Protein AF-A0A0G0F1G5-F1 (afdb_monomer_lite)

Sequence (399 aa):
MINNISDILTPNNGWHKSIVNTLDTYQYIYGLPIIKKSKKISNSFYNYCIKGKYFVVIALYNSKRDFFIQKDFLEDNNKWDLVGGWVREEESFDQALDRIVSKETGNKLVEAVPVSRVKNKYYTKDNRKVYHEGIAFLGRVLHDSISTQNGIFTSDVKSLLSKRDLSILKLCKKILEDKVIEPPLEEVDNSHQAYYLTKINKNIIKPLSYYLSSRILSRVIIEHAFPQNNTKTKYILDLSCGDDKSILQIAKKAKLLVANDISRDIMKSLINSSAQNIIFTNQNLLDLEYKINFDLVICKNTLHHMRSSEEVELLMKTLKKFSRKRIIIMDIENPNNSFLSKAWNTYYKIIMKDHGDLFISFNQFREILKIAFPNSASIYSKRILTIKGYYMLGVIDLL

Foldseek 3Di:
DDDDPVCVVDVCPPQVVLQVLLLVVLCQWQVAAEAEAEDEDEPVVVVVQVVAAEKEFEQEAEPVRFTKWFADPPDPDRAIETFMDGQDPVGHLLNRVQVRCCVAFVWGFLFKAWHHKYWYWYAYPVGDIGIHIYTYIYTYTLDPHGPDPTMDGGPPCCVRYDPRRVVSVVSNVVLVVVDDDDGDSLVAVLPDADPVLVCCCVPPVCVVQCVFPVVVVLVVCVCLLPVDPDAADWEEEELAQFLRPSVQVVQNRHQAYEYEHSHPPRCVVDVSVDDSRYDYGHDDSLRDNTPAATCEYEYEAPQLLDPDPVSLLSNLVSQVVRHDWKYKYKHAADLVVDPQLVVLVCCCCVSVVDNRHPHHHLVVVVVSCCVSCVQFPDWDWDWDQTSNGIMIIIMTTHD

Structure (mmCIF, N/CA/C/O backbone):
data_AF-A0A0G0F1G5-F1
#
_entry.id   AF-A0A0G0F1G5-F1
#
loop_
_atom_site.group_PDB
_atom_site.id
_atom_site.type_symbol
_atom_site.label_atom_id
_atom_site.label_alt_id
_atom_site.label_comp_id
_atom_site.label_asym_id
_atom_site.label_entity_id
_atom_site.label_seq_id
_atom_site.pdbx_PDB_ins_code
_atom_site.Cartn_x
_atom_site.Cartn_y
_atom_site.Cartn_z
_atom_site.occupancy
_atom_site.B_iso_or_equiv
_atom_site.auth_seq_id
_atom_site.auth_comp_id
_atom_site.auth_asym_id
_atom_site.auth_atom_id
_atom_site.pdbx_PDB_model_num
ATOM 1 N N . MET A 1 1 ? -32.599 22.055 -5.367 1.00 34.88 1 MET A N 1
ATOM 2 C CA . MET A 1 1 ? -33.644 21.681 -4.391 1.00 34.88 1 MET A CA 1
ATOM 3 C C . MET A 1 1 ? -32.972 20.924 -3.263 1.00 34.88 1 MET A C 1
ATOM 5 O O . MET A 1 1 ? -32.361 19.897 -3.526 1.00 34.88 1 MET A O 1
ATOM 9 N N . ILE A 1 2 ? -32.984 21.500 -2.064 1.00 32.53 2 ILE A N 1
ATOM 10 C CA . ILE A 1 2 ? -32.437 20.912 -0.835 1.00 32.53 2 ILE A CA 1
ATOM 11 C C . ILE A 1 2 ? -33.630 20.254 -0.137 1.00 32.53 2 ILE A C 1
ATOM 13 O O . ILE A 1 2 ? -34.596 20.950 0.161 1.00 32.53 2 ILE A O 1
ATOM 17 N N . ASN A 1 3 ? -33.602 18.931 0.045 1.00 37.12 3 ASN A N 1
ATOM 18 C CA . ASN A 1 3 ? -34.797 18.150 0.392 1.00 37.12 3 ASN A CA 1
ATOM 19 C C . ASN A 1 3 ? -34.871 17.697 1.862 1.00 37.12 3 ASN A C 1
ATOM 21 O O . ASN A 1 3 ? -35.790 16.950 2.191 1.00 37.12 3 ASN A O 1
ATOM 25 N N . ASN A 1 4 ? -33.971 18.110 2.767 1.00 40.47 4 ASN A N 1
ATOM 26 C CA . ASN A 1 4 ? -34.129 17.748 4.180 1.00 40.47 4 ASN A CA 1
ATOM 27 C C . ASN A 1 4 ? -33.360 18.638 5.174 1.00 40.47 4 ASN A C 1
ATOM 29 O O . ASN A 1 4 ? -32.231 19.047 4.919 1.00 40.47 4 ASN A O 1
ATOM 33 N N . ILE A 1 5 ? -33.937 18.868 6.361 1.00 41.12 5 ILE A N 1
ATOM 34 C CA . ILE A 1 5 ? -33.299 19.588 7.486 1.00 41.12 5 ILE A CA 1
ATOM 35 C C . ILE A 1 5 ? -32.042 18.852 7.993 1.00 41.12 5 ILE A C 1
ATOM 37 O O . ILE A 1 5 ? -31.112 19.487 8.487 1.00 41.12 5 ILE A O 1
ATOM 41 N N . SER A 1 6 ? -31.948 17.531 7.801 1.00 40.59 6 SER A N 1
ATOM 42 C CA . SER A 1 6 ? -30.728 16.765 8.103 1.00 40.59 6 SER A CA 1
ATOM 43 C C . SER A 1 6 ? -29.518 17.197 7.267 1.00 40.59 6 SER A C 1
ATOM 45 O O . SER A 1 6 ? -28.393 17.127 7.760 1.00 40.59 6 SER A O 1
ATOM 47 N N . ASP A 1 7 ? -29.741 17.683 6.041 1.00 37.12 7 ASP A N 1
ATOM 48 C CA . ASP A 1 7 ? -28.675 18.149 5.141 1.00 37.12 7 ASP A CA 1
ATOM 49 C C . ASP A 1 7 ? -28.135 19.527 5.553 1.00 37.12 7 ASP A C 1
ATOM 51 O O . ASP A 1 7 ? -27.005 19.874 5.226 1.00 37.12 7 ASP A O 1
ATOM 55 N N . ILE A 1 8 ? -28.920 20.292 6.321 1.00 41.31 8 ILE A N 1
ATOM 56 C CA . ILE A 1 8 ? -28.511 21.563 6.938 1.00 41.31 8 ILE A CA 1
ATOM 57 C C . ILE A 1 8 ? -27.761 21.305 8.257 1.00 41.31 8 ILE A C 1
ATOM 59 O O . ILE A 1 8 ? -26.836 22.035 8.600 1.00 41.31 8 ILE A O 1
ATOM 63 N N . LEU A 1 9 ? -28.116 20.238 8.983 1.00 41.81 9 LEU A N 1
ATOM 64 C CA . LEU A 1 9 ? -27.511 19.879 10.274 1.00 41.81 9 LEU A CA 1
ATOM 65 C C . LEU A 1 9 ? -26.224 19.041 10.161 1.00 41.81 9 LEU A C 1
ATOM 67 O O . LEU A 1 9 ? -25.571 18.791 11.172 1.00 41.81 9 LEU A O 1
ATOM 71 N N . THR A 1 10 ? -25.843 18.611 8.956 1.00 47.53 10 THR A N 1
ATOM 72 C CA . THR A 1 10 ? -24.571 17.921 8.692 1.00 47.53 10 THR A CA 1
ATOM 73 C C . THR A 1 10 ? -23.862 18.573 7.500 1.00 47.53 10 THR A C 1
ATOM 75 O O . THR A 1 10 ? -23.963 18.082 6.376 1.00 47.53 10 THR A O 1
ATOM 78 N N . PRO A 1 11 ? -23.121 19.679 7.705 1.00 43.88 11 PRO A N 1
ATOM 79 C CA . PRO A 1 11 ? -22.544 20.491 6.625 1.00 43.88 11 PRO A CA 1
ATOM 80 C C . PRO A 1 11 ? -21.475 19.785 5.763 1.00 43.88 11 PRO A C 1
ATOM 82 O O . PRO A 1 11 ? -20.833 20.424 4.937 1.00 43.88 11 PRO A O 1
ATOM 85 N N . ASN A 1 12 ? -21.289 18.466 5.895 1.00 56.62 12 ASN A N 1
ATOM 86 C CA . ASN A 1 12 ? -20.220 17.719 5.237 1.00 56.62 12 ASN A CA 1
ATOM 87 C C . ASN A 1 12 ? -20.649 16.336 4.692 1.00 56.62 12 ASN A C 1
ATOM 89 O O . ASN A 1 12 ? -19.899 15.355 4.745 1.00 56.62 12 ASN A O 1
ATOM 93 N N . ASN A 1 13 ? -21.857 16.241 4.116 1.00 63.97 13 ASN A N 1
ATOM 94 C CA . ASN A 1 13 ? -22.371 15.025 3.454 1.00 63.97 13 ASN A CA 1
ATOM 95 C C . ASN A 1 13 ? -21.384 14.412 2.432 1.00 63.97 13 ASN A C 1
ATOM 97 O O . ASN A 1 13 ? -21.307 13.188 2.292 1.00 63.97 13 ASN A O 1
ATOM 101 N N . GLY A 1 14 ? -20.590 15.244 1.746 1.00 79.81 14 GLY A N 1
ATOM 102 C CA . GLY A 1 14 ? -19.558 14.797 0.807 1.00 79.81 14 GLY A CA 1
ATOM 103 C C . GLY A 1 14 ? -18.417 14.023 1.477 1.00 79.81 14 GLY A C 1
ATOM 104 O O . GLY A 1 14 ? -18.067 12.933 1.017 1.00 79.81 14 GLY A O 1
ATOM 105 N N . TRP A 1 15 ? -17.880 14.537 2.588 1.00 84.06 15 TRP A N 1
ATOM 106 C CA . TRP A 1 15 ? -16.817 13.870 3.347 1.00 84.06 15 TRP A CA 1
ATOM 107 C C . TRP A 1 15 ? -17.301 12.551 3.950 1.00 84.06 15 TRP A C 1
ATOM 109 O O . TRP A 1 15 ? -16.651 11.520 3.788 1.00 84.06 15 TRP A O 1
ATOM 119 N N . HIS A 1 16 ? -18.486 12.540 4.566 1.00 83.50 16 HIS A N 1
ATOM 120 C CA . HIS A 1 16 ? -19.051 11.311 5.123 1.00 83.50 16 HIS A CA 1
ATOM 121 C C . HIS A 1 16 ? -19.239 10.221 4.066 1.00 83.50 16 HIS A C 1
ATOM 123 O O . HIS A 1 16 ? -18.883 9.067 4.313 1.00 83.50 16 HIS A O 1
ATOM 129 N N . LYS A 1 17 ? -19.764 10.579 2.888 1.00 86.50 17 LYS A N 1
ATOM 130 C CA . LYS A 1 17 ? -19.895 9.650 1.761 1.00 86.50 17 LYS A CA 1
ATOM 131 C C . LYS A 1 17 ? -18.529 9.136 1.303 1.00 86.50 17 LYS A C 1
ATOM 133 O O . LYS A 1 17 ? -18.390 7.942 1.055 1.00 86.50 17 LYS A O 1
ATOM 138 N N . SER A 1 18 ? -17.526 10.013 1.242 1.00 87.00 18 SER A N 1
ATOM 139 C CA . SER A 1 18 ? -16.146 9.643 0.913 1.00 87.00 18 SER A CA 1
ATOM 140 C C . SER A 1 18 ? -15.580 8.616 1.901 1.00 87.00 18 SER A C 1
ATOM 142 O O . SER A 1 18 ? -15.118 7.559 1.489 1.00 87.00 18 SER A O 1
ATOM 144 N N . ILE A 1 19 ? -15.709 8.853 3.211 1.00 90.75 19 ILE A N 1
ATOM 145 C CA . ILE A 1 19 ? -15.216 7.936 4.250 1.00 90.75 19 ILE A CA 1
ATOM 146 C C . ILE A 1 19 ? -15.902 6.568 4.202 1.00 90.75 19 ILE A C 1
ATOM 148 O O . ILE A 1 19 ? -15.230 5.544 4.332 1.00 90.75 19 ILE A O 1
ATOM 152 N N . VAL A 1 20 ? -17.221 6.529 3.992 1.00 91.88 20 VAL A N 1
ATOM 153 C CA . VAL A 1 20 ? -17.959 5.262 3.848 1.00 91.88 20 VAL A CA 1
ATOM 154 C C . VAL A 1 20 ? -17.494 4.504 2.606 1.00 91.88 20 VAL A C 1
ATOM 156 O O . VAL A 1 20 ? -17.186 3.318 2.704 1.00 91.88 20 VAL A O 1
ATOM 159 N N . ASN A 1 21 ? -17.347 5.191 1.470 1.00 90.75 21 ASN A N 1
ATOM 160 C CA . ASN A 1 21 ? -16.805 4.583 0.256 1.00 90.75 21 ASN A CA 1
ATOM 161 C C . ASN A 1 21 ? -15.396 4.021 0.491 1.00 90.75 21 ASN A C 1
ATOM 163 O O . ASN A 1 21 ? -15.095 2.918 0.038 1.00 90.75 21 ASN A O 1
ATOM 167 N N . THR A 1 22 ? -14.544 4.736 1.227 1.00 91.81 22 THR A N 1
ATOM 168 C CA . THR A 1 22 ? -13.202 4.264 1.584 1.00 91.81 22 THR A CA 1
ATOM 169 C C . THR A 1 22 ? -13.260 3.008 2.457 1.00 91.81 22 THR A C 1
ATOM 171 O O . THR A 1 22 ? -12.567 2.038 2.158 1.00 91.81 22 THR A O 1
ATOM 174 N N . LEU A 1 23 ? -14.123 2.967 3.480 1.00 94.19 23 LEU A N 1
ATOM 175 C CA . LEU A 1 23 ? -14.342 1.773 4.314 1.00 94.19 23 LEU A CA 1
ATOM 176 C C . LEU A 1 23 ? -14.770 0.558 3.486 1.00 94.19 23 LEU A C 1
ATOM 178 O O . LEU A 1 23 ? -14.253 -0.544 3.679 1.00 94.19 23 LEU A O 1
ATOM 182 N N . ASP A 1 24 ? -15.715 0.755 2.572 1.00 94.12 24 ASP A N 1
ATOM 183 C CA . ASP A 1 24 ? -16.230 -0.313 1.718 1.00 94.12 24 ASP A CA 1
ATOM 184 C C . ASP A 1 24 ? -15.189 -0.757 0.685 1.00 94.12 24 ASP A C 1
ATOM 186 O O . ASP A 1 24 ? -15.081 -1.945 0.381 1.00 94.12 24 ASP A O 1
ATOM 190 N N . THR A 1 25 ? -14.350 0.165 0.214 1.00 94.12 25 THR A N 1
ATOM 191 C CA . THR A 1 25 ? -13.249 -0.162 -0.694 1.00 94.12 25 THR A CA 1
ATOM 192 C C . THR A 1 25 ? -12.152 -0.956 0.018 1.00 94.12 25 THR A C 1
ATOM 194 O O . THR A 1 25 ? -11.707 -1.971 -0.513 1.00 94.12 25 THR A O 1
ATOM 197 N N . TYR A 1 26 ? -11.775 -0.587 1.248 1.00 95.44 26 TYR A N 1
ATOM 198 C CA . TYR A 1 26 ? -10.874 -1.396 2.079 1.00 95.44 26 TYR A CA 1
ATOM 199 C C . TYR A 1 26 ? -11.454 -2.792 2.346 1.00 95.44 26 TYR A C 1
ATOM 201 O O . TYR A 1 26 ? -10.759 -3.796 2.196 1.00 95.44 26 TYR A O 1
ATOM 209 N N . GLN A 1 27 ? -12.745 -2.878 2.678 1.00 96.00 27 GLN A N 1
ATOM 210 C CA . GLN A 1 27 ? -13.436 -4.155 2.857 1.00 96.00 27 GLN A CA 1
ATOM 211 C C . GLN A 1 27 ? -13.380 -5.022 1.592 1.00 96.00 27 GLN A C 1
ATOM 213 O O . GLN A 1 27 ? -13.145 -6.225 1.695 1.00 96.00 27 GLN A O 1
ATOM 218 N N . TYR A 1 28 ? -13.593 -4.423 0.420 1.00 95.56 28 TYR A N 1
ATOM 219 C CA . TYR A 1 28 ? -13.564 -5.111 -0.868 1.00 95.56 28 TYR A CA 1
ATOM 220 C C . TYR A 1 28 ? -12.158 -5.598 -1.238 1.00 95.56 28 TYR A C 1
ATOM 222 O O . TYR A 1 28 ? -11.999 -6.757 -1.605 1.00 95.56 28 TYR A O 1
ATOM 230 N N . ILE A 1 29 ? -11.138 -4.742 -1.109 1.00 96.25 29 ILE A N 1
ATOM 231 C CA . ILE A 1 29 ? -9.758 -5.070 -1.495 1.00 96.25 29 ILE A CA 1
ATOM 232 C C . ILE A 1 29 ? -9.158 -6.137 -0.571 1.00 96.25 29 ILE A C 1
ATOM 234 O O . ILE A 1 29 ? -8.492 -7.047 -1.057 1.00 96.25 29 ILE A O 1
ATOM 238 N N . TYR A 1 30 ? -9.368 -6.028 0.743 1.00 96.62 30 TYR A N 1
ATOM 239 C CA . TYR A 1 30 ? -8.662 -6.849 1.737 1.00 96.62 30 TYR A CA 1
ATOM 240 C C . TYR A 1 30 ? -9.519 -7.958 2.356 1.00 96.62 30 TYR A C 1
ATOM 242 O O . TYR A 1 30 ? -8.998 -8.778 3.107 1.00 96.62 30 TYR A O 1
ATOM 250 N N . GLY A 1 31 ? -10.831 -7.994 2.099 1.00 96.81 31 GLY A N 1
ATOM 251 C CA . GLY A 1 31 ? -11.714 -8.982 2.727 1.00 96.81 31 GLY A CA 1
ATOM 252 C C . GLY A 1 31 ? -11.712 -8.891 4.258 1.00 96.81 31 GLY A C 1
ATOM 253 O O . GLY A 1 31 ? -11.727 -9.914 4.938 1.00 96.81 31 GLY A O 1
ATOM 254 N N . LEU A 1 32 ? -11.653 -7.670 4.805 1.00 97.44 32 LEU A N 1
ATOM 255 C CA . LEU A 1 32 ? -11.425 -7.433 6.233 1.00 97.44 32 LEU A CA 1
ATOM 256 C C . LEU A 1 32 ? -12.454 -8.152 7.130 1.00 97.44 32 LEU A C 1
ATOM 258 O O . LEU A 1 32 ? -13.661 -7.974 6.938 1.00 97.44 32 LEU A O 1
ATOM 262 N N . PRO A 1 33 ? -12.028 -8.910 8.156 1.00 97.75 33 PRO A N 1
ATOM 263 C CA . PRO A 1 33 ? -12.948 -9.431 9.159 1.00 97.75 33 PRO A CA 1
ATOM 264 C C . PRO A 1 33 ? -13.591 -8.285 9.953 1.00 97.75 33 PRO A C 1
ATOM 266 O O . PRO A 1 33 ? -12.975 -7.242 10.186 1.00 97.75 33 PRO A O 1
ATOM 269 N N . ILE A 1 34 ? -14.835 -8.486 10.401 1.00 97.94 34 ILE A N 1
ATOM 270 C CA . ILE A 1 34 ? -15.580 -7.480 11.171 1.00 97.94 34 ILE A CA 1
ATOM 271 C C . ILE A 1 34 ? -15.518 -7.806 12.664 1.00 97.94 34 ILE A C 1
ATOM 273 O O . ILE A 1 34 ? -16.108 -8.786 13.120 1.00 97.94 34 ILE A O 1
ATOM 277 N N . ILE A 1 35 ? -14.893 -6.928 13.447 1.00 97.69 35 ILE A N 1
ATOM 278 C CA . ILE A 1 35 ? -14.871 -7.008 14.912 1.00 97.69 35 ILE A CA 1
ATOM 279 C C . ILE A 1 35 ? -15.969 -6.104 15.471 1.00 97.69 35 ILE A C 1
ATOM 281 O O . ILE A 1 35 ? -15.994 -4.900 15.217 1.00 97.69 35 ILE A O 1
ATOM 285 N N . LYS A 1 36 ? -16.886 -6.678 16.256 1.00 96.81 36 LYS A N 1
ATOM 286 C CA . LYS A 1 36 ? -17.994 -5.946 16.886 1.00 96.81 36 LYS A CA 1
ATOM 287 C C . LYS A 1 36 ? -17.769 -5.826 18.391 1.00 96.81 36 LYS A C 1
ATOM 289 O O . LYS A 1 36 ? -17.540 -6.828 19.062 1.00 96.81 36 LYS A O 1
ATOM 294 N N . LYS A 1 37 ? -17.903 -4.616 18.936 1.00 93.19 37 LYS A N 1
ATOM 295 C CA . LYS A 1 37 ? -17.923 -4.357 20.385 1.00 93.19 37 LYS A CA 1
ATOM 296 C C . LYS A 1 37 ? -19.242 -3.694 20.740 1.00 93.19 37 LYS A C 1
ATOM 298 O O . LYS A 1 37 ? -19.636 -2.721 20.101 1.00 93.19 37 LYS A O 1
ATOM 303 N N . SER A 1 38 ? -19.906 -4.182 21.781 1.00 93.50 38 SER A N 1
ATOM 304 C CA . SER A 1 38 ? -20.999 -3.445 22.404 1.00 93.50 38 SER A CA 1
ATOM 305 C C . SER A 1 38 ? -20.720 -3.255 23.881 1.00 93.50 38 SER A C 1
ATOM 307 O O . SER A 1 38 ? -20.245 -4.178 24.539 1.00 93.50 38 SER A O 1
ATOM 309 N N . LYS A 1 39 ? -20.935 -2.039 24.384 1.00 91.31 39 LYS A N 1
ATOM 310 C CA . LYS A 1 39 ? -20.607 -1.694 25.767 1.00 91.31 39 LYS A CA 1
ATOM 311 C C . LYS A 1 39 ? -21.581 -0.652 26.308 1.00 91.31 39 LYS A C 1
ATOM 313 O O . LYS A 1 39 ? -21.872 0.339 25.637 1.00 91.31 39 LYS A O 1
ATOM 318 N N . LYS A 1 40 ? -22.030 -0.868 27.545 1.00 92.81 40 LYS A N 1
ATOM 319 C CA . LYS A 1 40 ? -22.746 0.139 28.327 1.00 92.81 40 LYS A CA 1
ATOM 320 C C . LYS A 1 40 ? -21.768 1.206 28.817 1.00 92.81 40 LYS A C 1
ATOM 322 O O . LYS A 1 40 ? -20.727 0.860 29.373 1.00 92.81 40 LYS A O 1
ATOM 327 N N . ILE A 1 41 ? -22.092 2.478 28.621 1.00 91.00 41 ILE A N 1
ATOM 328 C CA . ILE A 1 41 ? -21.205 3.605 28.930 1.00 91.00 41 ILE A CA 1
ATOM 329 C C . ILE A 1 41 ? -21.883 4.665 29.802 1.00 91.00 41 ILE A C 1
ATOM 331 O O . ILE A 1 41 ? -23.110 4.701 29.918 1.00 91.00 41 ILE A O 1
ATOM 335 N N . SER A 1 42 ? -21.074 5.516 30.438 1.00 90.62 42 SER A N 1
ATOM 336 C CA . SER A 1 42 ? -21.553 6.676 31.192 1.00 90.62 42 SER A CA 1
ATOM 337 C C . SER A 1 42 ? -22.093 7.765 30.257 1.00 90.62 42 SER A C 1
ATOM 339 O O . SER A 1 42 ? -21.759 7.817 29.072 1.00 90.62 42 SER A O 1
ATOM 341 N N . ASN A 1 43 ? -22.905 8.675 30.800 1.00 89.44 43 ASN A N 1
ATOM 342 C CA . ASN A 1 43 ? -23.408 9.825 30.045 1.00 89.44 43 ASN A CA 1
ATOM 343 C C . ASN A 1 43 ? -22.279 10.782 29.625 1.00 89.44 43 ASN A C 1
ATOM 345 O O . ASN A 1 43 ? -22.323 11.322 28.522 1.00 89.44 43 ASN A O 1
ATOM 349 N N . SER A 1 44 ? -21.249 10.953 30.461 1.00 88.00 44 SER A N 1
ATOM 350 C CA . SER A 1 44 ? -20.068 11.757 30.122 1.00 88.00 44 SER A CA 1
ATOM 351 C C . SER A 1 44 ? -19.302 11.159 28.941 1.00 88.00 44 SER A C 1
ATOM 353 O O . SER A 1 44 ? -19.001 11.867 27.980 1.00 88.00 44 SER A O 1
ATOM 355 N N . PHE A 1 45 ? -19.068 9.842 28.949 1.00 87.31 45 PHE A N 1
ATOM 356 C CA . PHE A 1 45 ? -18.396 9.167 27.841 1.00 87.31 45 PHE A CA 1
ATOM 357 C C . PHE A 1 45 ? -19.267 9.119 26.579 1.00 87.31 45 PHE A C 1
ATOM 359 O O . PHE A 1 45 ? -18.746 9.202 25.470 1.00 87.31 45 PHE A O 1
ATOM 366 N N . TYR A 1 46 ? -20.594 9.068 26.717 1.00 89.88 46 TYR A N 1
ATOM 367 C CA . TYR A 1 46 ? -21.510 9.190 25.581 1.00 89.88 46 TYR A CA 1
ATOM 368 C C . TYR A 1 46 ? -21.368 10.549 24.887 1.00 89.88 46 TYR A C 1
ATOM 370 O O . TYR A 1 46 ? -21.214 10.596 23.669 1.00 89.88 46 TYR A O 1
ATOM 378 N N . ASN A 1 47 ? -21.330 11.641 25.655 1.00 88.31 47 ASN A N 1
ATOM 379 C CA . ASN A 1 47 ? -21.126 12.991 25.120 1.00 88.31 47 ASN A CA 1
ATOM 380 C C . ASN A 1 47 ? -19.750 13.164 24.451 1.00 88.31 47 ASN A C 1
ATOM 382 O O . ASN A 1 47 ? -19.591 13.997 23.562 1.00 88.31 47 ASN A O 1
ATOM 386 N N . TYR A 1 48 ? -18.751 12.380 24.860 1.00 86.75 48 TYR A N 1
ATOM 387 C CA . TYR A 1 48 ? -17.481 12.284 24.145 1.00 86.75 48 TYR A CA 1
ATOM 388 C C . TYR A 1 48 ? -17.629 11.499 22.833 1.00 86.75 48 TYR A C 1
ATOM 390 O O . TYR A 1 48 ? -17.191 11.965 21.786 1.00 86.75 48 TYR A O 1
ATOM 398 N N . CYS A 1 49 ? -18.293 10.340 22.873 1.00 87.19 49 CYS A N 1
ATOM 399 C CA . CYS A 1 49 ? -18.487 9.455 21.724 1.00 87.19 49 CYS A CA 1
ATOM 400 C C . CYS A 1 49 ? -19.242 10.127 20.569 1.00 87.19 49 CYS A C 1
ATOM 402 O O . CYS A 1 49 ? -18.865 9.956 19.418 1.00 87.19 49 CYS A O 1
ATOM 404 N N . ILE A 1 50 ? -20.258 10.945 20.853 1.00 89.06 50 ILE A N 1
ATOM 405 C CA . ILE A 1 50 ? -21.017 11.642 19.798 1.00 89.06 50 ILE A CA 1
ATOM 406 C C . ILE A 1 50 ? -20.173 12.629 18.975 1.00 89.06 50 ILE A C 1
ATOM 408 O O . ILE A 1 50 ? -20.606 13.028 17.900 1.00 89.06 50 ILE A O 1
ATOM 412 N N . LYS A 1 51 ? -18.974 13.010 19.445 1.00 86.12 51 LYS A N 1
ATOM 413 C CA . LYS A 1 51 ? -18.070 13.915 18.718 1.00 86.12 51 LYS A CA 1
ATOM 414 C C . LYS A 1 51 ? -17.372 13.247 17.533 1.00 86.12 51 LYS A C 1
ATOM 416 O O . LYS A 1 51 ? -16.812 13.952 16.702 1.00 86.12 51 LYS A O 1
ATOM 421 N N . GLY A 1 52 ? -17.355 11.915 17.459 1.00 86.81 52 GLY A N 1
ATOM 422 C CA . GLY A 1 52 ? -16.624 11.189 16.427 1.00 86.81 52 GLY A CA 1
ATOM 423 C C . GLY A 1 52 ? -17.350 9.926 15.986 1.00 86.81 52 GLY A C 1
ATOM 424 O O . GLY A 1 52 ? -17.632 9.039 16.782 1.00 86.81 52 GLY A O 1
ATOM 425 N N . LYS A 1 53 ? -17.626 9.816 14.684 1.00 92.06 53 LYS A N 1
ATOM 426 C CA . LYS A 1 53 ? -18.265 8.625 14.100 1.00 92.06 53 LYS A CA 1
ATOM 427 C C . LYS A 1 53 ? -17.250 7.610 13.578 1.00 92.06 53 LYS A C 1
ATOM 429 O O . LYS A 1 53 ? -17.465 6.403 13.703 1.00 92.06 53 LYS A O 1
ATOM 434 N N . TYR A 1 54 ? -16.162 8.101 12.990 1.00 96.19 54 TYR A N 1
ATOM 435 C CA . TYR A 1 54 ? -15.156 7.276 12.330 1.00 96.19 54 TYR A CA 1
ATOM 436 C C . TYR A 1 54 ? -13.829 7.306 13.075 1.00 96.19 54 TYR A C 1
ATOM 438 O O . TYR A 1 54 ? -13.443 8.346 13.606 1.00 96.19 54 TYR A O 1
ATOM 446 N N . PHE A 1 55 ? -13.136 6.172 13.136 1.00 96.56 55 PHE A N 1
ATOM 447 C CA . PHE A 1 55 ? -11.894 6.049 13.900 1.00 96.56 55 PHE A CA 1
ATOM 448 C C . PHE A 1 55 ? -10.897 5.083 13.255 1.00 96.56 55 PHE A C 1
ATOM 450 O O . PHE A 1 55 ? -11.255 4.265 12.407 1.00 96.56 55 PHE A O 1
ATOM 457 N N . VAL A 1 56 ? -9.650 5.157 13.709 1.00 97.44 56 VAL A N 1
ATOM 458 C CA . VAL A 1 56 ? -8.608 4.157 13.445 1.00 97.44 56 VAL A CA 1
ATOM 459 C C . VAL A 1 56 ? -8.115 3.554 14.753 1.00 97.44 56 VAL A C 1
ATOM 461 O O . VAL A 1 56 ? -8.117 4.219 15.791 1.00 97.44 56 VAL A O 1
ATOM 464 N N . VAL A 1 57 ? -7.706 2.289 14.694 1.00 97.31 57 VAL A N 1
ATOM 465 C CA . VAL A 1 57 ? -6.955 1.598 15.753 1.00 97.31 57 VAL A CA 1
ATOM 466 C C . VAL A 1 57 ? -5.718 0.987 15.115 1.00 97.31 57 VAL A C 1
ATOM 468 O O . VAL A 1 57 ? -5.780 0.527 13.980 1.00 97.31 57 VAL A O 1
ATOM 471 N N . ILE A 1 58 ? -4.591 0.995 15.810 1.00 97.69 58 ILE A N 1
ATOM 472 C CA . ILE A 1 58 ? -3.298 0.650 15.234 1.00 97.69 58 ILE A CA 1
ATOM 473 C C . ILE A 1 58 ? -2.547 -0.230 16.226 1.00 97.69 58 ILE A C 1
ATOM 475 O O . ILE A 1 58 ? -2.246 0.186 17.343 1.00 97.69 58 ILE A O 1
ATOM 479 N N . ALA A 1 59 ? -2.233 -1.451 15.806 1.00 97.69 59 ALA A N 1
ATOM 480 C CA . ALA A 1 59 ? -1.257 -2.292 16.478 1.00 97.69 59 ALA A CA 1
ATOM 481 C C . ALA A 1 59 ? 0.127 -1.928 15.936 1.00 97.69 59 ALA A C 1
ATOM 483 O O . ALA A 1 59 ? 0.545 -2.424 14.888 1.00 97.69 59 ALA A O 1
ATOM 484 N N . LEU A 1 60 ? 0.796 -1.000 16.616 1.00 97.19 60 LEU A N 1
ATOM 485 C CA . LEU A 1 60 ? 2.136 -0.556 16.244 1.00 97.19 60 LEU A CA 1
ATOM 486 C C . LEU A 1 60 ? 3.173 -1.570 16.709 1.00 97.19 60 LEU A C 1
ATOM 488 O O . LEU A 1 60 ? 3.126 -1.973 17.869 1.00 97.19 60 LEU A O 1
ATOM 492 N N . TYR A 1 61 ? 4.110 -1.937 15.837 1.00 96.31 61 TYR A N 1
ATOM 493 C CA . TYR A 1 61 ? 5.211 -2.838 16.165 1.00 96.31 61 TYR A CA 1
ATOM 494 C C . TYR A 1 61 ? 6.579 -2.260 15.780 1.00 96.31 61 TYR A C 1
ATOM 496 O O . TYR A 1 61 ? 6.693 -1.489 14.820 1.00 96.31 61 TYR A O 1
ATOM 504 N N . ASN A 1 62 ? 7.605 -2.617 16.555 1.00 94.94 62 ASN A N 1
ATOM 505 C CA . ASN A 1 62 ? 9.001 -2.212 16.345 1.00 94.94 62 ASN A CA 1
ATOM 506 C C . ASN A 1 62 ? 9.824 -3.305 15.623 1.00 94.94 62 ASN A C 1
ATOM 508 O O . ASN A 1 62 ? 9.281 -4.337 15.228 1.00 94.94 62 ASN A O 1
ATOM 512 N N . SER A 1 63 ? 11.141 -3.119 15.463 1.00 93.06 63 SER A N 1
ATOM 513 C CA . SER A 1 63 ? 12.025 -4.102 14.805 1.00 93.06 63 SER A CA 1
ATOM 514 C C . SER A 1 63 ? 12.057 -5.463 15.511 1.00 93.06 63 SER A C 1
ATOM 516 O O . SER A 1 63 ? 12.249 -6.494 14.873 1.00 93.06 63 SER A O 1
ATOM 518 N N . LYS A 1 64 ? 11.816 -5.472 16.826 1.00 93.75 64 LYS A N 1
ATOM 519 C CA . LYS A 1 64 ? 11.775 -6.668 17.677 1.00 93.75 64 LYS A CA 1
ATOM 520 C C . LYS A 1 64 ? 10.416 -7.367 17.656 1.00 93.75 64 LYS A C 1
ATOM 522 O O . LYS A 1 64 ? 10.246 -8.376 18.332 1.00 93.75 64 LYS A O 1
ATOM 527 N N . ARG A 1 65 ? 9.450 -6.841 16.890 1.00 93.88 65 ARG A N 1
ATOM 528 C CA . ARG A 1 65 ? 8.049 -7.294 16.855 1.00 93.88 65 ARG A CA 1
ATOM 529 C C . ARG A 1 65 ? 7.342 -7.189 18.214 1.00 93.88 65 ARG A C 1
ATOM 531 O O . ARG A 1 65 ? 6.318 -7.839 18.435 1.00 93.88 65 ARG A O 1
ATOM 538 N N . ASP A 1 66 ? 7.846 -6.327 19.094 1.00 94.88 66 ASP A N 1
ATOM 539 C CA . ASP A 1 66 ? 7.112 -5.888 20.275 1.00 94.88 66 ASP A CA 1
ATOM 540 C C . ASP A 1 66 ? 6.003 -4.934 19.842 1.00 94.88 66 ASP A C 1
ATOM 542 O O . ASP A 1 66 ? 6.180 -4.157 18.901 1.00 94.88 66 ASP A O 1
ATOM 546 N N . PHE A 1 67 ? 4.875 -4.951 20.552 1.00 95.94 67 PHE A N 1
ATOM 547 C CA . PHE A 1 67 ? 3.747 -4.073 20.264 1.00 95.94 67 PHE A CA 1
ATOM 548 C C . PHE A 1 67 ? 3.693 -2.901 21.232 1.00 95.94 67 PHE A C 1
ATOM 550 O O . PHE A 1 67 ? 3.869 -3.075 22.439 1.00 95.94 67 PHE A O 1
ATOM 557 N N . PHE A 1 68 ? 3.421 -1.709 20.705 1.00 95.50 68 PHE A N 1
ATOM 558 C CA . PHE A 1 68 ? 3.197 -0.532 21.529 1.00 95.50 68 PHE A CA 1
ATOM 559 C C . PHE A 1 68 ? 1.782 -0.552 22.096 1.00 95.50 68 PHE A C 1
ATOM 561 O O . PHE A 1 68 ? 0.797 -0.670 21.359 1.00 95.50 68 PHE A O 1
ATOM 568 N N . ILE A 1 69 ? 1.699 -0.386 23.407 1.00 93.75 69 ILE A N 1
ATOM 569 C CA . ILE A 1 69 ? 0.456 -0.208 24.147 1.00 93.75 69 ILE A CA 1
ATOM 570 C C . ILE A 1 69 ? 0.531 1.061 24.978 1.00 93.75 69 ILE A C 1
ATOM 572 O O . ILE A 1 69 ? 1.604 1.440 25.446 1.00 93.75 69 ILE A O 1
ATOM 576 N N . GLN A 1 70 ? -0.618 1.693 25.195 1.00 91.69 70 GLN A N 1
ATOM 577 C CA . GLN A 1 70 ? -0.727 2.900 26.011 1.00 91.69 70 GLN A CA 1
ATOM 578 C C . GLN A 1 70 ? -1.810 2.759 27.073 1.00 91.69 70 GLN A C 1
ATOM 580 O O . GLN A 1 70 ? -2.756 1.989 26.906 1.00 91.69 70 GLN A O 1
ATOM 585 N N . LYS A 1 71 ? -1.668 3.506 28.170 1.00 88.25 71 LYS A N 1
ATOM 586 C CA . LYS A 1 71 ? -2.685 3.545 29.227 1.00 88.25 71 LYS A CA 1
ATOM 587 C C . LYS A 1 71 ? -3.986 4.153 28.695 1.00 88.25 71 LYS A C 1
ATOM 589 O O . LYS A 1 71 ? -3.961 5.183 28.018 1.00 88.25 71 LYS A O 1
ATOM 594 N N . ASP A 1 72 ? -5.115 3.531 29.023 1.00 81.50 72 ASP A N 1
ATOM 595 C CA . ASP A 1 72 ? -6.436 4.097 28.754 1.00 81.50 72 ASP A CA 1
ATOM 596 C C . ASP A 1 72 ? -6.772 5.137 29.832 1.00 81.50 72 ASP A C 1
ATOM 598 O O . ASP A 1 72 ? -6.994 4.802 30.990 1.00 81.50 72 ASP A O 1
ATOM 602 N N . PHE A 1 73 ? -6.795 6.416 29.453 1.00 70.50 73 PHE A N 1
ATOM 603 C CA . PHE A 1 73 ? -7.126 7.518 30.364 1.00 70.50 73 PHE A CA 1
ATOM 604 C C . PHE A 1 73 ? -8.635 7.753 30.516 1.00 70.50 73 PHE A C 1
ATOM 606 O O . PHE A 1 73 ? -9.048 8.605 31.300 1.00 70.50 73 PHE A O 1
ATOM 613 N N . LEU A 1 74 ? -9.467 7.061 29.732 1.00 68.75 74 LEU A N 1
ATOM 614 C CA . LEU A 1 74 ? -10.922 7.227 29.740 1.00 68.75 74 LEU A CA 1
ATOM 615 C C . LEU A 1 74 ? -11.617 6.191 30.632 1.00 68.75 74 LEU A C 1
ATOM 617 O O . LEU A 1 74 ? -12.764 6.402 31.036 1.00 68.75 74 LEU A O 1
ATOM 621 N N . GLU A 1 75 ? -10.947 5.083 30.944 1.00 62.47 75 GLU A N 1
ATOM 622 C CA . GLU A 1 75 ? -11.386 4.099 31.927 1.00 62.47 75 GLU A CA 1
ATOM 623 C C . GLU A 1 75 ? -10.494 4.199 33.179 1.00 62.47 75 GLU A C 1
ATOM 625 O O . GLU A 1 75 ? -9.298 3.976 33.090 1.00 62.47 75 GLU A O 1
ATOM 630 N N . ASP A 1 76 ? -11.077 4.478 34.354 1.00 54.50 76 ASP A N 1
ATOM 631 C CA . ASP A 1 76 ? -10.429 4.647 35.684 1.00 54.50 76 ASP A CA 1
ATOM 632 C C . ASP A 1 76 ? -9.623 3.429 36.215 1.00 54.50 76 ASP A C 1
ATOM 634 O O . ASP A 1 76 ? -9.324 3.316 37.400 1.00 54.50 76 ASP A O 1
ATOM 638 N N . ASN A 1 77 ? -9.282 2.464 35.363 1.00 58.75 77 ASN A N 1
ATOM 639 C CA . ASN A 1 77 ? -8.565 1.246 35.722 1.00 58.75 77 ASN A CA 1
ATOM 640 C C . ASN A 1 77 ? -7.254 1.186 34.940 1.00 58.75 77 ASN A C 1
ATOM 642 O O . ASN A 1 77 ? -7.237 1.620 33.798 1.00 58.75 77 ASN A O 1
ATOM 646 N N . ASN A 1 78 ? -6.204 0.583 35.516 1.00 66.06 78 ASN A N 1
ATOM 647 C CA . ASN A 1 78 ? -4.874 0.306 34.930 1.00 66.06 78 ASN A CA 1
ATOM 648 C C . ASN A 1 78 ? -4.900 -0.561 33.643 1.00 66.06 78 ASN A C 1
ATOM 650 O O . ASN A 1 78 ? -4.175 -1.549 33.521 1.00 66.06 78 ASN A O 1
ATOM 654 N N . LYS A 1 79 ? -5.777 -0.246 32.696 1.00 82.62 79 LYS A N 1
ATOM 655 C CA . LYS A 1 79 ? -5.975 -0.939 31.438 1.00 82.62 79 LYS A CA 1
ATOM 656 C C . LYS A 1 79 ? -5.114 -0.298 30.375 1.00 82.62 79 LYS A C 1
ATOM 658 O O . LYS A 1 79 ? -4.889 0.913 30.362 1.00 82.62 79 LYS A O 1
ATOM 663 N N . TRP A 1 80 ? -4.664 -1.151 29.478 1.00 90.06 80 TRP A N 1
ATOM 664 C CA . TRP A 1 80 ? -3.903 -0.755 28.320 1.00 90.06 80 TRP A CA 1
ATOM 665 C C . TRP A 1 80 ? -4.757 -0.981 27.084 1.00 90.06 80 TRP A C 1
ATOM 667 O O . TRP A 1 80 ? -5.544 -1.927 27.025 1.00 90.06 80 TRP A O 1
ATOM 677 N N . ASP A 1 81 ? -4.580 -0.121 26.096 1.00 92.31 81 ASP A N 1
ATOM 678 C CA . ASP A 1 81 ? -5.241 -0.219 24.804 1.00 92.31 81 ASP A CA 1
ATOM 679 C C . ASP A 1 81 ? -4.206 -0.076 23.682 1.00 92.31 81 ASP A C 1
ATOM 681 O O . ASP A 1 81 ? -3.090 0.429 23.865 1.00 92.31 81 ASP A O 1
ATOM 685 N N . LEU A 1 82 ? -4.595 -0.541 22.496 1.00 95.06 82 LEU A N 1
ATOM 686 C CA . LEU A 1 82 ? -3.891 -0.202 21.266 1.00 95.06 82 LEU A CA 1
ATOM 687 C C . LEU A 1 82 ? -4.096 1.280 20.941 1.00 95.06 82 LEU A C 1
ATOM 689 O O . LEU A 1 82 ? -5.119 1.881 21.277 1.00 95.06 82 LEU A O 1
ATOM 693 N N . VAL A 1 83 ? -3.142 1.855 20.214 1.00 94.31 83 VAL A N 1
ATOM 694 C CA . VAL A 1 83 ? -3.215 3.254 19.787 1.00 94.31 83 VAL A CA 1
ATOM 695 C C . VAL A 1 83 ? -4.432 3.457 18.896 1.00 94.31 83 VAL A C 1
ATOM 697 O O . VAL A 1 83 ? -4.693 2.668 17.988 1.00 94.31 83 VAL A O 1
ATOM 700 N N . GLY A 1 84 ? -5.183 4.530 19.113 1.00 94.50 84 GLY A N 1
ATOM 701 C CA . GLY A 1 84 ? -6.328 4.837 18.272 1.00 94.50 84 GLY A CA 1
ATOM 702 C C . GLY A 1 84 ? -6.823 6.261 18.434 1.00 94.50 84 GLY A C 1
ATOM 703 O O . GLY A 1 84 ? -6.423 6.997 19.332 1.00 94.50 84 GLY A O 1
ATOM 704 N N . GLY A 1 85 ? -7.719 6.659 17.540 1.00 94.00 85 GLY A N 1
ATOM 705 C CA . GLY A 1 85 ? -8.298 7.994 17.570 1.00 94.00 85 GLY A CA 1
ATOM 706 C C . GLY A 1 85 ? -9.297 8.234 16.450 1.00 94.00 85 GLY A C 1
ATOM 707 O O . GLY A 1 85 ? -9.414 7.450 15.508 1.00 94.00 85 GLY A O 1
ATOM 708 N N . TRP A 1 86 ? -10.037 9.334 16.572 1.00 95.19 86 TRP A N 1
ATOM 709 C CA . TRP A 1 86 ? -11.024 9.752 15.580 1.00 95.19 86 TRP A CA 1
ATOM 710 C C . TRP A 1 86 ? -10.363 10.185 14.277 1.00 95.19 86 TRP A C 1
ATOM 712 O O . TRP A 1 86 ? -9.298 10.810 14.299 1.00 95.19 86 TRP A O 1
ATOM 722 N N . VAL A 1 87 ? -11.045 9.912 13.169 1.00 95.25 87 VAL A N 1
ATOM 723 C CA . VAL A 1 87 ? -10.804 10.586 11.892 1.00 95.25 87 VAL A CA 1
ATOM 724 C C . VAL A 1 87 ? -11.503 11.940 11.971 1.00 95.25 87 VAL A C 1
ATOM 726 O O . VAL A 1 87 ? -12.709 11.996 12.231 1.00 95.25 87 VAL A O 1
ATOM 729 N N . ARG A 1 88 ? -10.739 13.025 11.831 1.00 93.25 88 ARG A N 1
ATOM 730 C CA . ARG A 1 88 ? -11.273 14.392 11.867 1.00 93.25 88 ARG A CA 1
ATOM 731 C C . ARG A 1 88 ? -12.049 14.686 10.587 1.00 93.25 88 ARG A C 1
ATOM 733 O O . ARG A 1 88 ? -11.863 14.014 9.576 1.00 93.25 88 ARG A O 1
ATOM 740 N N . GLU A 1 89 ? -12.913 15.695 10.628 1.00 88.50 89 GLU A N 1
ATOM 741 C CA . GLU A 1 89 ? -13.533 16.196 9.401 1.00 88.50 89 GLU A CA 1
ATOM 742 C C . GLU A 1 89 ? -12.454 16.585 8.387 1.00 88.50 89 GLU A C 1
ATOM 744 O O . GLU A 1 89 ? -11.377 17.043 8.771 1.00 88.50 89 GLU A O 1
ATOM 749 N N . GLU A 1 90 ? -12.733 16.336 7.105 1.00 86.75 90 GLU A N 1
ATOM 750 C CA . GLU A 1 90 ? -11.819 16.571 5.973 1.00 86.75 90 GLU A CA 1
ATOM 751 C C . GLU A 1 90 ? -10.551 15.700 5.960 1.00 86.75 90 GLU A C 1
ATOM 753 O O . GLU A 1 90 ? -9.789 15.722 4.996 1.00 86.75 90 GLU A O 1
ATOM 758 N N . GLU A 1 91 ? -10.353 14.867 6.979 1.00 89.31 91 GLU A N 1
ATOM 759 C CA . GLU A 1 91 ? -9.238 13.936 7.072 1.00 89.31 91 GLU A CA 1
ATOM 760 C C . GLU A 1 91 ? -9.602 12.588 6.432 1.00 89.31 91 GLU A C 1
ATOM 762 O O . GLU A 1 91 ? -10.728 12.098 6.547 1.00 89.31 91 GLU A O 1
ATOM 767 N N . SER A 1 92 ? -8.637 11.967 5.760 1.00 89.06 92 SER A N 1
ATOM 768 C CA . SER A 1 92 ? -8.685 10.567 5.322 1.00 89.06 92 SER A CA 1
ATOM 769 C C . SER A 1 92 ? -8.216 9.618 6.432 1.00 89.06 92 SER A C 1
ATOM 771 O O . SER A 1 92 ? -7.582 10.033 7.402 1.00 89.06 92 SER A O 1
ATOM 773 N N . PHE A 1 93 ? -8.464 8.313 6.289 1.00 91.69 93 PHE A N 1
ATOM 774 C CA . PHE A 1 93 ? -7.918 7.327 7.231 1.00 91.69 93 PHE A CA 1
ATOM 775 C C . PHE A 1 93 ? -6.387 7.377 7.300 1.00 91.69 93 PHE A C 1
ATOM 777 O O . PHE A 1 93 ? -5.832 7.302 8.390 1.00 91.69 93 PHE A O 1
ATOM 784 N N . ASP A 1 94 ? -5.710 7.572 6.168 1.00 88.88 94 ASP A N 1
ATOM 785 C CA . ASP A 1 94 ? -4.249 7.631 6.105 1.00 88.88 94 ASP A CA 1
ATOM 786 C C . ASP A 1 94 ? -3.664 8.847 6.821 1.00 88.88 94 ASP A C 1
ATOM 788 O O . ASP A 1 94 ? -2.686 8.712 7.554 1.00 88.88 94 ASP A O 1
ATOM 792 N N . GLN A 1 95 ? -4.292 10.014 6.670 1.00 90.81 95 GLN A N 1
ATOM 793 C CA . GLN A 1 95 ? -3.898 11.215 7.410 1.00 90.81 95 GLN A CA 1
ATOM 794 C C . GLN A 1 95 ? -4.158 11.049 8.917 1.00 90.81 95 GLN A C 1
ATOM 796 O O . GLN A 1 95 ? -3.315 11.434 9.731 1.00 90.81 95 GLN A O 1
ATOM 801 N N . ALA A 1 96 ? -5.277 10.412 9.291 1.00 94.50 96 ALA A N 1
ATOM 802 C CA . ALA A 1 96 ? -5.580 10.109 10.687 1.00 94.50 96 ALA A CA 1
ATOM 803 C C . ALA A 1 96 ? -4.539 9.168 11.304 1.00 94.50 96 ALA A C 1
ATOM 805 O O . ALA A 1 96 ? -4.091 9.424 12.422 1.00 94.50 96 ALA A O 1
ATOM 806 N N . LEU A 1 97 ? -4.123 8.125 10.574 1.00 93.88 97 LEU A N 1
ATOM 807 C CA . LEU A 1 97 ? -3.048 7.219 10.984 1.00 93.88 97 LEU A CA 1
ATOM 808 C C . LEU A 1 97 ? -1.759 7.986 11.281 1.00 93.88 97 LEU A C 1
ATOM 810 O O . LEU A 1 97 ? -1.261 7.907 12.401 1.00 93.88 97 LEU A O 1
ATOM 814 N N . ASP A 1 98 ? -1.262 8.771 10.323 1.00 92.19 98 ASP A N 1
ATOM 815 C CA . ASP A 1 98 ? -0.005 9.514 10.472 1.00 92.19 98 ASP A CA 1
ATOM 816 C C . ASP A 1 98 ? -0.049 10.458 11.679 1.00 92.19 98 ASP A C 1
ATOM 818 O O . ASP A 1 98 ? 0.866 10.479 12.507 1.00 92.19 98 ASP A O 1
ATOM 822 N N . ARG A 1 99 ? -1.145 11.216 11.814 1.00 94.50 99 ARG A N 1
ATOM 823 C CA . ARG A 1 99 ? -1.340 12.146 12.928 1.00 94.50 99 ARG A CA 1
ATOM 824 C C . ARG A 1 99 ? -1.351 11.423 14.268 1.00 94.50 99 ARG A C 1
ATOM 826 O O . ARG A 1 99 ? -0.762 11.920 15.225 1.00 94.50 99 ARG A O 1
ATOM 833 N N . ILE A 1 100 ? -2.067 10.305 14.363 1.00 95.06 100 ILE A N 1
ATOM 834 C CA . ILE A 1 100 ? -2.203 9.549 15.609 1.00 95.06 100 ILE A CA 1
ATOM 835 C C . ILE A 1 100 ? -0.863 8.927 15.989 1.00 95.06 100 ILE A C 1
ATOM 837 O O . ILE A 1 100 ? -0.418 9.126 17.113 1.00 95.06 100 ILE A O 1
ATOM 841 N N . VAL A 1 101 ? -0.170 8.264 15.063 1.00 94.25 101 VAL A N 1
ATOM 842 C CA . VAL A 1 101 ? 1.140 7.665 15.356 1.00 94.25 101 VAL A CA 1
ATOM 843 C C . VAL A 1 101 ? 2.145 8.729 15.777 1.00 94.25 101 VAL A C 1
ATOM 845 O O . VAL A 1 101 ? 2.774 8.586 16.824 1.00 94.25 101 VAL A O 1
ATOM 848 N N . SER A 1 102 ? 2.248 9.829 15.029 1.00 92.69 102 SER A N 1
ATOM 849 C CA . SER A 1 102 ? 3.170 10.915 15.363 1.00 92.69 102 SER A CA 1
ATOM 850 C C . SER A 1 102 ? 2.870 11.524 16.734 1.00 92.69 102 SER A C 1
ATOM 852 O O . SER A 1 102 ? 3.787 11.710 17.531 1.00 92.69 102 SER A O 1
ATOM 854 N N . LYS A 1 103 ? 1.592 11.769 17.048 1.00 92.56 103 LYS A N 1
ATOM 855 C CA . LYS A 1 103 ? 1.173 12.333 18.337 1.00 92.56 103 LYS A CA 1
ATOM 856 C C . LYS A 1 103 ? 1.434 11.389 19.512 1.00 92.56 103 LYS A C 1
ATOM 858 O O . LYS A 1 103 ? 1.903 11.842 20.549 1.00 92.56 103 LYS A O 1
ATOM 863 N N . GLU A 1 104 ? 1.087 10.113 19.368 1.00 90.94 104 GLU A N 1
ATOM 864 C CA . GLU A 1 104 ? 1.086 9.155 20.481 1.00 90.94 104 GLU A CA 1
ATOM 865 C C . GLU A 1 104 ? 2.443 8.466 20.683 1.00 90.94 104 GLU A C 1
ATOM 867 O O . GLU A 1 104 ? 2.666 7.874 21.732 1.00 90.94 104 GLU A O 1
ATOM 872 N N . THR A 1 105 ? 3.360 8.533 19.709 1.00 90.88 105 THR A N 1
ATOM 873 C CA . THR A 1 105 ? 4.673 7.863 19.806 1.00 90.88 105 THR A CA 1
ATOM 874 C C . THR A 1 105 ? 5.875 8.766 19.524 1.00 90.88 105 THR A C 1
ATOM 876 O O . THR A 1 105 ? 7.003 8.376 19.823 1.00 90.88 105 THR A O 1
ATOM 879 N N . GLY A 1 106 ? 5.666 9.948 18.930 1.00 90.62 106 GLY A N 1
ATOM 880 C CA . GLY A 1 106 ? 6.749 10.770 18.375 1.00 90.62 106 GLY A CA 1
ATOM 881 C C . GLY A 1 106 ? 7.427 10.149 17.147 1.00 90.62 106 GLY A C 1
ATOM 882 O O . GLY A 1 106 ? 8.470 10.632 16.715 1.00 90.62 106 GLY A O 1
ATOM 883 N N . ASN A 1 107 ? 6.858 9.074 16.598 1.00 91.25 107 ASN A N 1
ATOM 884 C CA . ASN A 1 107 ? 7.457 8.244 15.559 1.00 91.25 107 ASN A CA 1
ATOM 885 C C . ASN A 1 107 ? 6.730 8.414 14.212 1.00 91.25 107 ASN A C 1
ATOM 887 O O . ASN A 1 107 ? 5.770 9.180 14.090 1.00 91.25 107 ASN A O 1
ATOM 891 N N . LYS A 1 108 ? 7.187 7.691 13.187 1.00 91.19 108 LYS A N 1
ATOM 892 C CA . LYS A 1 108 ? 6.575 7.642 11.852 1.00 91.19 108 LYS A CA 1
ATOM 893 C C . LYS A 1 108 ? 6.240 6.207 11.474 1.00 91.19 108 LYS A C 1
ATOM 895 O O . LYS A 1 108 ? 6.915 5.279 11.913 1.00 91.19 108 LYS A O 1
ATOM 900 N N . LEU A 1 109 ? 5.210 6.043 10.649 1.00 92.31 109 LEU A N 1
ATOM 901 C CA . LEU A 1 109 ? 4.897 4.764 10.021 1.00 92.31 109 LEU A CA 1
ATOM 902 C C . LEU A 1 109 ? 5.810 4.538 8.817 1.00 92.31 109 LEU A C 1
ATOM 904 O O . LEU A 1 109 ? 5.924 5.402 7.952 1.00 92.31 109 LEU A O 1
ATOM 908 N N . VAL A 1 110 ? 6.417 3.359 8.777 1.00 92.69 110 VAL A N 1
ATOM 909 C CA . VAL A 1 110 ? 7.101 2.791 7.607 1.00 92.69 110 VAL A CA 1
ATOM 910 C C . VAL A 1 110 ? 6.087 2.067 6.730 1.00 92.69 110 VAL A C 1
ATOM 912 O O . VAL A 1 110 ? 6.109 2.171 5.509 1.00 92.69 110 VAL A O 1
ATOM 915 N N . GLU A 1 111 ? 5.181 1.340 7.375 1.00 94.00 111 GLU A N 1
ATOM 916 C CA . GLU A 1 111 ? 4.193 0.499 6.721 1.00 94.00 111 GLU A CA 1
ATOM 917 C C . GLU A 1 111 ? 2.890 0.498 7.520 1.00 94.00 111 GLU A C 1
ATOM 919 O O . GLU A 1 111 ? 2.920 0.564 8.753 1.00 94.00 111 GLU A O 1
ATOM 924 N N . ALA A 1 112 ? 1.753 0.385 6.833 1.00 95.56 112 ALA A N 1
ATOM 925 C CA . ALA A 1 112 ? 0.439 0.238 7.441 1.00 95.56 112 ALA A CA 1
ATOM 926 C C . ALA A 1 112 ? -0.446 -0.729 6.638 1.00 95.56 112 ALA A C 1
ATOM 928 O O . ALA A 1 112 ? -0.912 -0.409 5.542 1.00 95.56 112 ALA A O 1
ATOM 929 N N . VAL A 1 113 ? -0.745 -1.885 7.232 1.00 96.38 113 VAL A N 1
ATOM 930 C CA . VAL A 1 113 ? -1.584 -2.941 6.648 1.00 96.38 113 VAL A CA 1
ATOM 931 C C . VAL A 1 113 ? -2.963 -2.933 7.322 1.00 96.38 113 VAL A C 1
ATOM 933 O O . VAL A 1 113 ? -3.038 -3.099 8.542 1.00 96.38 113 VAL A O 1
ATOM 936 N N . PRO A 1 114 ? -4.078 -2.759 6.592 1.00 97.19 114 PRO A N 1
ATOM 937 C CA . PRO A 1 114 ? -5.423 -2.908 7.150 1.00 97.19 114 PRO A CA 1
ATOM 938 C C . PRO A 1 114 ? -5.694 -4.361 7.572 1.00 97.19 114 PRO A C 1
ATOM 940 O O . PRO A 1 114 ? -5.523 -5.276 6.773 1.00 97.19 114 PRO A O 1
ATOM 943 N N . VAL A 1 115 ? -6.173 -4.584 8.802 1.00 97.88 115 VAL A N 1
ATOM 944 C CA . VAL A 1 115 ? -6.373 -5.945 9.350 1.00 97.88 115 VAL A CA 1
ATOM 945 C C . VAL A 1 115 ? -7.815 -6.280 9.710 1.00 97.88 115 VAL A C 1
ATOM 947 O O . VAL A 1 115 ? -8.189 -7.449 9.726 1.00 97.88 115 VAL A O 1
ATOM 950 N N . SER A 1 116 ? -8.651 -5.287 10.030 1.00 98.31 116 SER A N 1
ATOM 951 C CA . SER A 1 116 ? -10.072 -5.527 10.321 1.00 98.31 116 SER A CA 1
ATOM 952 C C . SER A 1 116 ? -10.916 -4.264 10.197 1.00 98.31 116 SER A C 1
ATOM 954 O O . SER A 1 116 ? -10.419 -3.149 10.359 1.00 98.31 116 SER A O 1
ATOM 956 N N . ARG A 1 117 ? -12.222 -4.441 9.974 1.00 97.88 117 ARG A N 1
ATOM 957 C CA . ARG A 1 117 ? -13.225 -3.384 10.145 1.00 97.88 117 ARG A CA 1
ATOM 958 C C . ARG A 1 117 ? -13.793 -3.489 11.555 1.00 97.88 117 ARG A C 1
ATOM 960 O O . ARG A 1 117 ? -14.249 -4.550 11.977 1.00 97.88 117 ARG A O 1
ATOM 967 N N . VAL A 1 118 ? -13.797 -2.391 12.296 1.00 97.81 118 VAL A N 1
ATOM 968 C CA . VAL A 1 118 ? -14.216 -2.369 13.701 1.00 97.81 118 VAL A CA 1
ATOM 969 C C . VAL A 1 118 ? -15.524 -1.601 13.827 1.00 97.81 118 VAL A C 1
ATOM 971 O O . VAL A 1 118 ? -15.613 -0.447 13.420 1.00 97.81 118 VAL A O 1
ATOM 974 N N . LYS A 1 119 ? -16.545 -2.232 14.412 1.00 97.38 119 LYS A N 1
ATOM 975 C CA . LYS A 1 119 ? -17.857 -1.621 14.664 1.00 97.38 119 LYS A CA 1
ATOM 976 C C . LYS A 1 119 ? -18.136 -1.587 16.159 1.00 97.38 119 LYS A C 1
ATOM 978 O O . LYS A 1 119 ? -18.265 -2.631 16.801 1.00 97.38 119 LYS A O 1
ATOM 983 N N . ASN A 1 120 ? -18.269 -0.388 16.710 1.00 94.94 120 ASN A N 1
ATOM 984 C CA . ASN A 1 120 ? -18.596 -0.190 18.117 1.00 94.94 120 ASN A CA 1
ATOM 985 C C . ASN A 1 120 ? -20.048 0.274 18.258 1.00 94.94 120 ASN A C 1
ATOM 987 O O . ASN A 1 120 ? -20.484 1.182 17.555 1.00 94.94 120 ASN A O 1
ATOM 991 N N . LYS A 1 121 ? -20.784 -0.329 19.194 1.00 95.69 121 LYS A N 1
ATOM 992 C CA . LYS A 1 121 ? -22.132 0.078 19.600 1.00 95.69 121 LYS A CA 1
ATOM 993 C C . LYS A 1 121 ? -22.138 0.400 21.086 1.00 95.69 121 LYS A C 1
ATOM 995 O O . LYS A 1 121 ? -22.112 -0.511 21.919 1.00 95.69 121 LYS A O 1
ATOM 1000 N N . TYR A 1 122 ? -22.229 1.676 21.417 1.00 94.00 122 TYR A N 1
ATOM 1001 C CA . TYR A 1 122 ? -22.311 2.120 22.800 1.00 94.00 122 TYR A CA 1
ATOM 1002 C C . TYR A 1 122 ? -23.737 2.492 23.177 1.00 94.00 122 TYR A C 1
ATOM 1004 O O . TYR A 1 122 ? -24.497 2.977 22.338 1.00 94.00 122 TYR A O 1
ATOM 1012 N N . TYR A 1 123 ? -24.100 2.244 24.434 1.00 95.00 123 TYR A N 1
ATOM 1013 C CA . TYR A 1 123 ? -25.408 2.615 24.960 1.00 95.00 123 TYR A CA 1
ATOM 1014 C C . TYR A 1 123 ? -25.343 3.073 26.414 1.00 95.00 123 TYR A C 1
ATOM 1016 O O . TYR A 1 123 ? -24.535 2.579 27.199 1.00 95.00 123 TYR A O 1
ATOM 1024 N N . THR A 1 124 ? -26.187 4.025 26.781 1.00 93.88 124 THR A N 1
ATOM 1025 C CA . THR A 1 124 ? -26.268 4.580 28.138 1.00 93.88 124 THR A CA 1
ATOM 1026 C C . THR A 1 124 ? -27.324 3.856 28.984 1.00 93.88 124 THR A C 1
ATOM 1028 O O . THR A 1 124 ? -28.029 2.964 28.504 1.00 93.88 124 THR A O 1
ATOM 1031 N N . LYS A 1 125 ? -27.435 4.205 30.277 1.00 91.69 125 LYS A N 1
ATOM 1032 C CA . LYS A 1 125 ? -28.484 3.667 31.173 1.00 91.69 125 LYS A CA 1
ATOM 1033 C C . LYS A 1 125 ? -29.899 4.006 30.680 1.00 91.69 125 LYS A C 1
ATOM 1035 O O . LYS A 1 125 ? -30.772 3.156 30.773 1.00 91.69 125 LYS A O 1
ATOM 1040 N N . ASP A 1 126 ? -30.082 5.193 30.114 1.00 93.25 126 ASP A N 1
ATOM 1041 C CA . ASP A 1 126 ? -31.313 5.707 29.499 1.00 93.25 126 ASP A CA 1
ATOM 1042 C C . ASP A 1 126 ? -31.489 5.271 28.028 1.00 93.25 126 ASP A C 1
ATOM 1044 O O . ASP A 1 126 ? -32.257 5.866 27.283 1.00 93.25 126 ASP A O 1
ATOM 1048 N N . ASN A 1 127 ? -30.784 4.218 27.593 1.00 91.44 127 ASN A N 1
ATOM 1049 C CA . ASN A 1 127 ? -30.946 3.571 26.284 1.00 91.44 127 ASN A CA 1
ATOM 1050 C C . ASN A 1 127 ? -30.649 4.456 25.053 1.00 91.44 127 ASN A C 1
ATOM 1052 O O . ASN A 1 127 ? -30.987 4.075 23.926 1.00 91.44 127 ASN A O 1
ATOM 1056 N N . ARG A 1 128 ? -29.957 5.592 25.222 1.00 94.69 128 ARG A N 1
ATOM 1057 C CA . ARG A 1 128 ? -29.368 6.335 24.096 1.00 94.69 128 ARG A CA 1
ATOM 1058 C C . ARG A 1 128 ? -28.253 5.499 23.478 1.00 94.69 128 ARG A C 1
ATOM 1060 O O . ARG A 1 128 ? -27.551 4.784 24.192 1.00 94.69 128 ARG A O 1
ATOM 1067 N N . LYS A 1 129 ? -28.106 5.550 22.152 1.00 95.31 129 LYS A N 1
ATOM 1068 C CA . LYS A 1 129 ? -27.196 4.683 21.385 1.00 95.31 129 LYS A CA 1
ATOM 1069 C C . LYS A 1 129 ? -26.329 5.507 20.449 1.00 95.31 129 LYS A C 1
ATOM 1071 O O . LYS A 1 129 ? -26.827 6.409 19.789 1.00 95.31 129 LYS A O 1
ATOM 1076 N N . VAL A 1 130 ? -25.061 5.132 20.343 1.00 94.62 130 VAL A N 1
ATOM 1077 C CA . VAL A 1 130 ? -24.129 5.702 19.366 1.00 94.62 130 VAL A CA 1
ATOM 1078 C C . VAL A 1 130 ? -23.321 4.584 18.707 1.00 94.62 130 VAL A C 1
ATOM 1080 O O . VAL A 1 130 ? -22.967 3.588 19.348 1.00 94.62 130 VAL A O 1
ATOM 1083 N N . TYR A 1 131 ? -23.095 4.723 17.401 1.00 95.31 131 TYR A N 1
ATOM 1084 C CA . TYR A 1 131 ? -22.434 3.731 16.560 1.00 95.31 131 TYR A CA 1
ATOM 1085 C C . TYR A 1 131 ? -21.192 4.337 15.938 1.00 95.31 131 TYR A C 1
ATOM 1087 O O . TYR A 1 131 ? -21.287 5.363 15.267 1.00 95.31 131 TYR A O 1
ATOM 1095 N N . HIS A 1 132 ? -20.056 3.675 16.120 1.00 95.38 132 HIS A N 1
ATOM 1096 C CA . HIS A 1 132 ? -18.812 4.072 15.475 1.00 95.38 132 HIS A CA 1
ATOM 1097 C C . HIS A 1 132 ? -18.310 2.968 14.570 1.00 95.38 132 HIS A C 1
ATOM 1099 O O . HIS A 1 132 ? -18.495 1.778 14.846 1.00 95.38 132 HIS A O 1
ATOM 1105 N N . GLU A 1 133 ? -17.608 3.376 13.528 1.00 96.75 133 GLU A N 1
ATOM 1106 C CA . GLU A 1 133 ? -17.024 2.468 12.562 1.00 96.75 133 GLU A CA 1
ATOM 1107 C C . GLU A 1 133 ? -15.605 2.890 12.205 1.00 96.75 133 GLU A C 1
ATOM 1109 O O . GLU A 1 133 ? -15.315 4.072 12.072 1.00 96.75 133 GLU A O 1
ATOM 1114 N N . GLY A 1 134 ? -14.706 1.929 12.071 1.00 97.25 134 GLY A N 1
ATOM 1115 C CA . GLY A 1 134 ? -13.305 2.221 11.840 1.00 97.25 134 GLY A CA 1
ATOM 1116 C C . GLY A 1 134 ? -12.559 1.068 11.208 1.00 97.25 134 GLY A C 1
ATOM 1117 O O . GLY A 1 134 ? -13.122 -0.003 10.965 1.00 97.25 134 GLY A O 1
ATOM 1118 N N . ILE A 1 135 ? -11.275 1.298 10.973 1.00 98.00 135 ILE A N 1
ATOM 1119 C CA . ILE A 1 135 ? -10.343 0.298 10.456 1.00 98.00 135 ILE A CA 1
ATOM 1120 C C . ILE A 1 135 ? -9.252 0.091 11.502 1.00 98.00 135 ILE A C 1
ATOM 1122 O O . ILE A 1 135 ? -8.733 1.055 12.070 1.00 98.00 135 ILE A O 1
ATOM 1126 N N . ALA A 1 136 ? -8.937 -1.171 11.776 1.00 98.31 136 ALA A N 1
ATOM 1127 C CA . ALA A 1 136 ? -7.743 -1.522 12.519 1.00 98.31 136 ALA A CA 1
ATOM 1128 C C . ALA A 1 136 ? -6.591 -1.783 11.548 1.00 98.31 136 ALA A C 1
ATOM 1130 O O . ALA A 1 136 ? -6.796 -2.454 10.534 1.00 98.31 136 ALA A O 1
ATOM 1131 N N . PHE A 1 137 ? -5.398 -1.314 11.890 1.00 98.31 137 PHE A N 1
ATOM 1132 C CA . PHE A 1 137 ? -4.181 -1.486 11.106 1.00 98.31 137 PHE A CA 1
ATOM 1133 C C . PHE A 1 137 ? -3.091 -2.178 11.927 1.00 98.31 137 PHE A C 1
ATOM 1135 O O . PHE A 1 137 ? -3.009 -2.010 13.143 1.00 98.31 137 PHE A O 1
ATOM 1142 N N . LEU A 1 138 ? -2.232 -2.925 11.246 1.00 97.94 138 LEU A N 1
ATOM 1143 C CA . LEU A 1 138 ? -0.897 -3.292 11.698 1.00 97.94 138 LEU A CA 1
ATOM 1144 C C . LEU A 1 138 ? 0.065 -2.233 11.156 1.00 97.94 138 LEU A C 1
ATOM 1146 O O . LEU A 1 138 ? 0.052 -1.978 9.955 1.00 97.94 138 LEU A O 1
ATOM 1150 N N . GLY A 1 139 ? 0.864 -1.605 12.019 1.00 96.69 139 GLY A N 1
ATOM 1151 C CA . GLY A 1 139 ? 1.770 -0.532 11.606 1.00 96.69 139 GLY A CA 1
ATOM 1152 C C . GLY A 1 139 ? 3.205 -0.759 12.060 1.00 96.69 139 GLY A C 1
ATOM 1153 O O . GLY A 1 139 ? 3.440 -0.925 13.254 1.00 96.69 139 GLY A O 1
ATOM 1154 N N . ARG A 1 140 ? 4.171 -0.723 11.137 1.00 95.88 140 ARG A N 1
ATOM 1155 C CA . ARG A 1 140 ? 5.603 -0.725 11.477 1.00 95.88 140 ARG A CA 1
ATOM 1156 C C . ARG A 1 140 ? 6.041 0.705 11.756 1.00 95.88 140 ARG A C 1
ATOM 1158 O O . ARG A 1 140 ? 5.908 1.557 10.880 1.00 95.88 140 ARG A O 1
ATOM 1165 N N . VAL A 1 141 ? 6.567 0.978 12.948 1.00 94.38 141 VAL A N 1
ATOM 1166 C CA . VAL A 1 141 ? 7.185 2.288 13.234 1.00 94.38 141 VAL A CA 1
ATOM 1167 C C . VAL A 1 141 ? 8.597 2.373 12.659 1.00 94.38 141 VAL A C 1
ATOM 1169 O O . VAL A 1 141 ? 9.179 1.339 12.360 1.00 94.38 141 VAL A O 1
ATOM 1172 N N . LEU A 1 142 ? 9.169 3.566 12.510 1.00 91.12 142 LEU A N 1
ATOM 1173 C CA . LEU A 1 142 ? 10.542 3.736 12.020 1.00 91.12 142 LEU A CA 1
ATOM 1174 C C . LEU A 1 142 ? 11.575 3.427 13.111 1.00 91.12 142 LEU A C 1
ATOM 1176 O O . LEU A 1 142 ? 12.466 2.605 12.913 1.00 91.12 142 LEU A O 1
ATOM 1180 N N . HIS A 1 143 ? 11.426 4.047 14.281 1.00 90.31 143 HIS A N 1
ATOM 1181 C CA . HIS A 1 143 ? 12.360 3.882 15.398 1.00 90.31 143 HIS A CA 1
ATOM 1182 C C . HIS A 1 143 ? 11.820 2.914 16.453 1.00 90.31 143 HIS A C 1
ATOM 1184 O O . HIS A 1 143 ? 10.620 2.879 16.708 1.00 90.31 143 HIS A O 1
ATOM 1190 N N . ASP A 1 144 ? 12.698 2.152 17.103 1.00 89.38 144 ASP A N 1
ATOM 1191 C CA . ASP A 1 144 ? 12.284 1.217 18.160 1.00 89.38 144 ASP A CA 1
ATOM 1192 C C . ASP A 1 144 ? 12.030 1.905 19.503 1.00 89.38 144 ASP A C 1
ATOM 1194 O O . ASP A 1 144 ? 11.332 1.364 20.363 1.00 89.38 144 ASP A O 1
ATOM 1198 N N . SER A 1 145 ? 12.597 3.098 19.684 1.00 81.25 145 SER A N 1
ATOM 1199 C CA . SER A 1 145 ? 12.357 3.948 20.840 1.00 81.25 145 SER A CA 1
ATOM 1200 C C . SER A 1 145 ? 11.147 4.856 20.624 1.00 81.25 145 SER A C 1
ATOM 1202 O O . SER A 1 145 ? 10.765 5.213 19.507 1.00 81.25 145 SER A O 1
ATOM 1204 N N . ILE A 1 146 ? 10.539 5.232 21.741 1.00 81.50 146 ILE A N 1
ATOM 1205 C CA . ILE A 1 146 ? 9.387 6.128 21.831 1.00 81.50 146 ILE A CA 1
ATOM 1206 C C . ILE A 1 146 ? 9.745 7.272 22.766 1.00 81.50 146 ILE A C 1
ATOM 1208 O O . ILE A 1 146 ? 10.470 7.085 23.742 1.00 81.50 146 ILE A O 1
ATOM 1212 N N . SER A 1 147 ? 9.221 8.458 22.487 1.00 65.19 147 SER A N 1
ATOM 1213 C CA . SER A 1 147 ? 9.483 9.655 23.293 1.00 65.19 147 SER A CA 1
ATOM 1214 C C . SER A 1 147 ? 8.398 9.936 24.339 1.00 65.19 147 SER A C 1
ATOM 1216 O O . SER A 1 147 ? 8.396 11.004 24.949 1.00 65.19 147 SER A O 1
ATOM 1218 N N . THR A 1 148 ? 7.454 9.013 24.554 1.00 75.50 148 THR A N 1
ATOM 1219 C CA . THR A 1 148 ? 6.255 9.287 25.363 1.00 75.50 148 THR A CA 1
ATOM 1220 C C . THR A 1 148 ? 6.291 8.610 26.724 1.00 75.50 148 THR A C 1
ATOM 1222 O O . THR A 1 148 ? 6.769 7.488 26.857 1.00 75.50 148 THR A O 1
ATOM 1225 N N . GLN A 1 149 ? 5.723 9.278 27.729 1.00 69.56 149 GLN A N 1
ATOM 1226 C CA . GLN A 1 149 ? 5.636 8.766 29.103 1.00 69.56 149 GLN A CA 1
ATOM 1227 C C . GLN A 1 149 ? 4.479 7.769 29.319 1.00 69.56 149 GLN A C 1
ATOM 1229 O O . GLN A 1 149 ? 4.388 7.153 30.377 1.00 69.56 149 GLN A O 1
ATOM 1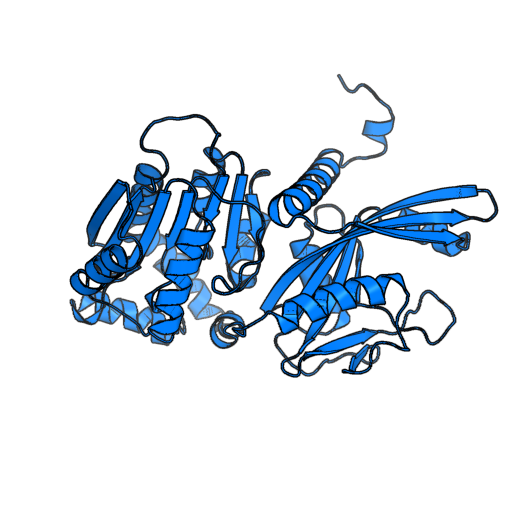234 N N . ASN A 1 150 ? 3.582 7.612 28.337 1.00 83.75 150 ASN A N 1
ATOM 1235 C CA . ASN A 1 150 ? 2.269 6.980 28.530 1.00 83.75 150 ASN A CA 1
ATOM 1236 C C . ASN A 1 150 ? 2.090 5.636 27.815 1.00 83.75 150 ASN A C 1
ATOM 1238 O O . ASN A 1 150 ? 1.029 5.018 27.940 1.00 83.75 150 ASN A O 1
ATOM 1242 N N . GLY A 1 151 ? 3.106 5.183 27.085 1.00 89.44 151 GLY A N 1
ATOM 1243 C CA . GLY A 1 151 ? 3.084 3.905 26.392 1.00 89.44 151 GLY A CA 1
ATOM 1244 C C . GLY A 1 151 ? 4.431 3.205 26.423 1.00 89.44 151 GLY A C 1
ATOM 1245 O O . GLY A 1 151 ? 5.448 3.817 26.740 1.00 89.44 151 GLY A O 1
ATOM 1246 N N . ILE A 1 152 ? 4.418 1.910 26.130 1.00 91.50 152 ILE A N 1
ATOM 1247 C CA . ILE A 1 152 ? 5.602 1.048 26.104 1.00 91.50 152 ILE A CA 1
ATOM 1248 C C . ILE A 1 152 ? 5.487 0.040 24.965 1.00 91.50 152 ILE A C 1
ATOM 1250 O O . ILE A 1 152 ? 4.389 -0.409 24.639 1.00 91.50 152 ILE A O 1
ATOM 1254 N N . PHE A 1 153 ? 6.626 -0.344 24.391 1.00 93.81 153 PHE A N 1
ATOM 1255 C CA . PHE A 1 153 ? 6.724 -1.539 23.557 1.00 93.81 153 PHE A CA 1
ATOM 1256 C C . PHE A 1 153 ? 6.891 -2.774 24.447 1.00 93.81 153 PHE A C 1
ATOM 1258 O O . PHE A 1 153 ? 7.741 -2.784 25.335 1.00 93.81 153 PHE A O 1
ATOM 1265 N N . THR A 1 154 ? 6.079 -3.805 24.219 1.00 92.44 154 THR A N 1
ATOM 1266 C CA . THR A 1 154 ? 6.174 -5.087 24.930 1.00 92.44 154 THR A CA 1
ATOM 1267 C C . THR A 1 154 ? 5.746 -6.258 24.046 1.00 92.44 154 THR A C 1
ATOM 1269 O O . THR A 1 154 ? 4.853 -6.134 23.202 1.00 92.44 154 THR A O 1
ATOM 1272 N N . SER A 1 155 ? 6.354 -7.422 24.259 1.00 90.88 155 SER A N 1
ATOM 1273 C CA . SER A 1 155 ? 5.926 -8.693 23.665 1.00 90.88 155 SER A CA 1
ATOM 1274 C C . SER A 1 155 ? 4.773 -9.343 24.444 1.00 90.88 155 SER A C 1
ATOM 1276 O O . SER A 1 155 ? 3.938 -10.043 23.848 1.00 90.88 155 SER A O 1
ATOM 1278 N N . ASP A 1 156 ? 4.667 -9.074 25.753 1.00 88.56 156 ASP A N 1
ATOM 1279 C CA . ASP A 1 156 ? 3.603 -9.589 26.620 1.00 88.56 156 ASP A CA 1
ATOM 1280 C C . ASP A 1 156 ? 2.422 -8.619 26.718 1.00 88.56 156 ASP A C 1
ATOM 1282 O O . ASP A 1 156 ? 2.273 -7.821 27.641 1.00 88.56 156 ASP A O 1
ATOM 1286 N N . VAL A 1 157 ? 1.568 -8.689 25.701 1.00 84.19 157 VAL A N 1
ATOM 1287 C CA . VAL A 1 157 ? 0.416 -7.793 25.539 1.00 84.19 157 VAL A CA 1
ATOM 1288 C C . VAL A 1 157 ? -0.902 -8.422 26.015 1.00 84.19 157 VAL A C 1
ATOM 1290 O O . VAL A 1 157 ? -1.936 -7.756 26.070 1.00 84.19 157 VAL A O 1
ATOM 1293 N N . LYS A 1 158 ? -0.914 -9.734 26.300 1.00 78.25 158 LYS A N 1
ATOM 1294 C CA . LYS A 1 158 ? -2.161 -10.520 26.390 1.00 78.25 158 LYS A CA 1
ATOM 1295 C C . LYS A 1 158 ? -2.996 -10.190 27.626 1.00 78.25 158 LYS A C 1
ATOM 1297 O O . LYS A 1 158 ? -4.219 -10.153 27.536 1.00 78.25 158 LYS A O 1
ATOM 1302 N N . SER A 1 159 ? -2.351 -9.983 28.767 1.00 79.06 159 SER A N 1
ATOM 1303 C CA . SER A 1 159 ? -3.014 -9.733 30.054 1.00 79.06 159 SER A CA 1
ATOM 1304 C C . SER A 1 159 ? -3.505 -8.290 30.211 1.00 79.06 159 SER A C 1
ATOM 1306 O O . SER A 1 159 ? -4.335 -8.017 31.074 1.00 79.06 159 SER A O 1
ATOM 1308 N N . LEU A 1 160 ? -3.016 -7.375 29.370 1.00 82.00 160 LEU A N 1
ATOM 1309 C CA . LEU A 1 160 ? -3.166 -5.932 29.561 1.00 82.00 160 LEU A CA 1
ATOM 1310 C C . LEU A 1 160 ? -4.281 -5.305 28.709 1.00 82.00 160 LEU A C 1
ATOM 1312 O O . LEU A 1 160 ? -4.799 -4.248 29.070 1.00 82.00 160 LEU A O 1
ATOM 1316 N N . LEU A 1 161 ? -4.654 -5.952 27.598 1.00 90.00 161 LEU A N 1
ATOM 1317 C CA . LEU A 1 161 ? -5.544 -5.393 26.576 1.00 90.00 161 LEU A CA 1
ATOM 1318 C C . LEU A 1 161 ? -7.015 -5.792 26.730 1.00 90.00 161 LEU A C 1
ATOM 1320 O O . LEU A 1 161 ? -7.373 -6.884 27.178 1.00 90.00 161 LEU A O 1
ATOM 1324 N N . SER A 1 162 ? -7.901 -4.930 26.228 1.00 89.06 162 SER A N 1
ATOM 1325 C CA . SER A 1 162 ? -9.321 -5.256 26.086 1.00 89.06 162 SER A CA 1
ATOM 1326 C C . SER A 1 162 ? -9.572 -6.399 25.081 1.00 89.06 162 SER A C 1
ATOM 1328 O O . SER A 1 162 ? -8.824 -6.604 24.128 1.00 89.06 162 SER A O 1
ATOM 1330 N N . LYS A 1 163 ? -10.696 -7.127 25.216 1.00 90.62 163 LYS A N 1
ATOM 1331 C CA . LYS A 1 163 ? -11.065 -8.242 24.308 1.00 90.62 163 LYS A CA 1
ATOM 1332 C C . LYS A 1 163 ? -11.073 -7.852 22.819 1.00 90.62 163 LYS A C 1
ATOM 1334 O O . LYS A 1 163 ? -10.729 -8.668 21.963 1.00 90.62 163 LYS A O 1
ATOM 1339 N N . ARG A 1 164 ? -11.488 -6.617 22.506 1.00 93.44 164 ARG A N 1
ATOM 1340 C CA . ARG A 1 164 ? -11.471 -6.075 21.136 1.00 93.44 164 ARG A CA 1
ATOM 1341 C C . ARG A 1 164 ? -10.035 -5.993 20.624 1.00 93.44 164 ARG A C 1
ATOM 1343 O O . ARG A 1 164 ? -9.752 -6.498 19.545 1.00 93.44 164 ARG A O 1
ATOM 1350 N N . ASP A 1 165 ? -9.154 -5.405 21.419 1.00 94.38 165 ASP A N 1
ATOM 1351 C CA . ASP A 1 165 ? -7.765 -5.148 21.049 1.00 94.38 165 ASP A CA 1
ATOM 1352 C C . ASP A 1 165 ? -6.955 -6.437 20.974 1.00 94.38 165 ASP A C 1
ATOM 1354 O O . ASP A 1 165 ? -6.187 -6.616 20.038 1.00 94.38 165 ASP A O 1
ATOM 1358 N N . LEU A 1 166 ? -7.235 -7.409 21.845 1.00 94.88 166 LEU A N 1
ATOM 1359 C CA . LEU A 1 166 ? -6.703 -8.767 21.720 1.00 94.88 166 LEU A CA 1
ATOM 1360 C C . LEU A 1 166 ? -7.126 -9.452 20.416 1.00 94.88 166 LEU A C 1
ATOM 1362 O O . LEU A 1 166 ? -6.339 -10.185 19.819 1.00 94.88 166 LEU A O 1
ATOM 1366 N N . SER A 1 167 ? -8.359 -9.217 19.957 1.00 96.62 167 SER A N 1
ATOM 1367 C CA . SER A 1 167 ? -8.843 -9.780 18.690 1.00 96.62 167 SER A CA 1
ATOM 1368 C C . SER A 1 167 ? -8.132 -9.148 17.492 1.00 96.62 167 SER A C 1
ATOM 1370 O O . SER A 1 167 ? -7.745 -9.866 16.574 1.00 96.62 167 SER A O 1
ATOM 1372 N N . ILE A 1 168 ? -7.913 -7.829 17.525 1.00 97.69 168 ILE A N 1
ATOM 1373 C CA . ILE A 1 168 ? -7.108 -7.109 16.526 1.00 97.69 168 ILE A CA 1
ATOM 1374 C C . ILE A 1 168 ? -5.673 -7.642 16.541 1.00 97.69 168 ILE A C 1
ATOM 1376 O O . ILE A 1 168 ? -5.163 -8.068 15.510 1.00 97.69 168 ILE A O 1
ATOM 1380 N N . LEU A 1 169 ? -5.052 -7.706 17.720 1.00 96.62 169 LEU A N 1
ATOM 1381 C CA . LEU A 1 169 ? -3.673 -8.148 17.889 1.00 96.62 169 LEU A CA 1
ATOM 1382 C C . LEU A 1 169 ? -3.457 -9.585 17.401 1.00 96.62 169 LEU A C 1
ATOM 1384 O O . LEU A 1 169 ? -2.417 -9.882 16.824 1.00 96.62 169 LEU A O 1
ATOM 1388 N N . LYS A 1 170 ? -4.435 -10.479 17.588 1.00 96.81 170 LYS A N 1
ATOM 1389 C CA . LYS A 1 170 ? -4.369 -11.847 17.057 1.00 96.81 170 LYS A CA 1
ATOM 1390 C C . LYS A 1 170 ? -4.291 -11.867 15.526 1.00 96.81 170 LYS A C 1
ATOM 1392 O O . LYS A 1 170 ? -3.523 -12.652 14.981 1.00 96.81 170 LYS A O 1
ATOM 1397 N N . LEU A 1 171 ? -5.061 -11.016 14.844 1.00 97.25 171 LEU A N 1
ATOM 1398 C CA . LEU A 1 171 ? -4.989 -10.881 13.384 1.00 97.25 171 LEU A CA 1
ATOM 1399 C C . LEU A 1 171 ? -3.634 -10.308 12.956 1.00 97.25 171 LEU A C 1
ATOM 1401 O O . LEU A 1 171 ? -3.008 -10.843 12.048 1.00 97.25 171 LEU A O 1
ATOM 1405 N N . CYS A 1 172 ? -3.155 -9.279 13.657 1.00 97.00 172 CYS A N 1
ATOM 1406 C CA . CYS A 1 172 ? -1.848 -8.673 13.413 1.00 97.00 172 CYS A CA 1
ATOM 1407 C C . CYS A 1 172 ? -0.693 -9.670 13.571 1.00 97.00 172 CYS A C 1
ATOM 1409 O O . CYS A 1 172 ? 0.187 -9.722 12.720 1.00 97.00 172 CYS A O 1
ATOM 1411 N N . LYS A 1 173 ? -0.699 -10.479 14.638 1.00 96.06 173 LYS A N 1
ATOM 1412 C CA . LYS A 1 173 ? 0.334 -11.496 14.879 1.00 96.06 173 LYS A CA 1
ATOM 1413 C C . LYS A 1 173 ? 0.369 -12.544 13.775 1.00 96.06 173 LYS A C 1
ATOM 1415 O O . LYS A 1 173 ? 1.454 -12.862 13.318 1.00 96.06 173 LYS A O 1
ATOM 1420 N N . LYS A 1 174 ? -0.795 -12.986 13.290 1.00 95.56 174 LYS A N 1
ATOM 1421 C CA . LYS A 1 174 ? -0.867 -13.904 12.149 1.00 95.56 174 LYS A CA 1
ATOM 1422 C C . LYS A 1 174 ? -0.194 -13.316 10.901 1.00 95.56 174 LYS A C 1
ATOM 1424 O O . LYS A 1 174 ? 0.609 -13.989 10.277 1.00 95.56 174 LYS A O 1
ATOM 1429 N N . ILE A 1 175 ? -0.476 -12.051 10.579 1.00 94.50 175 ILE A N 1
ATOM 1430 C CA . ILE A 1 175 ? 0.163 -11.375 9.436 1.00 94.50 175 ILE A CA 1
ATOM 1431 C C . ILE A 1 175 ? 1.687 -11.301 9.628 1.00 94.50 175 ILE A C 1
ATOM 1433 O O . ILE A 1 175 ? 2.430 -11.565 8.695 1.00 94.50 175 ILE A O 1
ATOM 1437 N N . LEU A 1 176 ? 2.172 -10.989 10.836 1.00 93.94 176 LEU A N 1
ATOM 1438 C CA . LEU A 1 176 ? 3.615 -10.955 11.112 1.00 93.94 176 LEU A CA 1
ATOM 1439 C C . LEU A 1 176 ? 4.282 -12.339 11.093 1.00 93.94 176 LEU A C 1
ATOM 1441 O O . LEU A 1 176 ? 5.464 -12.430 10.771 1.00 93.94 176 LEU A O 1
ATOM 1445 N N . GLU A 1 177 ? 3.571 -13.398 11.475 1.00 93.50 177 GLU A N 1
ATOM 1446 C CA . GLU A 1 177 ? 4.056 -14.782 11.385 1.00 93.50 177 GLU A CA 1
ATOM 1447 C C . GLU A 1 177 ? 4.251 -15.203 9.923 1.00 93.50 177 GLU A C 1
ATOM 1449 O O . GLU A 1 177 ? 5.254 -15.836 9.605 1.00 93.50 177 GLU A O 1
ATOM 1454 N N . ASP A 1 178 ? 3.339 -14.783 9.042 1.00 89.50 178 ASP A N 1
ATOM 1455 C CA . ASP A 1 178 ? 3.392 -15.062 7.603 1.00 89.50 178 ASP A CA 1
ATOM 1456 C C . ASP A 1 178 ? 4.391 -14.147 6.853 1.00 89.50 178 ASP A C 1
ATOM 1458 O O . ASP A 1 178 ? 4.779 -14.439 5.719 1.00 89.50 178 ASP A O 1
ATOM 1462 N N . LYS A 1 179 ? 4.840 -13.053 7.485 1.00 88.50 179 LYS A N 1
ATOM 1463 C CA . LYS A 1 179 ? 5.710 -12.036 6.883 1.00 88.50 179 LYS A CA 1
ATOM 1464 C C . LYS A 1 179 ? 7.145 -12.519 6.701 1.00 88.50 179 LYS A C 1
ATOM 1466 O O . LYS A 1 179 ? 7.883 -12.711 7.672 1.00 88.50 179 LYS A O 1
ATOM 1471 N N . VAL A 1 180 ? 7.555 -12.612 5.437 1.00 80.69 180 VAL A N 1
ATOM 1472 C CA . VAL A 1 180 ? 8.887 -13.090 5.026 1.00 80.69 180 VAL A CA 1
ATOM 1473 C C . VAL A 1 180 ? 9.896 -11.949 4.869 1.00 80.69 180 VAL A C 1
ATOM 1475 O O . VAL A 1 180 ? 11.082 -12.147 5.125 1.00 80.69 180 VAL A O 1
ATOM 1478 N N . ILE A 1 181 ? 9.451 -10.756 4.457 1.00 85.31 181 ILE A N 1
ATOM 1479 C CA . ILE A 1 181 ? 10.342 -9.641 4.105 1.00 85.31 181 ILE A CA 1
ATOM 1480 C C . ILE A 1 181 ? 10.030 -8.410 4.945 1.00 85.31 181 ILE A C 1
ATOM 1482 O O . ILE A 1 181 ? 8.930 -7.858 4.905 1.00 85.31 181 ILE A O 1
ATOM 1486 N N . GLU A 1 182 ? 11.037 -7.940 5.675 1.00 87.06 182 GLU A N 1
ATOM 1487 C CA . GLU A 1 182 ? 10.959 -6.665 6.382 1.00 87.06 182 GLU A CA 1
ATOM 1488 C C . GLU A 1 182 ? 11.053 -5.487 5.394 1.00 87.06 182 GLU A C 1
ATOM 1490 O O . GLU A 1 182 ? 11.776 -5.568 4.394 1.00 87.06 182 GLU A O 1
ATOM 1495 N N . PRO A 1 183 ? 10.316 -4.391 5.643 1.00 84.94 183 PRO A N 1
ATOM 1496 C CA . PRO A 1 183 ? 10.314 -3.234 4.757 1.00 84.94 183 PRO A CA 1
ATOM 1497 C C . PRO A 1 183 ? 11.705 -2.572 4.686 1.00 84.94 183 PRO A C 1
ATOM 1499 O O . PRO A 1 183 ? 12.407 -2.533 5.701 1.00 84.94 183 PRO A O 1
ATOM 1502 N N . PRO A 1 184 ? 12.100 -2.021 3.523 1.00 83.50 184 PRO A N 1
ATOM 1503 C CA . PRO A 1 184 ? 13.381 -1.333 3.352 1.00 83.50 184 PRO A CA 1
ATOM 1504 C C . PRO A 1 184 ? 13.381 0.003 4.113 1.00 83.50 184 PRO A C 1
ATOM 1506 O O . PRO A 1 184 ? 12.843 1.008 3.648 1.00 83.50 184 PRO A O 1
ATOM 1509 N N . LEU A 1 185 ? 13.959 0.025 5.317 1.00 82.75 185 LEU A N 1
ATOM 1510 C CA . LEU A 1 185 ? 13.953 1.213 6.182 1.00 82.75 185 LEU A CA 1
ATOM 1511 C C . LEU A 1 185 ? 14.767 2.367 5.584 1.00 82.75 185 LEU A C 1
ATOM 1513 O O . LEU A 1 185 ? 14.421 3.531 5.787 1.00 82.75 185 LEU A O 1
ATOM 1517 N N . GLU A 1 186 ? 15.815 2.054 4.822 1.00 76.25 186 GLU A N 1
ATOM 1518 C CA . GLU A 1 186 ? 16.694 3.034 4.186 1.00 76.25 186 GLU A CA 1
ATOM 1519 C C . GLU A 1 186 ? 15.937 3.902 3.172 1.00 76.25 186 GLU A C 1
ATOM 1521 O O . GLU A 1 186 ? 16.205 5.100 3.053 1.00 76.25 186 GLU A O 1
ATOM 1526 N N . GLU A 1 187 ? 14.956 3.329 2.474 1.00 69.50 187 GLU A N 1
ATOM 1527 C CA . GLU A 1 187 ? 14.114 4.047 1.512 1.00 69.50 187 GLU A CA 1
ATOM 1528 C C . GLU A 1 187 ? 13.152 5.025 2.209 1.00 69.50 187 GLU A C 1
ATOM 1530 O O . GLU A 1 187 ? 12.842 6.098 1.685 1.00 69.50 187 GLU A O 1
ATOM 1535 N N . VAL A 1 188 ? 12.718 4.691 3.427 1.00 72.25 188 VAL A N 1
ATOM 1536 C CA . VAL A 1 188 ? 11.757 5.491 4.196 1.00 72.25 188 VAL A CA 1
ATOM 1537 C C . VAL A 1 188 ? 12.432 6.625 4.974 1.00 72.25 188 VAL A C 1
ATOM 1539 O O . VAL A 1 188 ? 11.894 7.732 5.023 1.00 72.25 188 VAL A O 1
ATOM 1542 N N . ASP A 1 189 ? 13.611 6.391 5.558 1.00 70.56 189 ASP A N 1
ATOM 1543 C CA . ASP A 1 189 ? 14.301 7.376 6.409 1.00 70.56 189 ASP A CA 1
ATOM 1544 C C . ASP A 1 189 ? 14.889 8.558 5.606 1.00 70.56 189 ASP A C 1
ATOM 1546 O O . ASP A 1 189 ? 14.892 9.712 6.043 1.00 70.56 189 ASP A O 1
ATOM 1550 N N . ASN A 1 190 ? 15.320 8.312 4.364 1.00 58.97 190 ASN A N 1
ATOM 1551 C CA . ASN A 1 190 ? 16.021 9.309 3.545 1.00 58.97 190 ASN A CA 1
ATOM 1552 C C . ASN A 1 190 ? 15.127 10.401 2.920 1.00 58.97 190 ASN A C 1
ATOM 1554 O O . ASN A 1 190 ? 15.635 11.270 2.202 1.00 58.97 190 ASN A O 1
ATOM 1558 N N . SER A 1 191 ? 13.823 10.434 3.222 1.00 54.41 191 SER A N 1
ATOM 1559 C CA . SER A 1 191 ? 12.911 11.494 2.756 1.00 54.41 191 SER A CA 1
ATOM 1560 C C . SER A 1 191 ? 13.197 12.877 3.381 1.00 54.41 191 SER A C 1
ATOM 1562 O O . SER A 1 191 ? 12.713 13.897 2.879 1.00 54.41 191 SER A O 1
ATOM 1564 N N . HIS A 1 192 ? 14.028 12.949 4.430 1.00 53.75 192 HIS A N 1
ATOM 1565 C CA . HIS A 1 192 ? 14.391 14.185 5.141 1.00 53.75 192 HIS A CA 1
ATOM 1566 C C . HIS A 1 192 ? 15.732 14.750 4.644 1.00 53.75 192 HIS A C 1
ATOM 1568 O O . HIS A 1 192 ? 16.773 14.638 5.285 1.00 53.75 192 HIS A O 1
ATOM 1574 N N . GLN A 1 193 ? 15.713 15.362 3.458 1.00 56.62 193 GLN A N 1
ATOM 1575 C CA . GLN A 1 193 ? 16.875 16.031 2.854 1.00 56.62 193 GLN A CA 1
ATOM 1576 C C . GLN A 1 193 ? 16.995 17.515 3.243 1.00 56.62 193 GLN A C 1
ATOM 1578 O O . GLN A 1 193 ? 16.019 18.173 3.609 1.00 56.62 193 GLN A O 1
ATOM 1583 N N . ALA A 1 194 ? 18.198 18.076 3.056 1.00 55.81 194 ALA A N 1
ATOM 1584 C CA . ALA A 1 194 ? 18.472 19.506 3.185 1.00 55.81 194 ALA A CA 1
ATOM 1585 C C . ALA A 1 194 ? 17.485 20.345 2.345 1.00 55.81 194 ALA A C 1
ATOM 1587 O O . ALA A 1 194 ? 17.387 20.200 1.123 1.00 55.81 194 ALA A O 1
ATOM 1588 N N . TYR A 1 195 ? 16.771 21.252 3.016 1.00 57.22 195 TYR A N 1
ATOM 1589 C CA . TYR A 1 195 ? 15.670 22.062 2.476 1.00 57.22 195 TYR A CA 1
ATOM 1590 C C . TYR A 1 195 ? 15.975 22.770 1.138 1.00 57.22 195 TYR A C 1
ATOM 1592 O O . TYR A 1 195 ? 15.096 22.940 0.293 1.00 57.22 195 TYR A O 1
ATOM 1600 N N . TYR A 1 196 ? 17.225 23.175 0.906 1.00 58.19 196 TYR A N 1
ATOM 1601 C CA . TYR A 1 196 ? 17.615 23.886 -0.315 1.00 58.19 196 TYR A CA 1
ATOM 1602 C C . TYR A 1 196 ? 17.768 22.967 -1.538 1.00 58.19 196 TYR A C 1
ATOM 1604 O O . TYR A 1 196 ? 17.302 23.317 -2.625 1.00 58.19 196 TYR A O 1
ATOM 1612 N N . LEU A 1 197 ? 18.352 21.774 -1.370 1.00 66.69 197 LEU A N 1
ATOM 1613 C CA . LEU A 1 197 ? 18.519 20.800 -2.458 1.00 66.69 197 LEU A CA 1
ATOM 1614 C C . LEU A 1 197 ? 17.165 20.245 -2.913 1.00 66.69 197 LEU A C 1
ATOM 1616 O O . LEU A 1 197 ? 16.897 20.155 -4.114 1.00 66.69 197 LEU A O 1
ATOM 1620 N N . THR A 1 198 ? 16.264 19.987 -1.961 1.00 66.81 198 THR A N 1
ATOM 1621 C CA . THR A 1 198 ? 14.886 19.575 -2.263 1.00 66.81 198 THR A CA 1
ATOM 1622 C C . THR A 1 198 ? 14.122 20.654 -3.023 1.00 66.81 198 THR A C 1
ATOM 1624 O O . THR A 1 198 ? 13.362 20.329 -3.936 1.00 66.81 198 THR A O 1
ATOM 1627 N N . LYS A 1 199 ? 14.355 21.940 -2.727 1.00 73.38 199 LYS A N 1
ATOM 1628 C CA . LYS A 1 199 ? 13.720 23.061 -3.434 1.00 73.38 199 LYS A CA 1
ATOM 1629 C C . LYS A 1 199 ? 14.208 23.198 -4.880 1.00 73.38 199 LYS A C 1
ATOM 1631 O O . LYS A 1 199 ? 13.372 23.355 -5.769 1.00 73.38 199 LYS A O 1
ATOM 1636 N N . ILE A 1 200 ? 15.517 23.089 -5.138 1.00 75.00 200 ILE A N 1
ATOM 1637 C CA . ILE A 1 200 ? 16.076 23.097 -6.507 1.00 75.00 200 ILE A CA 1
ATOM 1638 C C . ILE A 1 200 ? 15.543 21.907 -7.302 1.00 75.00 200 ILE A C 1
ATOM 1640 O O . ILE A 1 200 ? 15.029 22.079 -8.410 1.00 75.00 200 ILE A O 1
ATOM 1644 N N . ASN A 1 201 ? 15.603 20.706 -6.721 1.00 77.88 201 ASN A N 1
ATOM 1645 C CA . ASN A 1 201 ? 15.080 19.514 -7.373 1.00 77.88 201 ASN A CA 1
ATOM 1646 C C . ASN A 1 201 ? 13.590 19.681 -7.712 1.00 77.88 201 ASN A C 1
ATOM 1648 O O . ASN A 1 201 ? 13.175 19.465 -8.848 1.00 77.88 201 ASN A O 1
ATOM 1652 N N . LYS A 1 202 ? 12.782 20.148 -6.754 1.00 77.25 202 LYS A N 1
ATOM 1653 C CA . LYS A 1 202 ? 11.333 20.318 -6.918 1.00 77.25 202 LYS A CA 1
ATOM 1654 C C . LYS A 1 202 ? 10.955 21.390 -7.940 1.00 77.25 202 LYS A C 1
ATOM 1656 O O . LYS A 1 202 ? 9.992 21.188 -8.675 1.00 77.25 202 LYS A O 1
ATOM 1661 N N . ASN A 1 203 ? 11.686 22.502 -7.988 1.00 81.50 203 ASN A N 1
ATOM 1662 C CA . ASN A 1 203 ? 11.304 23.664 -8.792 1.00 81.50 203 ASN A CA 1
ATOM 1663 C C . ASN A 1 203 ? 11.991 23.732 -10.162 1.00 81.50 203 ASN A C 1
ATOM 1665 O O . ASN A 1 203 ? 11.487 24.429 -11.035 1.00 81.50 203 ASN A O 1
ATOM 1669 N N . ILE A 1 204 ? 13.115 23.036 -10.365 1.00 79.69 204 ILE A N 1
ATOM 1670 C CA . ILE A 1 204 ? 13.912 23.135 -11.600 1.00 79.69 204 ILE A CA 1
ATOM 1671 C C . ILE A 1 204 ? 14.071 21.761 -12.258 1.00 79.69 204 ILE A C 1
ATOM 1673 O O . ILE A 1 204 ? 13.616 21.552 -13.384 1.00 79.69 204 ILE A O 1
ATOM 1677 N N . ILE A 1 205 ? 14.656 20.795 -11.544 1.00 80.50 205 ILE A N 1
ATOM 1678 C CA . ILE A 1 205 ? 14.997 19.479 -12.110 1.00 80.50 205 ILE A CA 1
ATOM 1679 C C . ILE A 1 205 ? 13.744 18.646 -12.404 1.00 80.50 205 ILE A C 1
ATOM 1681 O O . ILE A 1 205 ? 13.626 18.065 -13.486 1.00 80.50 205 ILE A O 1
ATOM 1685 N N . LYS A 1 206 ? 12.769 18.608 -11.487 1.00 78.31 206 LYS A N 1
ATOM 1686 C CA . LYS A 1 206 ? 11.505 17.881 -11.677 1.00 78.31 206 LYS A CA 1
ATOM 1687 C C . LYS A 1 206 ? 10.692 18.427 -12.856 1.00 78.31 206 LYS A C 1
ATOM 1689 O O . LYS A 1 206 ? 10.310 17.614 -13.692 1.00 78.31 206 LYS A O 1
ATOM 1694 N N . PRO A 1 207 ? 10.459 19.745 -13.008 1.00 82.25 207 PRO A N 1
ATOM 1695 C CA . PRO A 1 207 ? 9.779 20.273 -14.189 1.00 82.25 207 PRO A CA 1
ATOM 1696 C C . PRO A 1 207 ? 10.496 19.944 -15.500 1.00 82.25 207 PRO A C 1
ATOM 1698 O O . PRO A 1 207 ? 9.860 19.448 -16.429 1.00 82.25 207 PRO A O 1
ATOM 1701 N N . LEU A 1 208 ? 11.816 20.144 -15.572 1.00 80.50 208 LEU A N 1
ATOM 1702 C CA . LEU A 1 208 ? 12.586 19.857 -16.785 1.00 80.50 208 LEU A CA 1
ATOM 1703 C C . LEU A 1 208 ? 12.529 18.367 -17.150 1.00 80.50 208 LEU A C 1
ATOM 1705 O O . LEU A 1 208 ? 12.173 17.996 -18.271 1.00 80.50 208 LEU A O 1
ATOM 1709 N N . SER A 1 209 ? 12.824 17.501 -16.179 1.00 80.19 209 SER A N 1
ATOM 1710 C CA . SER A 1 209 ? 12.777 16.051 -16.371 1.00 80.19 209 SER A CA 1
ATOM 1711 C C . SER A 1 209 ? 11.361 15.534 -16.633 1.00 80.19 209 SER A C 1
ATOM 1713 O O . SER A 1 209 ? 11.201 14.544 -17.345 1.00 80.19 209 SER A O 1
ATOM 1715 N N . TYR A 1 210 ? 10.326 16.217 -16.138 1.00 82.19 210 TYR A N 1
ATOM 1716 C CA . TYR A 1 210 ? 8.942 15.898 -16.459 1.00 82.19 210 TYR A CA 1
ATOM 1717 C C . TYR A 1 210 ? 8.660 16.086 -17.950 1.00 82.19 210 TYR A C 1
ATOM 1719 O O . TYR A 1 210 ? 8.157 15.163 -18.588 1.00 82.19 210 TYR A O 1
ATOM 1727 N N . TYR A 1 211 ? 9.014 17.235 -18.531 1.00 80.69 211 TYR A N 1
ATOM 1728 C CA . TYR A 1 211 ? 8.757 17.490 -19.952 1.00 80.69 211 TYR A CA 1
ATOM 1729 C C . TYR A 1 211 ? 9.579 16.587 -20.880 1.00 80.69 211 TYR A C 1
ATOM 1731 O O . TYR A 1 211 ? 9.051 16.139 -21.897 1.00 80.69 211 TYR A O 1
ATOM 1739 N N . LEU A 1 212 ? 10.832 16.293 -20.517 1.00 82.38 212 LEU A N 1
ATOM 1740 C CA . LEU A 1 212 ? 11.781 15.569 -21.374 1.00 82.38 212 LEU A CA 1
ATOM 1741 C C . LEU A 1 212 ? 11.847 14.049 -21.136 1.00 82.38 212 LEU A C 1
ATOM 1743 O O . LEU A 1 212 ? 12.433 13.329 -21.940 1.00 82.38 212 LEU A O 1
ATOM 1747 N N . SER A 1 213 ? 11.290 13.539 -20.036 1.00 86.06 213 SER A N 1
ATOM 1748 C CA . SER A 1 213 ? 11.316 12.108 -19.703 1.00 86.06 213 SER A CA 1
ATOM 1749 C C . SER A 1 213 ? 9.972 11.644 -19.151 1.00 86.06 213 SER A C 1
ATOM 1751 O O . SER A 1 213 ? 9.268 10.901 -19.837 1.00 86.06 213 SER A O 1
ATOM 1753 N N . SER A 1 214 ? 9.541 12.119 -17.976 1.00 86.75 214 SER A N 1
ATOM 1754 C CA . SER A 1 214 ? 8.378 11.529 -17.292 1.00 86.75 214 SER A CA 1
ATOM 1755 C C . SER A 1 214 ? 7.086 11.615 -18.112 1.00 86.75 214 SER A C 1
ATOM 1757 O O . SER A 1 214 ? 6.280 10.691 -18.068 1.00 86.75 214 SER A O 1
ATOM 1759 N N . ARG A 1 215 ? 6.890 12.673 -18.910 1.00 89.06 215 ARG A N 1
ATOM 1760 C CA . ARG A 1 215 ? 5.734 12.825 -19.809 1.00 89.06 215 ARG A CA 1
ATOM 1761 C C . ARG A 1 215 ? 5.737 11.810 -20.951 1.00 89.06 215 ARG A C 1
ATOM 1763 O O . ARG A 1 215 ? 4.666 11.345 -21.329 1.00 89.06 215 ARG A O 1
ATOM 1770 N N . ILE A 1 216 ? 6.907 11.478 -21.500 1.00 92.31 216 ILE A N 1
ATOM 1771 C CA . ILE A 1 216 ? 7.051 10.447 -22.541 1.00 92.31 216 ILE A CA 1
ATOM 1772 C C . ILE A 1 216 ? 6.676 9.092 -21.941 1.00 92.31 216 ILE A C 1
ATOM 1774 O O . ILE A 1 216 ? 5.800 8.409 -22.460 1.00 92.31 216 ILE A O 1
ATOM 1778 N N . LEU A 1 217 ? 7.273 8.759 -20.798 1.00 93.56 217 LEU A N 1
ATOM 1779 C CA . LEU A 1 217 ? 7.035 7.498 -20.099 1.00 93.56 217 LEU A CA 1
ATOM 1780 C C . LEU A 1 217 ? 5.567 7.342 -19.672 1.00 93.56 217 LEU A C 1
ATOM 1782 O O . LEU A 1 217 ? 4.945 6.317 -19.937 1.00 93.56 217 LEU A O 1
ATOM 1786 N N . SER A 1 218 ? 4.975 8.397 -19.102 1.00 92.56 218 SER A N 1
ATOM 1787 C CA . SER A 1 218 ? 3.561 8.413 -18.700 1.00 92.56 218 SER A CA 1
ATOM 1788 C C . SER A 1 218 ? 2.621 8.192 -19.882 1.00 92.56 218 SER A C 1
ATOM 1790 O O . SER A 1 218 ? 1.645 7.457 -19.760 1.00 92.56 218 SER A O 1
ATOM 1792 N N . ARG A 1 219 ? 2.902 8.815 -21.037 1.00 93.19 219 ARG A N 1
ATOM 1793 C CA . ARG A 1 219 ? 2.108 8.617 -22.259 1.00 93.19 219 ARG A CA 1
ATOM 1794 C C . ARG A 1 219 ? 2.146 7.167 -22.712 1.00 93.19 219 ARG A C 1
ATOM 1796 O O . ARG A 1 219 ? 1.087 6.593 -22.925 1.00 93.19 219 ARG A O 1
ATOM 1803 N N . VAL A 1 220 ? 3.337 6.576 -22.768 1.00 94.75 220 VAL A N 1
ATOM 1804 C CA . VAL A 1 220 ? 3.512 5.176 -23.167 1.00 94.75 220 VAL A CA 1
ATOM 1805 C C . VAL A 1 220 ? 2.765 4.233 -22.216 1.00 94.75 220 VAL A C 1
ATOM 1807 O O . VAL A 1 220 ? 2.039 3.352 -22.676 1.00 94.75 220 VAL A O 1
ATOM 1810 N N . ILE A 1 221 ? 2.852 4.448 -20.896 1.00 95.00 221 ILE A N 1
ATOM 1811 C CA . ILE A 1 221 ? 2.066 3.674 -19.919 1.00 95.00 221 ILE A CA 1
ATOM 1812 C C . ILE A 1 221 ? 0.566 3.822 -20.189 1.00 95.00 221 ILE A C 1
ATOM 1814 O O . ILE A 1 221 ? -0.142 2.820 -20.243 1.00 95.00 221 ILE A O 1
ATOM 1818 N N . ILE A 1 222 ? 0.066 5.048 -20.370 1.00 92.88 222 ILE A N 1
ATOM 1819 C CA . ILE A 1 222 ? -1.364 5.308 -20.587 1.00 92.88 222 ILE A CA 1
ATOM 1820 C C . ILE A 1 222 ? -1.858 4.676 -21.896 1.00 92.88 222 ILE A C 1
ATOM 1822 O O . ILE A 1 222 ? -2.952 4.111 -21.913 1.00 92.88 222 ILE A O 1
ATOM 1826 N N . GLU A 1 223 ? -1.072 4.740 -22.969 1.00 92.94 223 GLU A N 1
ATOM 1827 C CA . GLU A 1 223 ? -1.382 4.125 -24.266 1.00 92.94 223 GLU A CA 1
ATOM 1828 C C . GLU A 1 223 ? -1.508 2.602 -24.141 1.00 92.94 223 GLU A C 1
ATOM 1830 O O . GLU A 1 223 ? -2.496 2.020 -24.591 1.00 92.94 223 GLU A O 1
ATOM 1835 N N . HIS A 1 224 ? -0.575 1.948 -23.445 1.00 93.25 224 HIS A N 1
ATOM 1836 C CA . HIS A 1 224 ? -0.644 0.502 -23.218 1.00 93.25 224 HIS A CA 1
ATOM 1837 C C . HIS A 1 224 ? -1.689 0.096 -22.169 1.00 93.25 224 HIS A C 1
ATOM 1839 O O . HIS A 1 224 ? -2.272 -0.989 -22.262 1.00 93.25 224 HIS A O 1
ATOM 1845 N N . ALA A 1 225 ? -1.978 0.952 -21.190 1.00 92.19 225 ALA A N 1
ATOM 1846 C CA . ALA A 1 225 ? -3.026 0.724 -20.201 1.00 92.19 225 ALA A CA 1
ATOM 1847 C C . ALA A 1 225 ? -4.428 0.818 -20.828 1.00 92.19 225 ALA A C 1
ATOM 1849 O O . ALA A 1 225 ? -5.337 0.066 -20.451 1.00 92.19 225 ALA A O 1
ATOM 1850 N N . PHE A 1 226 ? -4.608 1.703 -21.814 1.00 90.44 226 PHE A N 1
ATOM 1851 C CA . PHE A 1 226 ? -5.895 2.015 -22.440 1.00 90.44 226 PHE A CA 1
ATOM 1852 C C . PHE A 1 226 ? -5.781 2.124 -23.976 1.00 90.44 226 PHE A C 1
ATOM 1854 O O . PHE A 1 226 ? -5.980 3.209 -24.520 1.00 90.44 226 PHE A O 1
ATOM 1861 N N . PRO A 1 227 ? -5.512 1.009 -24.688 1.00 78.31 227 PRO A N 1
ATOM 1862 C CA . PRO A 1 227 ? -5.293 1.011 -26.142 1.00 78.31 227 PRO A CA 1
ATOM 1863 C C . PRO A 1 227 ? -6.556 1.325 -26.963 1.00 78.31 227 PRO A C 1
ATOM 1865 O O . PRO A 1 227 ? -6.469 1.673 -28.134 1.00 78.31 227 PRO A O 1
ATOM 1868 N N . GLN A 1 228 ? -7.738 1.214 -26.356 1.00 70.88 228 GLN A N 1
ATOM 1869 C CA . GLN A 1 228 ? -9.013 1.666 -26.913 1.00 70.88 228 GLN A CA 1
ATOM 1870 C C . GLN A 1 228 ? -9.581 2.718 -25.954 1.00 70.88 228 GLN A C 1
ATOM 1872 O O . GLN A 1 228 ? -9.363 2.592 -24.744 1.00 70.88 228 GLN A O 1
ATOM 1877 N N . ASN A 1 229 ? -10.299 3.731 -26.461 1.00 62.50 229 ASN A N 1
ATOM 1878 C CA . ASN A 1 229 ? -10.969 4.801 -25.689 1.00 62.50 229 ASN A CA 1
ATOM 1879 C C . ASN A 1 229 ? -12.131 4.266 -24.822 1.00 62.50 229 ASN A C 1
ATOM 1881 O O . ASN A 1 229 ? -13.250 4.771 -24.844 1.00 62.50 229 ASN A O 1
ATOM 1885 N N . ASN A 1 230 ? -11.871 3.203 -24.071 1.00 57.31 230 ASN A N 1
ATOM 1886 C CA . ASN A 1 230 ? -12.849 2.449 -23.327 1.00 57.31 230 ASN A CA 1
ATOM 1887 C C . ASN A 1 230 ? -13.174 3.134 -21.998 1.00 57.31 230 ASN A C 1
ATOM 1889 O O . ASN A 1 230 ? -12.330 3.765 -21.356 1.00 57.31 230 ASN A O 1
ATOM 1893 N N . THR A 1 231 ? -14.432 2.977 -21.603 1.00 56.06 231 THR A N 1
ATOM 1894 C CA . THR A 1 231 ? -15.038 3.517 -20.383 1.00 56.06 231 THR A CA 1
ATOM 1895 C C . THR A 1 231 ? -14.399 2.971 -19.097 1.00 56.06 231 THR A C 1
ATOM 1897 O O . THR A 1 231 ? -13.715 1.950 -19.121 1.00 56.06 231 THR A O 1
ATOM 1900 N N . LYS A 1 232 ? -14.665 3.631 -17.957 1.00 67.06 232 LYS A N 1
ATOM 1901 C CA . LYS A 1 232 ? -14.173 3.308 -16.598 1.00 67.06 232 LYS A CA 1
ATOM 1902 C C . LYS A 1 232 ? -14.552 1.899 -16.106 1.00 67.06 232 LYS A C 1
ATOM 1904 O O . LYS A 1 232 ? -15.447 1.750 -15.278 1.00 67.06 232 LYS A O 1
ATOM 1909 N N . THR A 1 233 ? -13.880 0.856 -16.584 1.00 72.12 233 THR A N 1
ATOM 1910 C CA . THR A 1 233 ? -14.230 -0.539 -16.243 1.00 72.12 233 THR A CA 1
ATOM 1911 C C . THR A 1 233 ? -13.118 -1.318 -15.556 1.00 72.12 233 THR A C 1
ATOM 1913 O O . THR A 1 233 ? -13.397 -2.364 -14.981 1.00 72.12 233 THR A O 1
ATOM 1916 N N . LYS A 1 234 ? -11.879 -0.814 -15.564 1.00 85.38 234 LYS A N 1
ATOM 1917 C CA . LYS A 1 234 ? -10.716 -1.561 -15.070 1.00 85.38 234 LYS A CA 1
ATOM 1918 C C . LYS A 1 234 ? -10.450 -1.324 -13.585 1.00 85.38 234 LYS A C 1
ATOM 1920 O O . LYS A 1 234 ? -10.448 -0.173 -13.140 1.00 85.38 234 LYS A O 1
ATOM 1925 N N . TYR A 1 235 ? -10.165 -2.400 -12.857 1.00 95.19 235 TYR A N 1
ATOM 1926 C CA . TYR A 1 235 ? -9.457 -2.352 -11.577 1.00 95.19 235 TYR A CA 1
ATOM 1927 C C . TYR A 1 235 ? -7.958 -2.308 -11.855 1.00 95.19 235 TYR A C 1
ATOM 1929 O O . TYR A 1 235 ? -7.443 -3.172 -12.566 1.00 95.19 235 TYR A O 1
ATOM 1937 N N . ILE A 1 236 ? -7.271 -1.295 -11.334 1.00 96.94 236 ILE A N 1
ATOM 1938 C CA . ILE A 1 236 ? -5.853 -1.059 -11.614 1.00 96.94 236 ILE A CA 1
ATOM 1939 C C . ILE A 1 236 ? -5.075 -1.030 -10.304 1.00 96.94 236 ILE A C 1
ATOM 1941 O O . ILE A 1 236 ? -5.542 -0.435 -9.334 1.00 96.94 236 ILE A O 1
ATOM 1945 N N . LEU A 1 237 ? -3.898 -1.646 -10.300 1.00 98.00 237 LEU A N 1
ATOM 1946 C CA . LEU A 1 237 ? -2.912 -1.548 -9.229 1.00 98.00 237 LEU A CA 1
ATOM 1947 C C . LEU A 1 237 ? -1.633 -0.913 -9.782 1.00 98.00 237 LEU A C 1
ATOM 1949 O O . LEU A 1 237 ? -1.086 -1.416 -10.758 1.00 98.00 237 LEU A O 1
ATOM 1953 N N . ASP A 1 238 ? -1.162 0.166 -9.165 1.00 97.44 238 ASP A N 1
ATOM 1954 C CA . ASP A 1 238 ? 0.208 0.673 -9.318 1.00 97.44 238 ASP A CA 1
ATOM 1955 C C . ASP A 1 238 ? 0.990 0.248 -8.064 1.00 97.44 238 ASP A C 1
ATOM 1957 O O . ASP A 1 238 ? 0.617 0.640 -6.957 1.00 97.44 238 ASP A O 1
ATOM 1961 N N . LEU A 1 239 ? 1.985 -0.635 -8.216 1.00 96.12 239 LEU A N 1
ATOM 1962 C CA . LEU A 1 239 ? 2.694 -1.269 -7.091 1.00 96.12 239 LEU A CA 1
ATOM 1963 C C . LEU A 1 239 ? 3.628 -0.317 -6.330 1.00 96.12 239 LEU A C 1
ATOM 1965 O O . LEU A 1 239 ? 3.906 -0.559 -5.154 1.00 96.12 239 LEU A O 1
ATOM 1969 N N . SER A 1 240 ? 4.111 0.712 -7.018 1.00 93.81 240 SER A N 1
ATOM 1970 C CA . SER A 1 240 ? 5.179 1.626 -6.597 1.00 93.81 240 SER A CA 1
ATOM 1971 C C . SER A 1 240 ? 4.921 3.001 -7.216 1.00 93.81 240 SER A C 1
ATOM 1973 O O . SER A 1 240 ? 5.582 3.476 -8.145 1.00 93.81 240 SER A O 1
ATOM 1975 N N . CYS A 1 241 ? 3.830 3.615 -6.770 1.00 93.75 241 CYS A N 1
ATOM 1976 C CA . CYS A 1 241 ? 3.253 4.767 -7.444 1.00 93.75 241 CYS A CA 1
ATOM 1977 C C . CYS A 1 241 ? 4.070 6.059 -7.262 1.00 93.75 241 CYS A C 1
ATOM 1979 O O . CYS A 1 241 ? 3.987 6.949 -8.121 1.00 93.75 241 CYS A O 1
ATOM 1981 N N . GLY A 1 242 ? 4.867 6.156 -6.193 1.00 90.62 242 GLY A N 1
ATOM 1982 C CA . GLY A 1 242 ? 5.678 7.315 -5.844 1.00 90.62 242 GLY A CA 1
ATOM 1983 C C . GLY A 1 242 ? 4.867 8.611 -5.761 1.00 90.62 242 GLY A C 1
ATOM 1984 O O . GLY A 1 242 ? 3.752 8.653 -5.245 1.00 90.62 242 GLY A O 1
ATOM 1985 N N . ASP A 1 243 ? 5.431 9.702 -6.289 1.00 87.75 243 ASP A N 1
ATOM 1986 C CA . ASP A 1 243 ? 4.766 11.006 -6.424 1.00 87.75 243 ASP A CA 1
ATOM 1987 C C . ASP A 1 243 ? 4.277 11.277 -7.859 1.00 87.75 243 ASP A C 1
ATOM 1989 O O . ASP A 1 243 ? 4.038 12.426 -8.254 1.00 87.75 243 ASP A O 1
ATOM 1993 N N . ASP A 1 244 ? 4.128 10.224 -8.667 1.00 88.44 244 ASP A N 1
ATOM 1994 C CA . ASP A 1 244 ? 3.824 10.346 -10.086 1.00 88.44 244 ASP A CA 1
ATOM 1995 C C . ASP A 1 244 ? 2.393 10.842 -10.333 1.00 88.44 244 ASP A C 1
ATOM 1997 O O . ASP A 1 244 ? 1.418 10.108 -10.256 1.00 88.44 244 ASP A O 1
ATOM 2001 N N . LYS A 1 245 ? 2.240 12.094 -10.762 1.00 88.50 245 LYS A N 1
ATOM 2002 C CA . LYS A 1 245 ? 0.920 12.671 -11.070 1.00 88.50 245 LYS A CA 1
ATOM 2003 C C . LYS A 1 245 ? 0.176 11.975 -12.219 1.00 88.50 245 LYS A C 1
ATOM 2005 O O . LYS A 1 245 ? -1.016 12.244 -12.403 1.00 88.50 245 LYS A O 1
ATOM 2010 N N . SER A 1 246 ? 0.825 11.099 -12.992 1.00 88.94 246 SER A N 1
ATOM 2011 C CA . SER A 1 246 ? 0.160 10.306 -14.031 1.00 88.94 246 SER A CA 1
ATOM 2012 C C . SER A 1 246 ? -0.946 9.409 -13.460 1.00 88.94 246 SER A C 1
ATOM 2014 O O . SER A 1 246 ? -1.941 9.177 -14.157 1.00 88.94 246 SER A O 1
ATOM 2016 N N . ILE A 1 247 ? -0.873 9.019 -12.174 1.00 90.56 247 ILE A N 1
ATOM 2017 C CA . ILE A 1 247 ? -1.920 8.197 -11.547 1.00 90.56 247 ILE A CA 1
ATOM 2018 C C . ILE A 1 247 ? -3.280 8.895 -11.609 1.00 90.56 247 ILE A C 1
ATOM 2020 O O . ILE A 1 247 ? -4.299 8.241 -11.804 1.00 90.56 247 ILE A O 1
ATOM 2024 N N . LEU A 1 248 ? -3.319 10.228 -11.508 1.00 90.06 248 LEU A N 1
ATOM 2025 C CA . LEU A 1 248 ? -4.567 10.992 -11.580 1.00 90.06 248 LEU A CA 1
ATOM 2026 C C . LEU A 1 248 ? -5.211 10.896 -12.974 1.00 90.06 248 LEU A C 1
ATOM 2028 O O . LEU A 1 248 ? -6.433 10.953 -13.108 1.00 90.06 248 LEU A O 1
ATOM 2032 N N . GLN A 1 249 ? -4.404 10.739 -14.027 1.00 89.12 249 GLN A N 1
ATOM 2033 C CA . GLN A 1 249 ? -4.892 10.532 -15.393 1.00 89.12 249 GLN A CA 1
ATOM 2034 C C . GLN A 1 249 ? -5.388 9.096 -15.584 1.00 89.12 249 GLN A C 1
ATOM 2036 O O . GLN A 1 249 ? -6.443 8.890 -16.184 1.00 89.12 249 GLN A O 1
ATOM 2041 N N . ILE A 1 250 ? -4.668 8.120 -15.025 1.00 91.06 250 ILE A N 1
ATOM 2042 C CA . ILE A 1 250 ? -5.065 6.707 -15.018 1.00 91.06 250 ILE A CA 1
ATOM 2043 C C . ILE A 1 250 ? -6.390 6.538 -14.261 1.00 91.06 250 ILE A C 1
ATOM 2045 O O . ILE A 1 250 ? -7.325 5.926 -14.778 1.00 91.06 250 ILE A O 1
ATOM 2049 N N . ALA A 1 251 ? -6.525 7.167 -13.092 1.00 90.69 251 ALA A N 1
ATOM 2050 C CA . ALA A 1 251 ? -7.724 7.127 -12.261 1.00 90.69 251 ALA A CA 1
ATOM 2051 C C . ALA A 1 251 ? -8.971 7.640 -12.994 1.00 90.69 251 ALA A C 1
ATOM 2053 O O . ALA A 1 251 ? -10.044 7.055 -12.867 1.00 90.69 251 ALA A O 1
ATOM 2054 N N . LYS A 1 252 ? -8.850 8.672 -13.842 1.00 88.31 252 LYS A N 1
ATOM 2055 C CA . LYS A 1 252 ? -9.975 9.163 -14.666 1.00 88.31 252 LYS A CA 1
ATOM 2056 C C . LYS A 1 252 ? -10.549 8.098 -15.607 1.00 88.31 252 LYS A C 1
ATOM 2058 O O . LYS A 1 252 ? -11.712 8.213 -15.988 1.00 88.31 252 LYS A O 1
ATOM 2063 N N . LYS A 1 253 ? -9.763 7.080 -15.967 1.00 89.56 253 LYS A N 1
ATOM 2064 C CA . LYS A 1 253 ? -10.154 5.959 -16.837 1.00 89.56 253 LYS A CA 1
ATOM 2065 C C . LYS A 1 253 ? -10.342 4.637 -16.076 1.00 89.56 253 LYS A C 1
ATOM 2067 O O . LYS A 1 253 ? -10.750 3.645 -16.675 1.00 89.56 253 LYS A O 1
ATOM 2072 N N . ALA A 1 254 ? -10.069 4.606 -14.773 1.00 90.56 254 ALA A N 1
ATOM 2073 C CA . ALA A 1 254 ? -10.204 3.421 -13.933 1.00 90.56 254 ALA A CA 1
ATOM 2074 C C . ALA A 1 254 ? -11.571 3.379 -13.236 1.00 90.56 254 ALA A C 1
ATOM 2076 O O . ALA A 1 254 ? -12.157 4.417 -12.916 1.00 90.56 254 ALA A O 1
ATOM 2077 N N . LYS A 1 255 ? -12.060 2.171 -12.946 1.00 91.69 255 LYS A N 1
ATOM 2078 C CA . LYS A 1 255 ? -13.165 1.979 -11.996 1.00 91.69 255 LYS A CA 1
ATOM 2079 C C . LYS A 1 255 ? -12.669 2.208 -10.568 1.00 91.69 255 LYS A C 1
ATOM 2081 O O . LYS A 1 255 ? -13.288 2.951 -9.816 1.00 91.69 255 LYS A O 1
ATOM 2086 N N . LEU A 1 256 ? -11.527 1.607 -10.247 1.00 93.44 256 LEU A N 1
ATOM 2087 C CA . LEU A 1 256 ? -10.796 1.759 -8.995 1.00 93.44 256 LEU A CA 1
ATOM 2088 C C . LEU A 1 256 ? -9.302 1.677 -9.308 1.00 93.44 256 LEU A C 1
ATOM 2090 O O . LEU A 1 256 ? -8.881 0.782 -10.045 1.00 93.44 256 LEU A O 1
ATOM 2094 N N . LEU A 1 257 ? -8.527 2.598 -8.747 1.00 95.31 257 LEU A N 1
ATOM 2095 C CA . LEU A 1 257 ? -7.071 2.561 -8.762 1.00 95.31 257 LEU A CA 1
ATOM 2096 C C . LEU A 1 257 ? -6.564 2.354 -7.334 1.00 95.31 257 LEU A C 1
ATOM 2098 O O . LEU A 1 257 ? -6.857 3.161 -6.456 1.00 95.31 257 LEU A O 1
ATOM 2102 N N . VAL A 1 258 ? -5.799 1.291 -7.113 1.00 96.44 258 VAL A N 1
ATOM 2103 C CA . VAL A 1 258 ? -5.014 1.098 -5.893 1.00 96.44 258 VAL A CA 1
ATOM 2104 C C . VAL A 1 258 ? -3.596 1.563 -6.186 1.00 96.44 258 VAL A C 1
ATOM 2106 O O . VAL A 1 258 ? -2.969 1.082 -7.126 1.00 96.44 258 VAL A O 1
ATOM 2109 N N . ALA A 1 259 ? -3.128 2.542 -5.426 1.00 95.75 259 ALA A N 1
ATOM 2110 C CA . ALA A 1 259 ? -1.831 3.175 -5.587 1.00 95.75 259 ALA A CA 1
ATOM 2111 C C . ALA A 1 259 ? -0.988 2.861 -4.353 1.00 95.75 259 ALA A C 1
ATOM 2113 O O . ALA A 1 259 ? -1.208 3.426 -3.282 1.00 95.75 259 ALA A O 1
ATOM 2114 N N . ASN A 1 260 ? -0.083 1.901 -4.498 1.00 96.56 260 ASN A N 1
ATOM 2115 C CA . ASN A 1 260 ? 0.763 1.435 -3.415 1.00 96.56 260 ASN A CA 1
ATOM 2116 C C . ASN A 1 260 ? 2.128 2.108 -3.464 1.00 96.56 260 ASN A C 1
ATOM 2118 O O . ASN A 1 260 ? 2.677 2.304 -4.545 1.00 96.56 260 ASN A O 1
ATOM 2122 N N . ASP A 1 261 ? 2.687 2.417 -2.301 1.00 94.88 261 ASP A N 1
ATOM 2123 C CA . ASP A 1 261 ? 4.104 2.737 -2.168 1.00 94.88 261 ASP A CA 1
ATOM 2124 C C . ASP A 1 261 ? 4.570 2.511 -0.725 1.00 94.88 261 ASP A C 1
ATOM 2126 O O . ASP A 1 261 ? 3.807 2.717 0.228 1.00 94.88 261 ASP A O 1
ATOM 2130 N N . ILE A 1 262 ? 5.827 2.113 -0.534 1.00 91.94 262 ILE A N 1
ATOM 2131 C CA . ILE A 1 262 ? 6.389 1.994 0.816 1.00 91.94 262 ILE A CA 1
ATOM 2132 C C . ILE A 1 262 ? 6.661 3.374 1.432 1.00 91.94 262 ILE A C 1
ATOM 2134 O O . ILE A 1 262 ? 6.587 3.548 2.647 1.00 91.94 262 ILE A O 1
ATOM 2138 N N . SER A 1 263 ? 6.893 4.397 0.608 1.00 87.56 263 SER A N 1
ATOM 2139 C CA . SER A 1 263 ? 7.168 5.751 1.068 1.00 87.56 263 SER A CA 1
ATOM 2140 C C . SER A 1 263 ? 5.894 6.590 1.176 1.00 87.56 263 SER A C 1
ATOM 2142 O O . SER A 1 263 ? 5.473 7.297 0.252 1.00 87.56 263 SER A O 1
ATOM 2144 N N . ARG A 1 264 ? 5.290 6.586 2.373 1.00 85.62 264 ARG A N 1
ATOM 2145 C CA . ARG A 1 264 ? 4.145 7.457 2.710 1.00 85.62 264 ARG A CA 1
ATOM 2146 C C . ARG A 1 264 ? 4.413 8.930 2.422 1.00 85.62 264 ARG A C 1
ATOM 2148 O O . ARG A 1 264 ? 3.546 9.619 1.888 1.00 85.62 264 ARG A O 1
ATOM 2155 N N . ASP A 1 265 ? 5.606 9.412 2.768 1.00 83.62 265 ASP A N 1
ATOM 2156 C CA . ASP A 1 265 ? 5.978 10.822 2.626 1.00 83.62 265 ASP A CA 1
ATOM 2157 C C . ASP A 1 265 ? 5.938 11.290 1.166 1.00 83.62 265 ASP A C 1
ATOM 2159 O O . ASP A 1 265 ? 5.471 12.399 0.887 1.00 83.62 265 ASP A O 1
ATOM 2163 N N . ILE A 1 266 ? 6.369 10.439 0.232 1.00 83.88 266 ILE A N 1
ATOM 2164 C CA . ILE A 1 266 ? 6.375 10.743 -1.202 1.00 83.88 266 ILE A CA 1
ATOM 2165 C C . ILE A 1 266 ? 4.933 10.832 -1.738 1.00 83.88 266 ILE A C 1
ATOM 2167 O O . ILE A 1 266 ? 4.599 11.765 -2.480 1.00 83.88 266 ILE A O 1
ATOM 2171 N N . MET A 1 267 ? 4.037 9.949 -1.282 1.00 87.81 267 MET A N 1
ATOM 2172 C CA . MET A 1 267 ? 2.628 9.938 -1.695 1.00 87.81 267 MET A CA 1
ATOM 2173 C C . MET A 1 267 ? 1.787 11.093 -1.125 1.00 87.81 267 MET A C 1
ATOM 2175 O O . MET A 1 267 ? 0.726 11.391 -1.678 1.00 87.81 267 MET A O 1
ATOM 2179 N N . LYS A 1 268 ? 2.226 11.789 -0.062 1.00 84.81 268 LYS A N 1
ATOM 2180 C CA . LYS A 1 268 ? 1.425 12.825 0.638 1.00 84.81 268 LYS A CA 1
ATOM 2181 C C . LYS A 1 268 ? 0.784 13.851 -0.295 1.00 84.81 268 LYS A C 1
ATOM 2183 O O . LYS A 1 268 ? -0.377 14.220 -0.124 1.00 84.81 268 LYS A O 1
ATOM 2188 N N . SER A 1 269 ? 1.529 14.315 -1.299 1.00 82.69 269 SER A N 1
ATOM 2189 C CA . SER A 1 269 ? 1.011 15.309 -2.247 1.00 82.69 269 SER A CA 1
ATOM 2190 C C . SER A 1 269 ? -0.100 14.759 -3.153 1.00 82.69 269 SER A C 1
ATOM 2192 O O . SER A 1 269 ? -1.030 15.493 -3.495 1.00 82.69 269 SER A O 1
ATOM 2194 N N . LEU A 1 270 ? -0.038 13.472 -3.505 1.00 85.06 270 LEU A N 1
ATOM 2195 C CA . LEU A 1 270 ? -1.065 12.791 -4.288 1.00 85.06 270 LEU A CA 1
ATOM 2196 C C . LEU A 1 270 ? -2.305 12.515 -3.440 1.00 85.06 270 LEU A C 1
ATOM 2198 O O . LEU A 1 270 ? -3.406 12.820 -3.886 1.00 85.06 270 LEU A O 1
ATOM 2202 N N . ILE A 1 271 ? -2.126 12.034 -2.205 1.00 83.75 271 ILE A N 1
ATOM 2203 C CA . ILE A 1 271 ? -3.219 11.772 -1.253 1.00 83.75 271 ILE A CA 1
ATOM 2204 C C . ILE A 1 271 ? -4.084 13.027 -1.086 1.00 83.75 271 ILE A C 1
ATOM 2206 O O . ILE A 1 271 ? -5.303 12.970 -1.255 1.00 83.75 271 ILE A O 1
ATOM 2210 N N . ASN A 1 272 ? -3.443 14.181 -0.877 1.00 77.56 272 ASN A N 1
ATOM 2211 C CA . ASN A 1 272 ? -4.122 15.465 -0.681 1.00 77.56 272 ASN A CA 1
ATOM 2212 C C . ASN A 1 272 ? -4.814 16.021 -1.942 1.00 77.56 272 ASN A C 1
ATOM 2214 O O . ASN A 1 272 ? -5.609 16.949 -1.834 1.00 77.56 272 ASN A O 1
ATOM 2218 N N . SER A 1 273 ? -4.504 15.505 -3.136 1.00 70.69 273 SER A N 1
ATOM 2219 C CA . SER A 1 273 ? -5.038 15.991 -4.423 1.00 70.69 273 SER A CA 1
ATOM 2220 C C . SER A 1 273 ? -5.880 14.946 -5.165 1.00 70.69 273 SER A C 1
ATOM 2222 O O . SER A 1 273 ? -6.163 15.092 -6.357 1.00 70.69 273 SER A O 1
ATOM 2224 N N . SER A 1 274 ? -6.255 13.869 -4.476 1.00 67.94 274 SER A N 1
ATOM 2225 C CA . SER A 1 274 ? -6.740 12.649 -5.110 1.00 67.94 274 SER A CA 1
ATOM 2226 C C . SER A 1 274 ? -8.213 12.675 -5.521 1.00 67.94 274 SER A C 1
ATOM 2228 O O . SER A 1 274 ? -9.055 13.380 -4.967 1.00 67.94 274 SER A O 1
ATOM 2230 N N . ALA A 1 275 ? -8.522 11.870 -6.540 1.00 71.62 275 ALA A N 1
ATOM 2231 C CA . ALA A 1 275 ? -9.884 11.596 -6.974 1.00 71.62 275 ALA A CA 1
ATOM 2232 C C . ALA A 1 275 ? -10.543 10.533 -6.078 1.00 71.62 275 ALA A C 1
ATOM 2234 O O . ALA A 1 275 ? -9.871 9.656 -5.546 1.00 71.62 275 ALA A O 1
ATOM 2235 N N . GLN A 1 276 ? -11.877 10.550 -5.994 1.00 74.00 276 GLN A N 1
ATOM 2236 C CA . GLN A 1 276 ? -12.661 9.649 -5.130 1.00 74.00 276 GLN A CA 1
ATOM 2237 C C . GLN A 1 276 ? -12.502 8.146 -5.430 1.00 74.00 276 GLN A C 1
ATOM 2239 O O . GLN A 1 276 ? -12.932 7.324 -4.631 1.00 74.00 276 GLN A O 1
ATOM 2244 N N . ASN A 1 277 ? -11.943 7.769 -6.583 1.00 88.19 277 ASN A N 1
ATOM 2245 C CA . ASN A 1 277 ? -11.777 6.375 -7.001 1.00 88.19 277 ASN A CA 1
ATOM 2246 C C . ASN A 1 277 ? -10.328 5.872 -6.895 1.00 88.19 277 ASN A C 1
ATOM 2248 O O . ASN A 1 277 ? -9.964 4.910 -7.577 1.00 88.19 277 ASN A O 1
ATOM 2252 N N . ILE A 1 278 ? -9.509 6.535 -6.078 1.00 91.44 278 ILE A N 1
ATOM 2253 C CA . ILE A 1 278 ? -8.145 6.120 -5.762 1.00 91.44 278 ILE A CA 1
ATOM 2254 C C . ILE A 1 278 ? -8.091 5.709 -4.292 1.00 91.44 278 ILE A C 1
ATOM 2256 O O . ILE A 1 278 ? -8.572 6.442 -3.431 1.00 91.44 278 ILE A O 1
ATOM 2260 N N . ILE A 1 279 ? -7.476 4.564 -4.009 1.00 92.50 279 ILE A N 1
ATOM 2261 C CA . ILE A 1 279 ? -7.057 4.182 -2.660 1.00 92.50 279 ILE A CA 1
ATOM 2262 C C . ILE A 1 279 ? -5.541 4.147 -2.634 1.00 92.50 279 ILE A C 1
ATOM 2264 O O . ILE A 1 279 ? -4.930 3.430 -3.424 1.00 92.50 279 ILE A O 1
ATOM 2268 N N . PHE A 1 280 ? -4.952 4.913 -1.722 1.00 92.75 280 PHE A N 1
ATOM 2269 C CA . PHE A 1 280 ? -3.528 4.825 -1.440 1.00 92.75 280 PHE A CA 1
ATOM 2270 C C . PHE A 1 280 ? -3.288 3.765 -0.378 1.00 92.75 280 PHE A C 1
ATOM 2272 O O . PHE A 1 280 ? -4.066 3.636 0.566 1.00 92.75 280 PHE A O 1
ATOM 2279 N N . THR A 1 281 ? -2.223 2.997 -0.543 1.00 94.69 281 THR A N 1
ATOM 2280 C CA . THR A 1 281 ? -1.826 1.952 0.397 1.00 94.69 281 THR A CA 1
ATOM 2281 C C . THR A 1 281 ? -0.343 2.069 0.688 1.00 94.69 281 THR A C 1
ATOM 2283 O O . THR A 1 281 ? 0.438 2.477 -0.168 1.00 94.69 281 THR A O 1
ATOM 2286 N N . ASN A 1 282 ? 0.043 1.703 1.905 1.00 94.44 282 ASN A N 1
ATOM 2287 C CA . ASN A 1 282 ? 1.424 1.775 2.348 1.00 94.44 282 ASN A CA 1
ATOM 2288 C C . ASN A 1 282 ? 1.899 0.402 2.806 1.00 94.44 282 ASN A C 1
ATOM 2290 O O . ASN A 1 282 ? 1.791 0.067 3.983 1.00 94.44 282 ASN A O 1
ATOM 2294 N N . GLN A 1 283 ? 2.348 -0.394 1.843 1.00 94.38 283 GLN A N 1
ATOM 2295 C CA . GLN A 1 283 ? 2.781 -1.772 2.043 1.00 94.38 283 GLN A CA 1
ATOM 2296 C C . GLN A 1 283 ? 4.039 -2.056 1.234 1.00 94.38 283 GLN A C 1
ATOM 2298 O O . GLN A 1 283 ? 4.222 -1.504 0.142 1.00 94.38 283 GLN A O 1
ATOM 2303 N N . ASN A 1 284 ? 4.869 -2.961 1.742 1.00 93.69 284 ASN A N 1
ATOM 2304 C CA . ASN A 1 284 ? 5.957 -3.531 0.970 1.00 93.69 284 ASN A CA 1
ATOM 2305 C C . ASN A 1 284 ? 5.371 -4.284 -0.233 1.00 93.69 284 ASN A C 1
ATOM 2307 O O . ASN A 1 284 ? 4.578 -5.212 -0.084 1.00 93.69 284 ASN A O 1
ATOM 2311 N N . LEU A 1 285 ? 5.767 -3.891 -1.443 1.00 94.31 285 LEU A N 1
ATOM 2312 C CA . LEU A 1 285 ? 5.281 -4.501 -2.681 1.00 94.31 285 LEU A CA 1
ATOM 2313 C C . LEU A 1 285 ? 5.625 -5.996 -2.792 1.00 94.31 285 LEU A C 1
ATOM 2315 O O . LEU A 1 285 ? 4.961 -6.726 -3.526 1.00 94.31 285 LEU A O 1
ATOM 2319 N N . LEU A 1 286 ? 6.643 -6.461 -2.065 1.00 93.88 286 LEU A N 1
ATOM 2320 C CA . LEU A 1 286 ? 7.023 -7.871 -2.015 1.00 93.88 286 LEU A CA 1
ATOM 2321 C C . LEU A 1 286 ? 6.145 -8.702 -1.061 1.00 93.88 286 LEU A C 1
ATOM 2323 O O . LEU A 1 286 ? 6.204 -9.927 -1.117 1.00 93.88 286 LEU A O 1
ATOM 2327 N N . ASP A 1 287 ? 5.312 -8.059 -0.237 1.00 91.81 287 ASP A N 1
ATOM 2328 C CA . ASP A 1 287 ? 4.479 -8.703 0.786 1.00 91.81 287 ASP A CA 1
ATOM 2329 C C . ASP A 1 287 ? 3.079 -8.058 0.879 1.00 91.81 287 ASP A C 1
ATOM 2331 O O . ASP A 1 287 ? 2.658 -7.514 1.896 1.00 91.81 287 ASP A O 1
ATOM 2335 N N . LEU A 1 288 ? 2.358 -8.051 -0.247 1.00 93.75 288 LEU A N 1
ATOM 2336 C CA . LEU A 1 288 ? 1.032 -7.430 -0.348 1.00 93.75 288 LEU A CA 1
ATOM 2337 C C . LEU A 1 288 ? -0.110 -8.371 0.073 1.00 93.75 288 LEU A C 1
ATOM 2339 O O . LEU A 1 288 ? -0.212 -9.510 -0.399 1.00 93.75 288 LEU A O 1
ATOM 2343 N N . GLU A 1 289 ? -1.065 -7.823 0.833 1.00 91.25 289 GLU A N 1
ATOM 2344 C CA . GLU A 1 289 ? -2.186 -8.565 1.440 1.00 91.25 289 GLU A CA 1
ATOM 2345 C C . GLU A 1 289 ? -3.540 -8.485 0.702 1.00 91.25 289 GLU A C 1
ATOM 2347 O O . GLU A 1 289 ? -4.579 -8.897 1.232 1.00 91.25 289 GLU A O 1
ATOM 2352 N N . TYR A 1 290 ? -3.577 -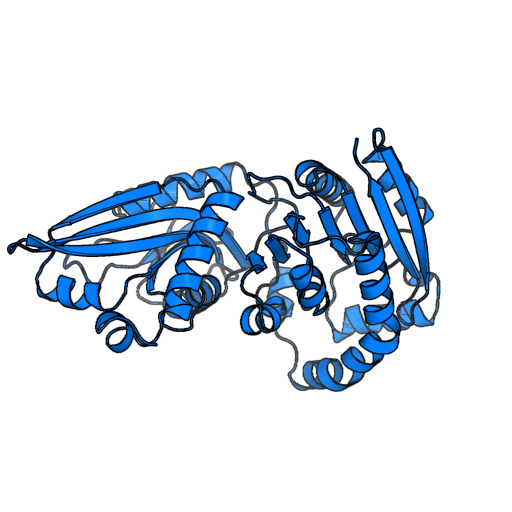7.988 -0.538 1.00 95.75 290 TYR A N 1
ATOM 2353 C CA . TYR A 1 290 ? -4.839 -7.866 -1.282 1.00 95.75 290 TYR A CA 1
ATOM 2354 C C . TYR A 1 290 ? -5.513 -9.228 -1.527 1.00 95.75 290 TYR A C 1
ATOM 2356 O O . TYR A 1 290 ? -4.858 -10.238 -1.787 1.00 95.75 290 TYR A O 1
ATOM 2364 N N . LYS A 1 291 ? -6.850 -9.252 -1.480 1.00 95.75 291 LYS A N 1
ATOM 2365 C CA . LYS A 1 291 ? -7.693 -10.436 -1.741 1.00 95.75 291 LYS A CA 1
ATOM 2366 C C . LYS A 1 291 ? -8.388 -10.397 -3.103 1.00 95.75 291 LYS A C 1
ATOM 2368 O O . LYS A 1 291 ? -9.133 -11.315 -3.433 1.00 95.75 291 LYS A O 1
ATOM 2373 N N . ILE A 1 292 ? -8.143 -9.353 -3.892 1.00 95.38 292 ILE A N 1
ATOM 2374 C CA . ILE A 1 292 ? -8.658 -9.207 -5.255 1.00 95.38 292 ILE A CA 1
ATOM 2375 C C . ILE A 1 292 ? -7.515 -9.233 -6.271 1.00 95.38 292 ILE A C 1
ATOM 2377 O O . ILE A 1 292 ? -6.378 -8.882 -5.954 1.00 95.38 292 ILE A O 1
ATOM 2381 N N . ASN A 1 293 ? -7.845 -9.584 -7.512 1.00 95.81 293 ASN A N 1
ATOM 2382 C CA . ASN A 1 293 ? -6.974 -9.383 -8.666 1.00 95.81 293 ASN A CA 1
ATOM 2383 C C . ASN A 1 293 ? -7.404 -8.132 -9.441 1.00 95.81 293 ASN A C 1
ATOM 2385 O O . ASN A 1 293 ? -8.562 -7.709 -9.399 1.00 95.81 293 ASN A O 1
ATOM 2389 N N . PHE A 1 294 ? -6.468 -7.572 -10.193 1.00 97.06 294 PHE A N 1
ATOM 2390 C CA . PHE A 1 294 ? -6.618 -6.340 -10.951 1.00 97.06 294 PHE A CA 1
ATOM 2391 C C . PHE A 1 294 ? -6.589 -6.648 -12.446 1.00 97.06 294 PHE A C 1
ATOM 2393 O O . PHE A 1 294 ? -5.824 -7.492 -12.907 1.00 97.06 294 PHE A O 1
ATOM 2400 N N . ASP A 1 295 ? -7.411 -5.957 -13.234 1.00 96.12 295 ASP A N 1
ATOM 2401 C CA . ASP A 1 295 ? -7.373 -6.086 -14.695 1.00 96.12 295 ASP A CA 1
ATOM 2402 C C . ASP A 1 295 ? -6.020 -5.633 -15.259 1.00 96.12 295 ASP A C 1
ATOM 2404 O O . ASP A 1 295 ? -5.571 -6.142 -16.284 1.00 96.12 295 ASP A O 1
ATOM 2408 N N . LEU A 1 296 ? -5.380 -4.670 -14.596 1.00 96.50 296 LEU A N 1
ATOM 2409 C CA . LEU A 1 296 ? -4.074 -4.147 -14.962 1.00 96.50 296 LEU A CA 1
ATOM 2410 C C . LEU A 1 296 ? -3.221 -3.937 -13.710 1.00 96.50 296 LEU A C 1
ATOM 2412 O O . LEU A 1 296 ? -3.651 -3.259 -12.779 1.00 96.50 296 LEU A O 1
ATOM 2416 N N . VAL A 1 297 ? -1.997 -4.458 -13.734 1.00 98.25 297 VAL A N 1
ATOM 2417 C CA . VAL A 1 297 ? -0.962 -4.142 -12.744 1.00 98.25 297 VAL A CA 1
ATOM 2418 C C . VAL A 1 297 ? 0.158 -3.366 -13.427 1.00 98.25 297 VAL A C 1
ATOM 2420 O O . VAL A 1 297 ? 0.617 -3.749 -14.503 1.00 98.25 297 VAL A O 1
ATOM 2423 N N . ILE A 1 298 ? 0.574 -2.264 -12.816 1.00 98.25 298 ILE A N 1
ATOM 2424 C CA . ILE A 1 298 ? 1.649 -1.388 -13.274 1.00 98.25 298 ILE A CA 1
ATOM 2425 C C . ILE A 1 298 ? 2.762 -1.437 -12.227 1.00 98.25 298 ILE A C 1
ATOM 2427 O O . ILE A 1 298 ? 2.505 -1.324 -11.031 1.00 98.25 298 ILE A O 1
ATOM 2431 N N . CYS A 1 299 ? 3.994 -1.613 -12.687 1.00 97.62 299 CYS A N 1
ATOM 2432 C CA . CYS A 1 299 ? 5.199 -1.525 -11.877 1.00 97.62 299 CYS A CA 1
ATOM 2433 C C . CYS A 1 299 ? 6.219 -0.696 -12.639 1.00 97.62 299 CYS A C 1
ATOM 2435 O O . CYS A 1 299 ? 6.548 -1.006 -13.787 1.00 97.62 299 CYS A O 1
ATOM 2437 N N . LYS A 1 300 ? 6.671 0.397 -12.033 1.00 95.00 300 LYS A N 1
ATOM 2438 C CA . LYS A 1 300 ? 7.554 1.348 -12.699 1.00 95.00 300 LYS A CA 1
ATOM 2439 C C . LYS A 1 300 ? 8.674 1.781 -11.765 1.00 95.00 300 LYS A C 1
ATOM 2441 O O . LYS A 1 300 ? 8.405 2.066 -10.609 1.00 95.00 300 LYS A O 1
ATOM 2446 N N . ASN A 1 301 ? 9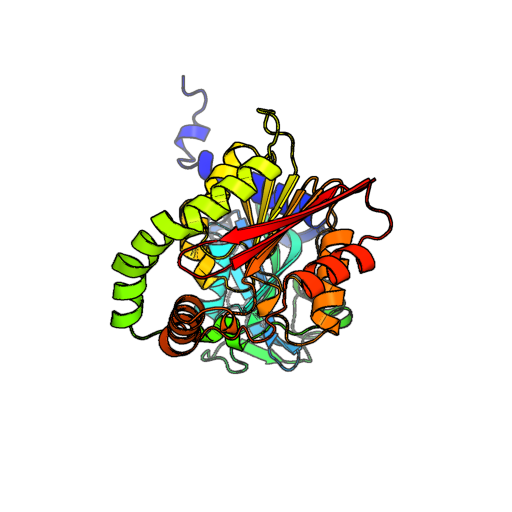.893 1.906 -12.286 1.00 92.62 301 ASN A N 1
ATOM 2447 C CA . ASN A 1 301 ? 11.062 2.388 -11.543 1.00 92.62 301 ASN A CA 1
ATOM 2448 C C . ASN A 1 301 ? 11.232 1.654 -10.200 1.00 92.62 301 ASN A C 1
ATOM 2450 O O . ASN A 1 301 ? 11.190 2.271 -9.146 1.00 92.62 301 ASN A O 1
ATOM 2454 N N . THR A 1 302 ? 11.315 0.327 -10.225 1.00 93.06 302 THR A N 1
ATOM 2455 C CA . THR A 1 302 ? 11.273 -0.512 -9.013 1.00 93.06 302 THR A CA 1
ATOM 2456 C C . THR A 1 302 ? 12.271 -1.655 -9.056 1.00 93.06 302 THR A C 1
ATOM 2458 O O . THR A 1 302 ? 12.895 -1.952 -8.047 1.00 93.06 302 THR A O 1
ATOM 2461 N N . LEU A 1 303 ? 12.473 -2.286 -10.213 1.00 94.06 303 LEU A N 1
ATOM 2462 C CA . LEU A 1 303 ? 13.401 -3.402 -10.381 1.00 94.06 303 LEU A CA 1
ATOM 2463 C C . LEU A 1 303 ? 14.819 -3.040 -9.952 1.00 94.06 303 LEU A C 1
ATOM 2465 O O . LEU A 1 303 ? 15.471 -3.855 -9.310 1.00 94.06 303 LEU A O 1
ATOM 2469 N N . HIS A 1 304 ? 15.280 -1.825 -10.256 1.00 92.62 304 HIS A N 1
ATOM 2470 C CA . HIS A 1 304 ? 16.622 -1.388 -9.869 1.00 92.62 304 HIS A CA 1
ATOM 2471 C C . HIS A 1 304 ? 16.793 -1.171 -8.357 1.00 92.62 304 HIS A C 1
ATOM 2473 O O . HIS A 1 304 ? 17.929 -1.110 -7.894 1.00 92.62 304 HIS A O 1
ATOM 2479 N N . HIS A 1 305 ? 15.697 -1.108 -7.591 1.00 90.81 305 HIS A N 1
ATOM 2480 C CA . HIS A 1 305 ? 15.706 -1.053 -6.126 1.00 90.81 305 HIS A CA 1
ATOM 2481 C C . HIS A 1 305 ? 15.692 -2.437 -5.462 1.00 90.81 305 HIS A C 1
ATOM 2483 O O . HIS A 1 305 ? 15.847 -2.527 -4.247 1.00 90.81 305 HIS A O 1
ATOM 2489 N N . MET A 1 306 ? 15.505 -3.519 -6.227 1.00 91.69 306 MET A N 1
ATOM 2490 C CA . MET A 1 306 ? 15.586 -4.874 -5.677 1.00 91.69 306 MET A CA 1
ATOM 2491 C C . MET A 1 306 ? 17.030 -5.177 -5.267 1.00 91.69 306 MET A C 1
ATOM 2493 O O . MET A 1 306 ? 17.974 -4.839 -5.980 1.00 91.69 306 MET A O 1
ATOM 2497 N N . ARG A 1 307 ? 17.209 -5.832 -4.122 1.00 88.88 307 ARG A N 1
ATOM 2498 C CA . ARG A 1 307 ? 18.524 -6.103 -3.518 1.00 88.88 307 ARG A CA 1
ATOM 2499 C C . ARG A 1 307 ? 19.167 -7.379 -4.047 1.00 88.88 307 ARG A C 1
ATOM 2501 O O . ARG A 1 307 ? 20.378 -7.554 -3.929 1.00 88.88 307 ARG A O 1
ATOM 2508 N N . SER A 1 308 ? 18.367 -8.278 -4.614 1.00 91.12 308 SER A N 1
ATOM 2509 C CA . SER A 1 308 ? 18.837 -9.574 -5.091 1.00 91.12 308 SER A CA 1
ATOM 2510 C C . SER A 1 308 ? 17.955 -10.158 -6.197 1.00 91.12 308 SER A C 1
ATOM 2512 O O . SER A 1 308 ? 16.860 -9.667 -6.484 1.00 91.12 308 SER A O 1
ATOM 2514 N N . SER A 1 309 ? 18.431 -11.241 -6.816 1.00 91.25 309 SER A N 1
ATOM 2515 C CA . SER A 1 309 ? 17.661 -12.041 -7.774 1.00 91.25 309 SER A CA 1
ATOM 2516 C C . SER A 1 309 ? 16.377 -12.606 -7.173 1.00 91.25 309 SER A C 1
ATOM 2518 O O . SER A 1 309 ? 15.359 -12.663 -7.860 1.00 91.25 309 SER A O 1
ATOM 2520 N N . GLU A 1 310 ? 16.405 -12.992 -5.899 1.00 93.06 310 GLU A N 1
ATOM 2521 C CA . GLU A 1 310 ? 15.262 -13.572 -5.190 1.00 93.06 310 GLU A CA 1
ATOM 2522 C C . GLU A 1 310 ? 14.150 -12.531 -5.005 1.00 93.06 310 GLU A C 1
ATOM 2524 O O . GLU A 1 310 ? 12.972 -12.847 -5.173 1.00 93.06 310 GLU A O 1
ATOM 2529 N N . GLU A 1 311 ? 14.505 -11.270 -4.734 1.00 93.75 311 GLU A N 1
ATOM 2530 C CA . GLU A 1 311 ? 13.530 -10.175 -4.678 1.00 93.75 311 GLU A CA 1
ATOM 2531 C C . GLU A 1 311 ? 12.934 -9.860 -6.050 1.00 93.75 311 GLU A C 1
ATOM 2533 O O . GLU A 1 311 ? 11.727 -9.641 -6.156 1.00 93.75 311 GLU A O 1
ATOM 2538 N N . VAL A 1 312 ? 13.739 -9.908 -7.118 1.00 95.56 312 VAL A N 1
ATOM 2539 C CA . VAL A 1 312 ? 13.224 -9.787 -8.492 1.00 95.56 312 VAL A CA 1
ATOM 2540 C C . VAL A 1 312 ? 12.250 -10.925 -8.802 1.00 95.56 312 VAL A C 1
ATOM 2542 O O . VAL A 1 312 ? 11.173 -10.678 -9.347 1.00 95.56 312 VAL A O 1
ATOM 2545 N N . GLU A 1 313 ? 12.585 -12.164 -8.441 1.00 95.31 313 GLU A N 1
ATOM 2546 C CA . GLU A 1 313 ? 11.699 -13.315 -8.628 1.00 95.31 313 GLU A CA 1
ATOM 2547 C C . GLU A 1 313 ? 10.386 -13.138 -7.854 1.00 95.31 313 GLU A C 1
ATOM 2549 O O . GLU A 1 313 ? 9.300 -13.368 -8.396 1.00 95.31 313 GLU A O 1
ATOM 2554 N N . LEU A 1 314 ? 10.464 -12.686 -6.601 1.00 95.50 314 LEU A N 1
ATOM 2555 C CA . LEU A 1 314 ? 9.290 -12.432 -5.778 1.00 95.50 314 LEU A CA 1
ATOM 2556 C C . LEU A 1 314 ? 8.432 -11.293 -6.341 1.00 95.50 314 LEU A C 1
ATOM 2558 O O . LEU A 1 314 ? 7.213 -11.435 -6.401 1.00 95.50 314 LEU A O 1
ATOM 2562 N N . LEU A 1 315 ? 9.041 -10.218 -6.845 1.00 96.94 315 LEU A N 1
ATOM 2563 C CA . LEU A 1 315 ? 8.331 -9.149 -7.546 1.00 96.94 315 LEU A CA 1
ATOM 2564 C C . LEU A 1 315 ? 7.582 -9.688 -8.771 1.00 96.94 315 LEU A C 1
ATOM 2566 O O . LEU A 1 315 ? 6.401 -9.389 -8.958 1.00 96.94 315 LEU A O 1
ATOM 2570 N N . MET A 1 316 ? 8.217 -10.538 -9.582 1.00 97.81 316 MET A N 1
ATOM 2571 C CA . MET A 1 316 ? 7.546 -11.179 -10.718 1.00 97.81 316 MET A CA 1
ATOM 2572 C C . MET A 1 316 ? 6.373 -12.065 -10.270 1.00 97.81 316 MET A C 1
ATOM 2574 O O . MET A 1 316 ? 5.298 -12.021 -10.880 1.00 97.81 316 MET A O 1
ATOM 2578 N N . LYS A 1 317 ? 6.530 -12.818 -9.172 1.00 96.56 317 LYS A N 1
ATOM 2579 C CA . LYS A 1 317 ? 5.441 -13.602 -8.561 1.00 96.56 317 LYS A CA 1
ATOM 2580 C C . LYS A 1 317 ? 4.301 -12.705 -8.079 1.00 96.56 317 LYS A C 1
ATOM 2582 O O . LYS A 1 317 ? 3.147 -13.022 -8.356 1.00 96.56 317 LYS A O 1
ATOM 2587 N N . THR A 1 318 ? 4.594 -11.576 -7.435 1.00 96.69 318 THR A N 1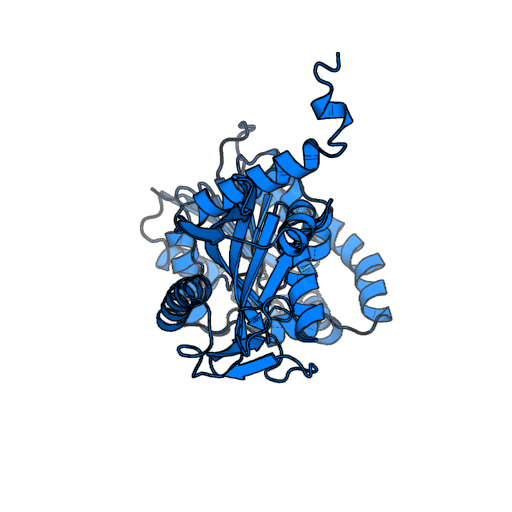
ATOM 2588 C CA . THR A 1 318 ? 3.605 -10.571 -7.014 1.00 96.69 318 THR A CA 1
ATOM 2589 C C . THR A 1 318 ? 2.831 -10.019 -8.209 1.00 96.69 318 THR A C 1
ATOM 2591 O O . THR A 1 318 ? 1.599 -10.017 -8.203 1.00 96.69 318 THR A O 1
ATOM 2594 N N . LEU A 1 319 ? 3.531 -9.601 -9.268 1.00 97.69 319 LEU A N 1
ATOM 2595 C CA . LEU A 1 319 ? 2.918 -9.082 -10.494 1.00 97.69 319 LEU A CA 1
ATOM 2596 C C . LEU A 1 319 ? 1.948 -10.092 -11.113 1.00 97.69 319 LEU A C 1
ATOM 2598 O O . LEU A 1 319 ? 0.821 -9.741 -11.470 1.00 97.69 319 LEU A O 1
ATOM 2602 N N . LYS A 1 320 ? 2.367 -11.360 -11.185 1.00 96.50 320 LYS A N 1
ATOM 2603 C CA . LYS A 1 320 ? 1.539 -12.466 -11.673 1.00 96.50 320 LYS A CA 1
ATOM 2604 C C . LYS A 1 320 ? 0.348 -12.743 -10.757 1.00 96.50 320 LYS A C 1
ATOM 2606 O O . LYS A 1 320 ? -0.763 -12.900 -11.248 1.00 96.50 320 LYS A O 1
ATOM 2611 N N . LYS A 1 321 ? 0.569 -12.789 -9.438 1.00 96.12 321 LYS A N 1
ATOM 2612 C CA . LYS A 1 321 ? -0.460 -13.053 -8.420 1.00 96.12 321 LYS A CA 1
ATOM 2613 C C . LYS A 1 321 ? -1.596 -12.044 -8.514 1.00 96.12 321 LYS A C 1
ATOM 2615 O O . LYS A 1 321 ? -2.753 -12.437 -8.429 1.00 96.12 321 LYS A O 1
ATOM 2620 N N . PHE A 1 322 ? -1.290 -10.759 -8.678 1.00 97.00 322 PHE A N 1
ATOM 2621 C CA . PHE A 1 322 ? -2.303 -9.704 -8.623 1.00 97.00 322 PHE A CA 1
ATOM 2622 C C . PHE A 1 322 ? -2.877 -9.303 -9.977 1.00 97.00 322 PHE A C 1
ATOM 2624 O O . PHE A 1 322 ? -3.922 -8.657 -9.999 1.00 97.00 322 PHE A O 1
ATOM 2631 N N . SER A 1 323 ? -2.270 -9.693 -11.096 1.00 96.81 323 SER A N 1
ATOM 2632 C CA . SER A 1 323 ? -2.814 -9.379 -12.416 1.00 96.81 323 SER A CA 1
ATOM 2633 C C . SER A 1 323 ? -3.757 -10.460 -12.933 1.00 96.81 323 SER A C 1
ATOM 2635 O O . SER A 1 323 ? -3.477 -11.650 -12.851 1.00 96.81 323 SER A O 1
ATOM 2637 N N . ARG A 1 324 ? -4.885 -10.029 -13.502 1.00 95.38 324 ARG A N 1
ATOM 2638 C CA . ARG A 1 324 ? -5.854 -10.889 -14.186 1.00 95.38 324 ARG A CA 1
ATOM 2639 C C . ARG A 1 324 ? -5.659 -10.912 -15.698 1.00 95.38 324 ARG A C 1
ATOM 2641 O O . ARG A 1 324 ? -5.953 -11.924 -16.313 1.00 95.38 324 ARG A O 1
ATOM 2648 N N . LYS A 1 325 ? -5.270 -9.787 -16.306 1.00 94.94 325 LYS A N 1
ATOM 2649 C CA . LYS A 1 325 ? -5.249 -9.648 -17.776 1.00 94.94 325 LYS A CA 1
ATOM 2650 C C . LYS A 1 325 ? -3.954 -9.065 -18.300 1.00 94.94 325 LYS A C 1
ATOM 2652 O O . LYS A 1 325 ? -3.449 -9.545 -19.304 1.00 94.94 325 LYS A O 1
ATOM 2657 N N . ARG A 1 326 ? -3.442 -8.004 -17.675 1.00 96.75 326 ARG A N 1
ATOM 2658 C CA . ARG A 1 326 ? -2.286 -7.277 -18.205 1.00 96.75 326 ARG A CA 1
ATOM 2659 C C . ARG A 1 326 ? -1.331 -6.824 -17.117 1.00 96.75 326 ARG A C 1
ATOM 2661 O O . ARG A 1 326 ? -1.750 -6.383 -16.044 1.00 96.75 326 ARG A O 1
ATOM 2668 N N . ILE A 1 327 ? -0.043 -6.883 -17.422 1.00 98.44 327 ILE A N 1
ATOM 2669 C CA . ILE A 1 327 ? 1.031 -6.329 -16.604 1.00 98.44 327 ILE A CA 1
ATOM 2670 C C . ILE A 1 327 ? 1.816 -5.333 -17.458 1.00 98.44 327 ILE A C 1
ATOM 2672 O O . ILE A 1 327 ? 2.133 -5.615 -18.613 1.00 98.44 327 ILE A O 1
ATOM 2676 N N . ILE A 1 328 ? 2.124 -4.166 -16.895 1.00 98.31 328 ILE A N 1
ATOM 2677 C CA . ILE A 1 328 ? 3.053 -3.194 -17.474 1.00 98.31 328 ILE A CA 1
ATOM 2678 C C . ILE A 1 328 ? 4.219 -3.038 -16.506 1.00 98.31 328 ILE A C 1
ATOM 2680 O O . ILE A 1 328 ? 4.021 -2.643 -15.359 1.00 98.31 328 ILE A O 1
ATOM 2684 N N . ILE A 1 329 ? 5.423 -3.333 -16.982 1.00 98.31 329 ILE A N 1
ATOM 2685 C CA . ILE A 1 329 ? 6.673 -3.153 -16.246 1.00 98.31 329 ILE A CA 1
ATOM 2686 C C . ILE A 1 329 ? 7.500 -2.117 -16.992 1.00 98.31 329 ILE A C 1
ATOM 2688 O O . ILE A 1 329 ? 7.701 -2.247 -18.200 1.00 98.31 329 ILE A O 1
ATOM 2692 N N . MET A 1 330 ? 7.971 -1.084 -16.305 1.00 97.75 330 MET A N 1
ATOM 2693 C CA . MET A 1 330 ? 8.807 -0.059 -16.919 1.00 97.75 330 MET A CA 1
ATOM 2694 C C . MET A 1 330 ? 9.949 0.336 -15.997 1.00 97.75 330 MET A C 1
ATOM 2696 O O . MET A 1 330 ? 9.712 0.874 -14.926 1.00 97.75 330 MET A O 1
ATOM 2700 N N . ASP A 1 331 ? 11.188 0.137 -16.421 1.00 96.44 331 ASP A N 1
ATOM 2701 C CA . ASP A 1 331 ? 12.334 0.426 -15.562 1.00 96.44 331 ASP A CA 1
ATOM 2702 C C . ASP A 1 331 ? 13.506 1.044 -16.304 1.00 96.44 331 ASP A C 1
ATOM 2704 O O . ASP A 1 331 ? 13.574 0.979 -17.528 1.00 96.44 331 ASP A O 1
ATOM 2708 N N . ILE A 1 332 ? 14.417 1.672 -15.573 1.00 93.69 332 ILE A N 1
ATOM 2709 C CA . ILE A 1 332 ? 15.618 2.270 -16.140 1.00 93.69 332 ILE A CA 1
ATOM 2710 C C . ILE A 1 332 ? 16.662 1.181 -16.432 1.00 93.69 332 ILE A C 1
ATOM 2712 O O . ILE A 1 332 ? 16.906 0.280 -15.632 1.00 93.69 332 ILE A O 1
ATOM 2716 N N . GLU A 1 333 ? 17.263 1.236 -17.618 1.00 93.94 333 GLU A N 1
ATOM 2717 C CA . GLU A 1 333 ? 18.380 0.367 -17.994 1.00 93.94 333 GLU A CA 1
ATOM 2718 C C . GLU A 1 333 ? 19.679 0.824 -17.312 1.00 93.94 333 GLU A C 1
ATOM 2720 O O . GLU A 1 333 ? 19.798 1.968 -16.875 1.00 93.94 333 GLU A O 1
ATOM 2725 N N . ASN A 1 334 ? 20.685 -0.055 -17.272 1.00 89.50 334 ASN A N 1
ATOM 2726 C CA . ASN A 1 334 ? 22.014 0.264 -16.754 1.00 89.50 334 ASN A CA 1
ATOM 2727 C C . ASN A 1 334 ? 22.551 1.631 -17.239 1.00 89.50 334 ASN A C 1
ATOM 2729 O O . ASN A 1 334 ? 22.797 1.816 -18.440 1.00 89.50 334 ASN A O 1
ATOM 2733 N N . PRO A 1 335 ? 22.779 2.591 -16.316 1.00 86.75 335 PRO A N 1
ATOM 2734 C CA . PRO A 1 335 ? 23.177 3.948 -16.669 1.00 86.75 335 PRO A CA 1
ATOM 2735 C C . PRO A 1 335 ? 24.601 4.022 -17.225 1.00 86.75 335 PRO A C 1
ATOM 2737 O O . PRO A 1 335 ? 24.962 5.032 -17.825 1.00 86.75 335 PRO A O 1
ATOM 2740 N N . ASN A 1 336 ? 25.406 2.962 -17.094 1.00 84.31 336 ASN A N 1
ATOM 2741 C CA . ASN A 1 336 ? 26.758 2.905 -17.655 1.00 84.31 336 ASN A CA 1
ATOM 2742 C C . ASN A 1 336 ? 26.787 2.865 -19.191 1.00 84.31 336 ASN A C 1
ATOM 2744 O O . ASN A 1 336 ? 27.852 3.022 -19.782 1.00 84.31 336 ASN A O 1
ATOM 2748 N N . ASN A 1 337 ? 25.632 2.716 -19.841 1.00 77.69 337 ASN A N 1
ATOM 2749 C CA . ASN A 1 337 ? 25.525 2.707 -21.297 1.00 77.69 337 ASN A CA 1
ATOM 2750 C C . ASN A 1 337 ? 25.705 4.095 -21.941 1.00 77.69 337 ASN A C 1
ATOM 2752 O O . ASN A 1 337 ? 25.887 4.178 -23.154 1.00 77.69 337 ASN A O 1
ATOM 2756 N N . SER A 1 338 ? 25.630 5.196 -21.178 1.00 81.88 338 SER A N 1
ATOM 2757 C CA . SER A 1 338 ? 25.915 6.535 -21.710 1.00 81.88 338 SER A CA 1
ATOM 2758 C C . SER A 1 338 ? 26.432 7.501 -20.643 1.00 81.88 338 SER A C 1
ATOM 2760 O O . SER A 1 338 ? 26.064 7.412 -19.472 1.00 81.88 338 SER A O 1
ATOM 2762 N N . PHE A 1 339 ? 27.251 8.476 -21.052 1.00 82.94 339 PHE A N 1
ATOM 2763 C CA . PHE A 1 339 ? 27.761 9.513 -20.148 1.00 82.94 339 PHE A CA 1
ATOM 2764 C C . PHE A 1 339 ? 26.630 10.312 -19.479 1.00 82.94 339 PHE A C 1
ATOM 2766 O O . PHE A 1 339 ? 26.669 10.541 -18.272 1.00 82.94 339 PHE A O 1
ATOM 2773 N N . LEU A 1 340 ? 25.598 10.687 -20.243 1.00 83.19 340 LEU A N 1
ATOM 2774 C CA . LEU A 1 340 ? 24.451 11.442 -19.728 1.00 83.19 340 LEU A CA 1
ATOM 2775 C C . LEU A 1 340 ? 23.655 10.634 -18.697 1.00 83.19 340 LEU A C 1
ATOM 2777 O O . LEU A 1 340 ? 23.328 11.157 -17.635 1.00 83.19 340 LEU A O 1
ATOM 2781 N N . SER A 1 341 ? 23.397 9.352 -18.969 1.00 83.81 341 SER A N 1
ATOM 2782 C CA . SER A 1 341 ? 22.723 8.454 -18.023 1.00 83.81 341 SER A CA 1
ATOM 2783 C C . SER A 1 341 ? 23.534 8.265 -16.748 1.00 83.81 341 SER A C 1
ATOM 2785 O O . SER A 1 341 ? 22.974 8.305 -15.655 1.00 83.81 341 SER A O 1
ATOM 2787 N N . LYS A 1 342 ? 24.859 8.127 -16.868 1.00 85.44 342 LYS A N 1
ATOM 2788 C CA . LYS A 1 342 ? 25.761 8.033 -15.720 1.00 85.44 342 LYS A CA 1
ATOM 2789 C C . LYS A 1 342 ? 25.732 9.306 -14.880 1.00 85.44 342 LYS A C 1
ATOM 2791 O O . LYS A 1 342 ? 25.563 9.213 -13.671 1.00 85.44 342 LYS A O 1
ATOM 2796 N N . ALA A 1 343 ? 25.827 10.482 -15.502 1.00 84.06 343 ALA A N 1
ATOM 2797 C CA . ALA A 1 343 ? 25.739 11.764 -14.802 1.00 84.06 343 ALA A CA 1
ATOM 2798 C C . ALA A 1 343 ? 24.389 11.933 -14.086 1.00 84.06 343 ALA A C 1
ATOM 2800 O O . ALA A 1 343 ? 24.343 12.363 -12.933 1.00 84.06 343 ALA A O 1
ATOM 2801 N N . TRP A 1 344 ? 23.296 11.539 -14.743 1.00 83.06 344 TRP A N 1
ATOM 2802 C CA . TRP A 1 344 ? 21.957 11.589 -14.165 1.00 83.06 344 TRP A CA 1
ATOM 2803 C C . TRP A 1 344 ? 21.801 10.631 -12.979 1.00 83.06 344 TRP A C 1
ATOM 2805 O O . TRP A 1 344 ? 21.316 11.028 -11.924 1.00 83.06 344 TRP A O 1
ATOM 2815 N N . ASN A 1 345 ? 22.272 9.392 -13.109 1.00 84.06 345 ASN A N 1
ATOM 2816 C CA . ASN A 1 345 ? 22.284 8.427 -12.014 1.00 84.06 345 ASN A CA 1
ATOM 2817 C C . ASN A 1 345 ? 23.141 8.915 -10.836 1.00 84.06 345 ASN A C 1
ATOM 2819 O O . ASN A 1 345 ? 22.709 8.838 -9.694 1.00 84.06 345 ASN A O 1
ATOM 2823 N N . THR A 1 346 ? 24.314 9.497 -11.100 1.00 83.12 346 THR A N 1
ATOM 2824 C CA . THR A 1 346 ? 25.159 10.106 -10.063 1.00 83.12 346 THR A CA 1
ATOM 2825 C C . THR A 1 346 ? 24.428 11.231 -9.328 1.00 83.12 346 THR A C 1
ATOM 2827 O O . THR A 1 346 ? 24.507 11.302 -8.104 1.00 83.12 346 THR A O 1
ATOM 2830 N N . TYR A 1 347 ? 23.672 12.078 -10.039 1.00 82.31 347 TYR A N 1
ATOM 2831 C CA . TYR A 1 347 ? 22.814 13.084 -9.406 1.00 82.31 347 TYR A CA 1
ATOM 2832 C C . TYR A 1 347 ? 21.799 12.425 -8.460 1.00 82.31 347 TYR A C 1
ATOM 2834 O O . TYR A 1 347 ? 21.697 12.824 -7.304 1.00 82.31 347 TYR A O 1
ATOM 2842 N N . TYR A 1 348 ? 21.089 11.385 -8.900 1.00 79.38 348 TYR A N 1
ATOM 2843 C CA . TYR A 1 348 ? 20.102 10.707 -8.054 1.00 79.38 348 TYR A CA 1
ATOM 2844 C C . TYR A 1 348 ? 20.743 9.981 -6.857 1.00 79.38 348 TYR A C 1
ATOM 2846 O O . TYR A 1 348 ? 20.304 10.165 -5.726 1.00 79.38 348 TYR A O 1
ATOM 2854 N N . LYS A 1 349 ? 21.845 9.255 -7.046 1.00 81.25 349 LYS A N 1
ATOM 2855 C CA . LYS A 1 349 ? 22.531 8.565 -5.943 1.00 81.25 349 LYS A CA 1
ATOM 2856 C C . LYS A 1 349 ? 23.128 9.524 -4.918 1.00 81.25 349 LYS A C 1
ATOM 2858 O O . LYS A 1 349 ? 22.920 9.356 -3.724 1.00 81.25 349 LYS A O 1
ATOM 2863 N N . ILE A 1 350 ? 23.848 10.554 -5.363 1.00 77.50 350 ILE A N 1
ATOM 2864 C CA . ILE A 1 350 ? 24.569 11.454 -4.449 1.00 77.50 350 ILE A CA 1
ATOM 2865 C C . ILE A 1 350 ? 23.629 12.493 -3.833 1.00 77.50 350 ILE A C 1
ATOM 2867 O O . ILE A 1 350 ? 23.687 12.746 -2.632 1.00 77.50 350 ILE A O 1
ATOM 2871 N N . ILE A 1 351 ? 22.775 13.116 -4.648 1.00 71.31 351 ILE A N 1
ATOM 2872 C CA . ILE A 1 351 ? 21.950 14.250 -4.207 1.00 71.31 351 ILE A CA 1
ATOM 2873 C C . ILE A 1 351 ? 20.593 13.769 -3.708 1.00 71.31 351 ILE A C 1
ATOM 2875 O O . ILE A 1 351 ? 20.106 14.284 -2.703 1.00 71.31 351 ILE A O 1
ATOM 2879 N N . MET A 1 352 ? 19.994 12.779 -4.379 1.00 69.81 352 MET A N 1
ATOM 2880 C CA . MET A 1 352 ? 18.692 12.241 -3.978 1.00 69.81 352 MET A CA 1
ATOM 2881 C C . MET A 1 352 ? 18.784 11.057 -3.006 1.00 69.81 352 MET A C 1
ATOM 2883 O O . MET A 1 352 ? 17.743 10.667 -2.482 1.00 69.81 352 MET A O 1
ATOM 2887 N N . LYS A 1 353 ? 19.995 10.546 -2.721 1.00 70.69 353 LYS A N 1
ATOM 2888 C CA . LYS A 1 353 ? 20.230 9.338 -1.909 1.00 70.69 353 LYS A CA 1
ATOM 2889 C C . LYS A 1 353 ? 19.393 8.148 -2.378 1.00 70.69 353 LYS A C 1
ATOM 2891 O O . LYS A 1 353 ? 18.822 7.421 -1.573 1.00 70.69 353 LYS A O 1
ATOM 2896 N N . ASP A 1 354 ? 19.286 8.011 -3.692 1.00 75.69 354 ASP A N 1
ATOM 2897 C CA . ASP A 1 354 ? 18.637 6.867 -4.308 1.00 75.69 354 ASP A CA 1
ATOM 2898 C C . ASP A 1 354 ? 19.471 5.594 -4.066 1.00 75.69 354 ASP A C 1
ATOM 2900 O O . ASP A 1 354 ? 20.681 5.601 -4.307 1.00 75.69 354 ASP A O 1
ATOM 2904 N N . HIS A 1 355 ? 18.829 4.530 -3.577 1.00 72.62 355 HIS A N 1
ATOM 2905 C CA . HIS A 1 355 ? 19.463 3.260 -3.183 1.00 72.62 355 HIS A CA 1
ATOM 2906 C C . HIS A 1 355 ? 19.381 2.177 -4.263 1.00 72.62 355 HIS A C 1
ATOM 2908 O O . HIS A 1 355 ? 19.723 1.024 -4.017 1.00 72.62 355 HIS A O 1
ATOM 2914 N N . GLY A 1 356 ? 18.908 2.517 -5.463 1.00 74.62 356 GLY A N 1
ATOM 2915 C CA . GLY A 1 356 ? 18.840 1.562 -6.562 1.00 74.62 356 GLY A CA 1
ATOM 2916 C C . GLY A 1 356 ? 20.219 1.175 -7.115 1.00 74.62 356 GLY A C 1
ATOM 2917 O O . GLY A 1 356 ? 20.945 2.011 -7.665 1.00 74.62 356 GLY A O 1
ATOM 2918 N N . ASP A 1 357 ? 20.564 -0.111 -7.026 1.00 81.75 357 ASP A N 1
ATOM 2919 C CA . ASP A 1 357 ? 21.846 -0.663 -7.482 1.00 81.75 357 ASP A CA 1
ATOM 2920 C C . ASP A 1 357 ? 21.708 -1.799 -8.509 1.00 81.75 357 ASP A C 1
ATOM 2922 O O . ASP A 1 357 ? 22.630 -2.020 -9.301 1.00 81.75 357 ASP A O 1
ATOM 2926 N N . LEU A 1 358 ? 20.556 -2.477 -8.574 1.00 88.31 358 LEU A N 1
ATOM 2927 C CA . LEU A 1 358 ? 20.355 -3.645 -9.436 1.00 88.31 358 LEU A CA 1
ATOM 2928 C C . LEU A 1 358 ? 19.916 -3.252 -10.850 1.00 88.31 358 LEU A C 1
ATOM 2930 O O . LEU A 1 358 ? 18.823 -3.569 -11.321 1.00 88.31 358 LEU A O 1
ATOM 2934 N N . PHE A 1 359 ? 20.786 -2.548 -11.565 1.00 91.56 359 PHE A N 1
ATOM 2935 C CA . PHE A 1 359 ? 20.510 -2.216 -12.955 1.00 91.56 359 PHE A CA 1
ATOM 2936 C C . PHE A 1 359 ? 20.791 -3.390 -13.892 1.00 91.56 359 PHE A C 1
ATOM 2938 O O . PHE A 1 359 ? 21.898 -3.928 -13.935 1.00 91.56 359 PHE A O 1
ATOM 2945 N N . ILE A 1 360 ? 19.812 -3.710 -14.735 1.00 93.62 360 ILE A N 1
ATOM 2946 C CA . ILE A 1 360 ? 19.910 -4.770 -15.741 1.00 93.62 360 ILE A CA 1
ATOM 2947 C C . ILE A 1 360 ? 19.949 -4.193 -17.158 1.00 93.62 360 ILE A C 1
ATOM 2949 O O . ILE A 1 360 ? 19.507 -3.072 -17.416 1.00 93.62 360 ILE A O 1
ATOM 2953 N N . SER A 1 361 ? 20.504 -4.965 -18.089 1.00 95.12 361 SER A N 1
ATOM 2954 C CA . SER A 1 361 ? 20.424 -4.689 -19.526 1.00 95.12 361 SER A CA 1
ATOM 2955 C C . SER A 1 361 ? 19.057 -5.080 -20.092 1.00 95.12 361 SER A C 1
ATOM 2957 O O . SER A 1 361 ? 18.368 -5.950 -19.560 1.00 95.12 361 SER A O 1
ATOM 2959 N N . PHE A 1 362 ? 18.692 -4.520 -21.244 1.00 96.56 362 PHE A N 1
ATOM 2960 C CA . PHE A 1 362 ? 17.446 -4.882 -21.928 1.00 96.56 362 PHE A CA 1
ATOM 2961 C C . PHE A 1 362 ? 17.357 -6.364 -22.309 1.00 96.56 362 PHE A C 1
ATOM 2963 O O . PHE A 1 362 ? 16.269 -6.934 -22.287 1.00 96.56 362 PHE A O 1
ATOM 2970 N N . ASN A 1 363 ? 18.483 -7.009 -22.630 1.00 96.94 363 ASN A N 1
ATOM 2971 C CA . ASN A 1 363 ? 18.492 -8.445 -22.913 1.00 96.94 363 ASN A CA 1
ATOM 2972 C C . ASN A 1 363 ? 18.150 -9.246 -21.652 1.00 96.94 363 ASN A C 1
ATOM 2974 O O . ASN A 1 363 ? 17.261 -10.089 -21.703 1.00 96.94 363 ASN A O 1
ATOM 2978 N N . GLN A 1 364 ? 18.774 -8.924 -20.515 1.00 96.75 364 GLN A N 1
ATOM 2979 C CA . GLN A 1 364 ? 18.438 -9.542 -19.227 1.00 96.75 364 GLN A CA 1
ATOM 2980 C C . GLN A 1 364 ? 16.974 -9.292 -18.852 1.00 96.75 364 GLN A C 1
ATOM 2982 O O . GLN A 1 364 ? 16.281 -10.227 -18.468 1.00 96.75 364 GLN A O 1
ATOM 2987 N N . PHE A 1 365 ? 16.477 -8.065 -19.033 1.00 97.62 365 PHE A N 1
ATOM 2988 C CA . PHE A 1 365 ? 15.070 -7.736 -18.806 1.00 97.62 365 PHE A CA 1
ATOM 2989 C C . PHE A 1 365 ? 14.140 -8.625 -19.639 1.00 97.62 365 PHE A C 1
ATOM 2991 O O . PHE A 1 365 ? 13.223 -9.231 -19.094 1.00 97.62 365 PHE A O 1
ATOM 2998 N N . ARG A 1 366 ? 14.401 -8.779 -20.944 1.00 98.06 366 ARG A N 1
ATOM 2999 C CA . ARG A 1 366 ? 13.605 -9.656 -21.818 1.00 98.06 366 ARG A CA 1
ATOM 3000 C C . ARG A 1 366 ? 13.627 -11.115 -21.376 1.00 98.06 366 ARG A C 1
ATOM 3002 O O . ARG A 1 366 ? 12.581 -11.757 -21.421 1.00 98.06 366 ARG A O 1
ATOM 3009 N N . GLU A 1 367 ? 14.782 -11.632 -20.969 1.00 97.88 367 GLU A N 1
ATOM 3010 C CA . GLU A 1 367 ? 14.889 -13.009 -20.481 1.00 97.88 367 GLU A CA 1
ATOM 3011 C C . GLU A 1 367 ? 14.119 -13.203 -19.169 1.00 97.88 367 GLU A C 1
ATOM 3013 O O . GLU A 1 367 ? 13.347 -14.153 -19.061 1.00 97.88 367 GLU A O 1
ATOM 3018 N N . ILE A 1 368 ? 14.204 -12.252 -18.230 1.00 97.81 368 ILE A N 1
ATOM 3019 C CA . ILE A 1 368 ? 13.401 -12.268 -16.997 1.00 97.81 368 ILE A CA 1
ATOM 3020 C C . ILE A 1 368 ? 11.905 -12.325 -17.326 1.00 97.81 368 ILE A C 1
ATOM 3022 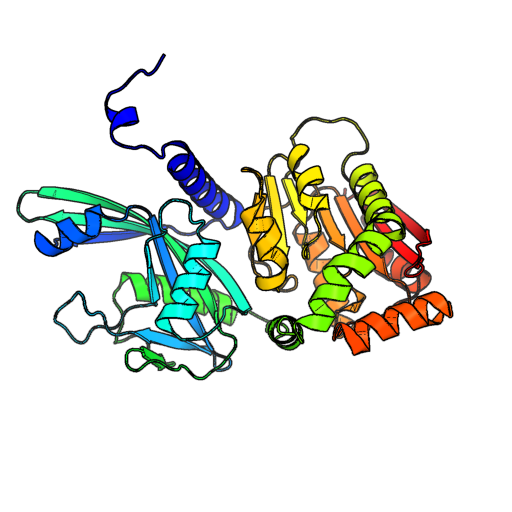O O . ILE A 1 368 ? 11.195 -13.154 -16.762 1.00 97.81 368 ILE A O 1
ATOM 3026 N N . LEU A 1 369 ? 11.418 -11.503 -18.267 1.00 98.19 369 LEU A N 1
ATOM 3027 C CA . LEU A 1 369 ? 10.002 -11.526 -18.656 1.00 98.19 369 LEU A CA 1
ATOM 3028 C C . LEU A 1 369 ? 9.579 -12.886 -19.223 1.00 98.19 369 LEU A C 1
ATOM 3030 O O . LEU A 1 369 ? 8.525 -13.400 -18.855 1.00 98.19 369 LEU A O 1
ATOM 3034 N N . LYS A 1 370 ? 10.390 -13.486 -20.102 1.00 97.50 370 LYS A N 1
ATOM 3035 C CA . LYS A 1 370 ? 10.084 -14.800 -20.689 1.00 97.50 370 LYS A CA 1
ATOM 3036 C C . LYS A 1 370 ? 10.045 -15.902 -19.632 1.00 97.50 370 LYS A C 1
ATOM 3038 O O . LYS A 1 370 ? 9.132 -16.722 -19.649 1.00 97.50 370 LYS A O 1
ATOM 3043 N N . ILE A 1 371 ? 11.014 -15.905 -18.715 1.00 97.44 371 ILE A N 1
ATOM 3044 C CA . ILE A 1 371 ? 11.122 -16.904 -17.644 1.00 97.44 371 ILE A CA 1
ATOM 3045 C C . ILE A 1 371 ? 9.975 -16.752 -16.638 1.00 97.44 371 ILE A C 1
ATOM 3047 O O . ILE A 1 371 ? 9.387 -17.745 -16.218 1.00 97.44 371 ILE A O 1
ATOM 3051 N N . ALA A 1 372 ? 9.626 -15.519 -16.264 1.00 97.44 372 ALA A N 1
ATOM 3052 C CA . ALA A 1 372 ? 8.569 -15.245 -15.293 1.00 97.44 372 ALA A CA 1
ATOM 3053 C C . ALA A 1 372 ? 7.153 -15.498 -15.845 1.00 97.44 372 ALA A C 1
ATOM 3055 O O . ALA A 1 372 ? 6.248 -15.905 -15.103 1.00 97.44 372 ALA A O 1
ATOM 3056 N N . PHE A 1 373 ? 6.948 -15.273 -17.148 1.00 97.50 373 PHE A N 1
ATOM 3057 C CA . PHE A 1 373 ? 5.638 -15.334 -17.801 1.00 97.50 373 PHE A CA 1
ATOM 3058 C C . PHE A 1 373 ? 5.617 -16.277 -19.022 1.00 97.50 373 PHE A C 1
ATOM 3060 O O . PHE A 1 373 ? 5.189 -15.859 -20.102 1.00 97.50 373 PHE A O 1
ATOM 3067 N N . PRO A 1 374 ? 6.002 -17.562 -18.874 1.00 95.56 374 PRO A N 1
ATOM 3068 C CA . PRO A 1 374 ? 6.155 -18.484 -20.005 1.00 95.56 374 PRO A CA 1
ATOM 3069 C C . PRO A 1 374 ? 4.825 -18.796 -20.707 1.00 95.56 374 PRO A C 1
ATOM 3071 O O . PRO A 1 374 ? 4.805 -19.044 -21.905 1.00 95.56 374 PRO A O 1
ATOM 3074 N N . ASN A 1 375 ? 3.711 -18.725 -19.970 1.00 94.00 375 ASN A N 1
ATOM 3075 C CA . ASN A 1 375 ? 2.356 -19.007 -20.458 1.00 94.00 375 ASN A CA 1
ATOM 3076 C C . ASN A 1 375 ? 1.545 -17.721 -20.690 1.00 94.00 375 ASN A C 1
ATOM 3078 O O . ASN A 1 375 ? 0.336 -17.703 -20.478 1.00 94.00 375 ASN A O 1
ATOM 3082 N N . SER A 1 376 ? 2.204 -16.607 -21.002 1.00 95.50 376 SER A N 1
ATOM 3083 C CA . SER A 1 376 ? 1.503 -15.371 -21.361 1.00 95.50 376 SER A CA 1
ATOM 3084 C C . SER A 1 376 ? 0.942 -15.467 -22.782 1.00 95.50 376 SER A C 1
ATOM 3086 O O . SER A 1 376 ? 1.517 -16.128 -23.645 1.00 95.50 376 SER A O 1
ATOM 3088 N N . ALA A 1 377 ? -0.180 -14.794 -23.035 1.00 95.94 377 ALA A N 1
ATOM 3089 C CA . ALA A 1 377 ? -0.760 -14.676 -24.369 1.00 95.94 377 ALA A CA 1
ATOM 3090 C C . ALA A 1 377 ? 0.174 -13.897 -25.308 1.00 95.94 377 ALA A C 1
ATOM 3092 O O . ALA A 1 377 ? 0.317 -14.235 -26.482 1.00 95.94 377 ALA A O 1
ATOM 3093 N N . SER A 1 378 ? 0.818 -12.845 -24.791 1.00 97.19 378 SER A N 1
ATOM 3094 C CA . SER A 1 378 ? 1.880 -12.138 -25.503 1.00 97.19 378 SER A CA 1
ATOM 3095 C C . SER A 1 378 ? 2.819 -11.397 -24.548 1.00 97.19 378 SER A C 1
ATOM 3097 O O . SER A 1 378 ? 2.417 -10.965 -23.465 1.00 97.19 378 SER A O 1
ATOM 3099 N N . ILE A 1 379 ? 4.071 -11.218 -24.982 1.00 97.94 379 ILE A N 1
ATOM 3100 C CA . ILE A 1 379 ? 5.062 -10.358 -24.327 1.00 97.94 379 ILE A CA 1
ATOM 3101 C C . ILE A 1 379 ? 5.581 -9.363 -25.361 1.00 97.94 379 ILE A C 1
ATOM 3103 O O . ILE A 1 379 ? 6.280 -9.731 -26.306 1.00 97.94 379 ILE A O 1
ATOM 3107 N N . TYR A 1 380 ? 5.274 -8.087 -25.157 1.00 98.00 380 TYR A N 1
ATOM 3108 C CA . TYR A 1 380 ? 5.856 -6.981 -25.904 1.00 98.00 380 TYR A CA 1
ATOM 3109 C C . TYR A 1 380 ? 6.944 -6.311 -25.067 1.00 98.00 380 TYR A C 1
ATOM 3111 O O . TYR A 1 380 ? 6.726 -5.986 -23.902 1.00 98.00 380 TYR A O 1
ATOM 3119 N N . SER A 1 381 ? 8.113 -6.068 -25.658 1.00 98.06 381 SER A N 1
ATOM 3120 C CA . SER A 1 381 ? 9.219 -5.390 -24.979 1.00 98.06 381 SER A CA 1
ATOM 3121 C C . SER A 1 381 ? 9.867 -4.339 -25.871 1.00 98.06 381 SER A C 1
ATOM 3123 O O . SER A 1 381 ? 10.139 -4.626 -27.038 1.00 98.06 381 SER A O 1
ATOM 3125 N N . LYS A 1 382 ? 10.180 -3.157 -25.331 1.00 97.81 382 LYS A N 1
ATOM 3126 C CA . LYS A 1 382 ? 10.790 -2.048 -26.085 1.00 97.81 382 LYS A CA 1
ATOM 3127 C C . LYS A 1 382 ? 11.741 -1.215 -25.219 1.00 97.81 382 LYS A C 1
ATOM 3129 O O . LYS A 1 382 ? 11.502 -1.046 -24.029 1.00 97.81 382 LYS A O 1
ATOM 3134 N N . ARG A 1 383 ? 12.780 -0.641 -25.837 1.00 96.56 383 ARG A N 1
ATOM 3135 C CA . ARG A 1 383 ? 13.595 0.440 -25.255 1.00 96.56 383 ARG A CA 1
ATOM 3136 C C . ARG A 1 383 ? 13.020 1.815 -25.602 1.00 96.56 383 ARG A C 1
ATOM 3138 O O . ARG A 1 383 ? 12.613 2.057 -26.739 1.00 96.56 383 ARG A O 1
ATOM 3145 N N . ILE A 1 384 ? 13.032 2.728 -24.640 1.00 95.69 384 ILE A N 1
ATOM 3146 C CA . ILE A 1 384 ? 12.551 4.104 -24.767 1.00 95.69 384 ILE A CA 1
ATOM 3147 C C . ILE A 1 384 ? 13.681 5.033 -24.339 1.00 95.69 384 ILE A C 1
ATOM 3149 O O . ILE A 1 384 ? 14.076 5.036 -23.177 1.00 95.69 384 ILE A O 1
ATOM 3153 N N . LEU A 1 385 ? 14.211 5.826 -25.267 1.00 92.25 385 LEU A N 1
ATOM 3154 C CA . LEU A 1 385 ? 15.238 6.812 -24.947 1.00 92.25 385 LEU A CA 1
ATOM 3155 C C . LEU A 1 385 ? 14.611 8.040 -24.272 1.00 92.25 385 LEU A C 1
ATOM 3157 O O . LEU A 1 385 ? 13.617 8.586 -24.749 1.00 92.25 385 LEU A O 1
ATOM 3161 N N . THR A 1 386 ? 15.220 8.492 -23.180 1.00 90.75 386 THR A N 1
ATOM 3162 C CA . THR A 1 386 ? 14.885 9.742 -22.487 1.00 90.75 386 THR A CA 1
ATOM 3163 C C . THR A 1 386 ? 16.161 10.493 -22.109 1.00 90.75 386 THR A C 1
ATOM 3165 O O . THR A 1 386 ? 17.254 9.936 -22.189 1.00 90.75 386 THR A O 1
ATOM 3168 N N . ILE A 1 387 ? 16.037 11.725 -21.601 1.00 85.56 387 ILE A N 1
ATOM 3169 C CA . ILE A 1 387 ? 17.192 12.465 -21.057 1.00 85.56 387 ILE A CA 1
ATOM 3170 C C . ILE A 1 387 ? 17.871 11.751 -19.873 1.00 85.56 387 ILE A C 1
ATOM 3172 O O . ILE A 1 387 ? 19.057 11.950 -19.634 1.00 85.56 387 ILE A O 1
ATOM 3176 N N . LYS A 1 388 ? 17.139 10.893 -19.150 1.00 85.75 388 LYS A N 1
ATOM 3177 C CA . LYS A 1 388 ? 17.677 10.119 -18.020 1.00 85.75 388 LYS A CA 1
ATOM 3178 C C . LYS A 1 388 ? 18.410 8.851 -18.471 1.00 85.75 388 LYS A C 1
ATOM 3180 O O . LYS A 1 388 ? 19.099 8.223 -17.678 1.00 85.75 388 LYS A O 1
ATOM 3185 N N . GLY A 1 389 ? 18.268 8.472 -19.742 1.00 90.50 389 GLY A N 1
ATOM 3186 C CA . GLY A 1 389 ? 18.750 7.213 -20.296 1.00 90.50 389 GLY A CA 1
ATOM 3187 C C . GLY A 1 389 ? 17.655 6.380 -20.941 1.00 90.50 389 GLY A C 1
ATOM 3188 O O . GLY A 1 389 ? 16.531 6.847 -21.162 1.00 90.50 389 GLY A O 1
ATOM 3189 N N . TYR A 1 390 ? 18.020 5.143 -21.265 1.00 93.69 390 TYR A N 1
ATOM 3190 C CA . TYR A 1 390 ? 17.099 4.157 -21.804 1.00 93.69 390 TYR A CA 1
ATOM 3191 C C . TYR A 1 390 ? 16.221 3.590 -20.692 1.00 93.69 390 TYR A C 1
ATOM 3193 O O . TYR A 1 390 ? 16.714 3.137 -19.665 1.00 93.69 390 TYR A O 1
ATOM 3201 N N . TYR A 1 391 ? 14.917 3.596 -20.931 1.00 95.94 391 TYR A N 1
ATOM 3202 C CA . TYR A 1 391 ? 13.939 2.843 -20.166 1.00 95.94 391 TYR A CA 1
ATOM 3203 C C . TYR A 1 391 ? 13.552 1.585 -20.928 1.00 95.94 391 TYR A C 1
ATOM 3205 O O . TYR A 1 391 ? 13.413 1.595 -22.151 1.00 95.94 391 TYR A O 1
ATOM 3213 N N . MET A 1 392 ? 13.358 0.502 -20.200 1.00 97.62 392 MET A N 1
ATOM 3214 C CA . MET A 1 392 ? 12.902 -0.785 -20.685 1.00 97.62 392 MET A CA 1
ATOM 3215 C C . MET A 1 392 ? 11.423 -0.908 -20.348 1.00 97.62 392 MET A C 1
ATOM 3217 O O . MET A 1 392 ? 11.038 -0.795 -19.190 1.00 97.62 392 MET A O 1
ATOM 3221 N N . LEU A 1 393 ? 10.597 -1.122 -21.363 1.00 98.56 393 LEU A N 1
ATOM 3222 C CA . LEU A 1 393 ? 9.172 -1.386 -21.232 1.00 98.56 393 LEU A CA 1
ATOM 3223 C C . LEU A 1 393 ? 8.914 -2.863 -21.508 1.00 98.56 393 LEU A C 1
ATOM 3225 O O . LEU A 1 393 ? 9.370 -3.379 -22.529 1.00 98.56 393 LEU A O 1
ATOM 3229 N N . GLY A 1 394 ? 8.138 -3.502 -20.641 1.00 98.44 394 GLY A N 1
ATOM 3230 C CA . GLY A 1 394 ? 7.517 -4.804 -20.832 1.00 98.44 394 GLY A CA 1
ATOM 3231 C C . GLY A 1 394 ? 6.003 -4.684 -20.688 1.00 98.44 394 GLY A C 1
ATOM 3232 O O . GLY A 1 394 ? 5.515 -4.144 -19.698 1.00 98.44 394 GLY A O 1
ATOM 3233 N N . VAL A 1 395 ? 5.254 -5.181 -21.667 1.00 98.38 395 VAL A N 1
ATOM 3234 C CA . VAL A 1 395 ? 3.793 -5.296 -21.623 1.00 98.38 395 VAL A CA 1
ATOM 3235 C C . VAL A 1 395 ? 3.450 -6.762 -21.817 1.00 98.38 395 VAL A C 1
ATOM 3237 O O . VAL A 1 395 ? 3.784 -7.343 -22.848 1.00 98.38 395 VAL A O 1
ATOM 3240 N N . ILE A 1 396 ? 2.823 -7.354 -20.809 1.00 98.25 396 ILE A N 1
ATOM 3241 C CA . ILE A 1 396 ? 2.517 -8.780 -20.753 1.00 98.25 396 ILE A CA 1
ATOM 3242 C C . ILE A 1 396 ? 1.004 -8.934 -20.721 1.00 98.25 396 ILE A C 1
ATOM 3244 O O . ILE A 1 396 ? 0.356 -8.425 -19.804 1.00 98.25 396 ILE A O 1
ATOM 3248 N N . ASP A 1 397 ? 0.457 -9.638 -21.705 1.00 97.44 397 ASP A N 1
ATOM 3249 C CA . ASP A 1 397 ? -0.942 -10.056 -21.721 1.00 97.44 397 ASP A CA 1
ATOM 3250 C C . ASP A 1 397 ? -1.044 -11.491 -21.203 1.00 97.44 397 ASP A C 1
ATOM 3252 O O . ASP A 1 397 ? -0.356 -12.387 -21.687 1.00 97.44 397 ASP A O 1
ATOM 3256 N N . LEU A 1 398 ? -1.877 -11.701 -20.190 1.00 95.06 398 LEU A N 1
ATOM 3257 C CA . LEU A 1 398 ? -2.138 -13.002 -19.577 1.00 95.06 398 LEU A CA 1
ATOM 3258 C C . LEU A 1 398 ? -3.304 -13.700 -20.295 1.00 95.06 398 LEU A C 1
ATOM 3260 O O . LEU A 1 398 ? -4.146 -13.026 -20.894 1.00 95.06 398 LEU A O 1
ATOM 3264 N N . LEU A 1 399 ? -3.306 -15.037 -20.256 1.00 87.12 399 LEU A N 1
ATOM 3265 C CA . LEU A 1 399 ? -4.345 -15.888 -20.854 1.00 87.12 399 LEU A CA 1
ATOM 3266 C C . LEU A 1 399 ? -5.704 -15.760 -20.154 1.00 87.12 399 LEU A C 1
ATOM 3268 O O . LEU A 1 399 ? -5.722 -15.576 -18.914 1.00 87.12 399 LEU A O 1
#

pLDDT: mean 87.74, std 12.53, range [32.53, 98.56]

Radius of gyration: 22.97 Å; chains: 1; bounding box: 63×43×63 Å

Secondary structure (DSSP, 8-state):
----HHHHH-TTHHHHHHHHHHHHHHHHHH---EEEEEEE--HHHHHHHTT-SEEEEEEEE-TT-PEEEEE-SSSSSS-EE-EEEEPPTT--HHHHHHHHHHHHHS--EEEEEEEEEEEEEEE-TT--EEEEEEEEEEEEES-S----SSEEEES--TTTB-HHHHHHHHHHHHHHHH------HHHHHTT---HHHHHHIIIIIHHHHIIIIIHHHHHHHHHHH-SS---S-EEEEESS-TT-THHHHHHHHEEEEEEE-S-HHHHHHHHTT--TTEEEEB--TTS---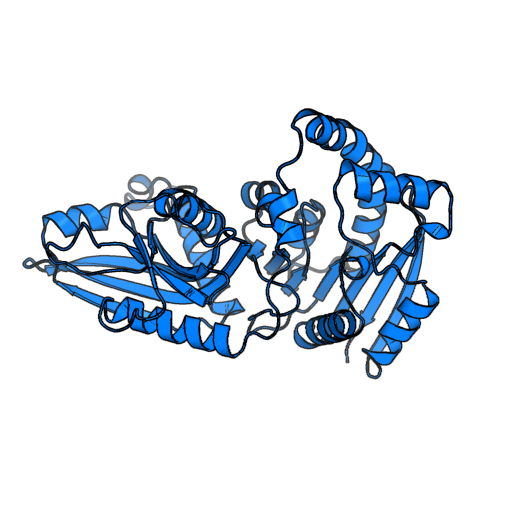-S-EEEEEEES-GGG--SHHHHHHHHHHHHHHEEEEEEEEEE--GGG-HHHHHHHHHHHHHS---------HHHHHHHHHHH-TTEEEEEEEEEEETTEEEEEEEEEE-